Protein AF-A0A9X3S5U1-F1 (afdb_monomer)

Organism: NCBI:txid1404360

Foldseek 3Di:
DDDDDDDDDDDDDDDDDDDDDDDDPPPDDPPPPPPPPPDFDDPVLLVVLQVQVVVLVFFLQLQLLLCLLLVHQSPSHCHSVQQRSLQVSQVVQVHHGGSHPDQVSQFSSLQSVVVVVNNLSNLRNLCSSVVNDQQPLALEEEEDAPDPDQKDWDAFPQQRTDIYGYPVQSNGSVSSNCRSVVRVPDDGDGDDADFFADQDDLVLLAVQQVVQCVQAPGLLLVSLLCSLLSHDSPSGSHSSQLSSLLVVCVVVVHHRRSHCDPVNLLVSLVSCLVSVVVSSSLNNLCRRLVQDQVQESHEEEAQPPPDQKDWDASAQLHRTYIYGHDQDDRSLLSSLSSSLSSQLSVVSNVVDDPLLSLLVSLLCSLVCPSGDPDDPVSNLVSLVSNLVSLVVDDLVSVLVCVVSLVSSLVSCCVPCDPPNPPVVSNVSSVVDDRRDDDD

Secondary structure (DSSP, 8-state):
---------------------PPP---PPP-------PPPPPHHHHHHHHHHHHHHT--HHHHHHHHHHHTS---SS--HHHHHHHHHHHHHTTPPS-S---HHHHHHHHHHHHHTT-HHHHHHHHHHHTT----TTEEEEEE-TT--SSEEEEE-TTS-EEEEE-GGGGGSHHHHHHHHHHHHTSPP-PPPPPPPP--S-HHHHHHHHHHHHTT---HHHHHHHHHHHT----SS--HHHHHHHHHHHHHTTS-------HHHHHHHHHHHHHHT-HHHHHHHHHHHTT---TTEEEEEE-GGGSSSEEEEESSTTS-EEEEE----S-HHHHHHHHHHHHHHHHHHHTT--HHHHHHHHHHHHHH-TTS----HHHHHHHHHHHHHHHHHS-HHHHHHTHHHHHHHHHHHHHHHTTTSS-HHHHHHHHH-PPP----

Nearest PDB structures (foldseek):
  5osi-assembly3_H  TM=2.894E-01  e=4.080E+00  Homo sapiens

pLDDT: mean 89.59, std 15.58, range [30.7, 98.56]

Solvent-accessible surface area (backbone atoms only — not comparable to full-atom values): 24617 Å² total; per-residue (Å²): 141,82,79,83,86,89,78,88,83,90,80,92,75,84,87,73,90,76,77,86,77,80,76,83,83,73,80,74,72,80,76,74,82,75,79,78,70,70,79,76,71,52,74,68,49,30,53,51,15,47,54,47,52,59,72,57,64,57,51,48,56,39,42,11,44,51,25,52,76,45,72,44,81,38,73,36,66,82,47,61,67,49,20,44,36,40,16,49,46,31,43,77,69,78,39,77,76,49,37,60,92,40,72,75,50,44,22,50,47,30,39,56,36,45,76,72,65,44,44,51,53,44,52,50,31,41,31,47,71,67,71,53,84,67,51,85,55,31,74,42,74,40,68,32,91,83,44,86,48,45,47,50,71,48,62,52,97,63,21,35,27,40,34,35,36,11,66,74,16,47,71,24,42,68,48,36,43,52,38,53,50,57,54,68,72,49,81,64,59,63,78,90,48,66,82,66,57,83,72,54,54,75,68,50,15,40,54,18,10,59,56,42,46,76,46,52,78,45,41,51,25,37,29,43,53,20,48,75,61,47,32,67,77,72,38,56,57,37,42,56,43,10,14,32,43,13,46,54,30,45,77,70,76,43,83,58,61,19,57,79,45,70,75,59,42,45,51,53,45,46,51,27,62,75,72,64,42,57,63,51,42,51,42,36,52,33,35,62,62,61,51,70,66,56,48,58,74,47,71,44,69,38,68,82,65,84,44,68,63,46,83,47,53,94,47,82,29,38,44,20,39,38,35,33,13,64,84,73,80,54,54,36,52,45,50,33,53,50,54,22,54,42,43,37,45,38,33,34,50,72,63,52,52,74,43,56,29,50,22,53,17,29,39,53,47,67,65,28,80,89,46,66,79,56,56,69,70,58,48,53,52,40,52,52,52,21,51,56,24,50,71,68,38,54,67,69,54,39,51,75,43,40,66,62,49,52,52,47,49,51,46,51,50,70,73,45,55,98,80,66,85,52,63,67,62,52,52,55,62,66,68,62,69,87,70,75,87,79,130

Radius of gyration: 30.01 Å; Cα contacts (8 Å, |Δi|>4): 671; chains: 1; bounding box: 107×80×69 Å

Structure (mmCIF, N/CA/C/O backbone):
data_AF-A0A9X3S5U1-F1
#
_entry.id   AF-A0A9X3S5U1-F1
#
loop_
_atom_site.group_PDB
_atom_site.id
_atom_site.type_symbol
_atom_site.label_atom_id
_atom_site.label_alt_id
_atom_site.label_comp_id
_atom_site.label_asym_id
_atom_site.label_entity_id
_atom_site.label_seq_id
_atom_site.pdbx_PDB_ins_code
_atom_site.Cartn_x
_atom_site.Cartn_y
_atom_site.Cartn_z
_atom_site.occupancy
_atom_site.B_iso_or_equiv
_atom_site.auth_seq_id
_atom_site.auth_comp_id
_atom_site.auth_asym_id
_atom_site.auth_atom_id
_atom_site.pdbx_PDB_model_num
ATOM 1 N N . MET A 1 1 ? 67.371 -45.192 13.098 1.00 33.53 1 MET A N 1
ATOM 2 C CA . MET A 1 1 ? 66.702 -46.267 12.344 1.00 33.53 1 MET A CA 1
ATOM 3 C C . MET A 1 1 ? 65.361 -45.713 11.919 1.00 33.53 1 MET A C 1
ATOM 5 O O . MET A 1 1 ? 64.507 -45.577 12.777 1.00 33.53 1 MET A O 1
ATOM 9 N N . TRP A 1 2 ? 65.084 -45.300 10.696 1.00 31.30 2 TRP A N 1
ATOM 10 C CA . TRP A 1 2 ? 65.763 -45.209 9.394 1.00 31.30 2 TRP A CA 1
ATOM 11 C C . TRP A 1 2 ? 64.588 -44.782 8.476 1.00 31.30 2 TRP A C 1
ATOM 13 O O . TRP A 1 2 ? 63.482 -45.277 8.661 1.00 31.30 2 TRP A O 1
ATOM 23 N N . ASP A 1 3 ? 64.681 -43.894 7.503 1.00 32.62 3 ASP A N 1
ATOM 24 C CA . ASP A 1 3 ? 65.784 -43.058 7.086 1.00 32.62 3 ASP A CA 1
ATOM 25 C C . ASP A 1 3 ? 65.218 -41.925 6.224 1.00 32.62 3 ASP A C 1
ATOM 27 O O . ASP A 1 3 ? 64.280 -42.102 5.443 1.00 32.62 3 ASP A O 1
ATOM 31 N N . ARG A 1 4 ? 65.810 -40.747 6.412 1.00 38.50 4 ARG A N 1
ATOM 32 C CA . ARG A 1 4 ? 65.844 -39.666 5.430 1.00 38.50 4 ARG A CA 1
ATOM 33 C C . ARG A 1 4 ? 66.847 -40.058 4.330 1.00 38.50 4 ARG A C 1
ATOM 35 O O . ARG A 1 4 ? 67.591 -41.011 4.480 1.00 38.50 4 ARG A O 1
ATOM 42 N N . GLU A 1 5 ? 66.923 -39.222 3.297 1.00 33.12 5 GLU A N 1
ATOM 43 C CA . GLU A 1 5 ? 68.033 -39.125 2.332 1.00 33.12 5 GLU A CA 1
ATOM 44 C C . GLU A 1 5 ? 68.073 -40.116 1.162 1.00 33.12 5 GLU A C 1
ATOM 46 O O . GLU A 1 5 ? 68.619 -41.208 1.228 1.00 33.12 5 GLU A O 1
ATOM 51 N N . ALA A 1 6 ? 67.701 -39.596 -0.009 1.00 30.70 6 ALA A N 1
ATOM 52 C CA . ALA A 1 6 ? 68.482 -39.834 -1.218 1.00 30.70 6 ALA A CA 1
ATOM 53 C C . ALA A 1 6 ? 68.501 -38.561 -2.073 1.00 30.70 6 ALA A C 1
ATOM 55 O O . ALA A 1 6 ? 67.717 -38.375 -3.001 1.00 30.70 6 ALA A O 1
ATOM 56 N N . ALA A 1 7 ? 69.418 -37.660 -1.725 1.00 33.97 7 ALA A N 1
ATOM 57 C CA . ALA A 1 7 ? 69.864 -36.590 -2.599 1.00 33.97 7 ALA A CA 1
ATOM 58 C C . ALA A 1 7 ? 71.120 -37.031 -3.374 1.00 33.97 7 ALA A C 1
ATOM 60 O O . ALA A 1 7 ? 71.997 -37.692 -2.823 1.00 33.97 7 ALA A O 1
ATOM 61 N N . ARG A 1 8 ? 71.244 -36.495 -4.599 1.00 35.81 8 ARG A N 1
ATOM 62 C CA . ARG A 1 8 ? 72.461 -36.304 -5.420 1.00 35.81 8 ARG A CA 1
ATOM 63 C C . ARG A 1 8 ? 72.934 -37.469 -6.302 1.00 35.81 8 ARG A C 1
ATOM 65 O O . ARG A 1 8 ? 73.574 -38.404 -5.835 1.00 35.81 8 ARG A O 1
ATOM 72 N N . ARG A 1 9 ? 72.906 -37.226 -7.620 1.00 33.84 9 ARG A N 1
ATOM 73 C CA . ARG A 1 9 ? 74.075 -36.807 -8.444 1.00 33.84 9 ARG A CA 1
ATOM 74 C C . ARG A 1 9 ? 73.619 -36.614 -9.903 1.00 33.84 9 ARG A C 1
ATOM 76 O O . ARG A 1 9 ? 73.090 -37.535 -10.497 1.00 33.84 9 ARG A O 1
ATOM 83 N N . ARG A 1 10 ? 73.670 -35.380 -10.418 1.00 36.25 10 ARG A N 1
ATOM 84 C CA . ARG A 1 10 ? 74.702 -34.809 -11.325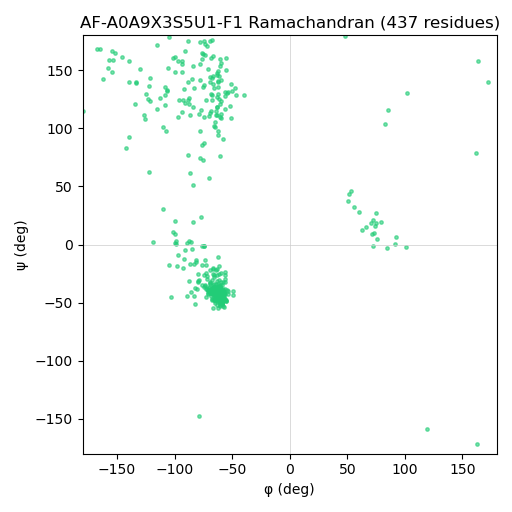 1.00 36.25 10 ARG A CA 1
ATOM 85 C C . ARG A 1 10 ? 74.226 -34.766 -12.782 1.00 36.25 10 ARG A C 1
ATOM 87 O O . ARG A 1 10 ? 73.811 -35.780 -13.319 1.00 36.25 10 ARG A O 1
ATOM 94 N N . GLY A 1 11 ? 74.386 -33.607 -13.419 1.00 32.44 11 GLY A N 1
ATOM 95 C CA . GLY A 1 11 ? 74.272 -33.471 -14.869 1.00 32.44 11 GLY A CA 1
ATOM 96 C C . GLY A 1 11 ? 74.055 -32.032 -15.318 1.00 32.44 11 GLY A C 1
ATOM 97 O O . GLY A 1 11 ? 72.932 -31.648 -15.614 1.00 32.44 11 GLY A O 1
ATOM 98 N N . GLU A 1 12 ? 75.130 -31.249 -15.345 1.00 46.44 12 GLU A N 1
ATOM 99 C CA . GLU A 1 12 ? 75.209 -29.922 -15.963 1.00 46.44 12 GLU A CA 1
ATOM 100 C C . GLU A 1 12 ? 74.589 -29.906 -17.372 1.00 46.44 12 GLU A C 1
ATOM 102 O O . GLU A 1 12 ? 74.981 -30.690 -18.239 1.00 46.44 12 GLU A O 1
ATOM 107 N N . ARG A 1 13 ? 73.685 -28.957 -17.643 1.00 39.31 13 ARG A N 1
ATOM 108 C CA . ARG A 1 13 ? 73.420 -28.486 -19.008 1.00 39.31 13 ARG A CA 1
ATOM 109 C C . ARG A 1 13 ? 73.350 -26.964 -19.037 1.00 39.31 13 ARG A C 1
ATOM 111 O O . ARG A 1 13 ? 72.552 -26.341 -18.347 1.00 39.31 13 ARG A O 1
ATOM 118 N N . ARG A 1 14 ? 74.253 -26.416 -19.850 1.00 41.38 14 ARG A N 1
ATOM 119 C CA . ARG A 1 14 ? 74.381 -25.025 -20.290 1.00 41.38 14 ARG A CA 1
ATOM 120 C C . ARG A 1 14 ? 73.019 -24.391 -20.591 1.00 41.38 14 ARG A C 1
ATOM 122 O O . ARG A 1 14 ? 72.277 -24.917 -21.416 1.00 41.38 14 ARG A O 1
ATOM 129 N N . GLN A 1 15 ? 72.759 -23.223 -20.007 1.00 35.53 15 GLN A N 1
ATOM 130 C CA . GLN A 1 15 ? 71.800 -22.268 -20.557 1.00 35.53 15 GLN A CA 1
ATOM 131 C C . GLN A 1 15 ? 72.400 -21.680 -21.839 1.00 35.53 15 GLN A C 1
ATOM 133 O O . GLN A 1 15 ? 73.387 -20.948 -21.794 1.00 35.53 15 GLN A O 1
ATOM 138 N N . VAL A 1 16 ? 71.822 -22.041 -22.982 1.00 40.94 16 VAL A N 1
ATOM 139 C CA . VAL A 1 16 ? 71.941 -21.268 -24.218 1.00 40.94 16 VAL A CA 1
ATOM 140 C C . VAL A 1 16 ? 70.739 -20.333 -24.231 1.00 40.94 16 VAL A C 1
ATOM 142 O O . VAL A 1 16 ? 69.607 -20.783 -24.074 1.00 40.94 16 VAL A O 1
ATOM 145 N N . ALA A 1 17 ? 70.997 -19.034 -24.347 1.00 46.09 17 ALA A N 1
ATOM 146 C CA . ALA A 1 17 ? 69.965 -18.024 -24.505 1.00 46.09 17 ALA A CA 1
ATOM 147 C C . ALA A 1 17 ? 69.251 -18.235 -25.850 1.00 46.09 17 ALA A C 1
ATOM 149 O O . ALA A 1 17 ? 69.807 -17.927 -26.903 1.00 46.09 17 ALA A O 1
ATOM 150 N N . GLU A 1 18 ? 68.032 -18.770 -25.815 1.00 39.78 18 GLU A N 1
ATOM 151 C CA . GLU A 1 18 ? 67.108 -18.721 -26.947 1.00 39.78 18 GLU A CA 1
ATOM 152 C C . GLU A 1 18 ? 66.320 -17.413 -26.875 1.00 39.78 18 GLU A C 1
ATOM 154 O O . GLU A 1 18 ? 65.519 -17.176 -25.972 1.00 39.78 18 GLU A O 1
ATOM 159 N N . THR A 1 19 ? 66.590 -16.530 -27.832 1.00 49.06 19 THR A N 1
ATOM 160 C CA . THR A 1 19 ? 65.788 -15.340 -28.106 1.00 49.06 19 THR A CA 1
ATOM 161 C C . THR A 1 19 ? 64.375 -15.780 -28.521 1.00 49.06 19 THR A C 1
ATOM 163 O O . THR A 1 19 ? 64.264 -16.615 -29.425 1.00 49.06 19 THR A O 1
ATOM 166 N N . PRO A 1 20 ? 63.290 -15.248 -27.926 1.00 44.03 20 PRO A N 1
ATOM 167 C CA . PRO A 1 20 ? 61.935 -15.588 -28.348 1.00 44.03 20 PRO A CA 1
ATOM 168 C C . PRO A 1 20 ? 61.713 -15.122 -29.791 1.00 44.03 20 PRO A C 1
ATOM 170 O O . PRO A 1 20 ? 61.795 -13.930 -30.083 1.00 44.03 20 PRO A O 1
ATOM 173 N N . ARG A 1 21 ? 61.442 -16.055 -30.709 1.00 50.12 21 ARG A N 1
ATOM 174 C CA . ARG A 1 21 ? 60.885 -15.721 -32.025 1.00 50.12 21 ARG A CA 1
ATOM 175 C C . ARG A 1 21 ? 59.399 -15.435 -31.845 1.00 50.12 21 ARG A C 1
ATOM 177 O O . ARG A 1 21 ? 58.646 -16.332 -31.472 1.00 50.12 21 ARG A O 1
ATOM 184 N N . GLU A 1 22 ? 58.998 -14.195 -32.107 1.00 44.69 22 GLU A N 1
ATOM 185 C CA . GLU A 1 22 ? 57.591 -13.813 -32.211 1.00 44.69 22 GLU A CA 1
ATOM 186 C C . GLU A 1 22 ? 56.887 -14.678 -33.273 1.00 44.69 22 GLU A C 1
ATOM 188 O O . GLU A 1 22 ? 57.411 -14.836 -34.383 1.00 44.69 22 GLU A O 1
ATOM 193 N N . PRO A 1 23 ? 55.716 -15.264 -32.967 1.00 47.69 23 PRO A N 1
ATOM 194 C CA . PRO A 1 23 ? 54.911 -15.929 -33.977 1.00 47.69 23 PRO A CA 1
ATOM 195 C C . PRO A 1 23 ? 54.383 -14.893 -34.984 1.00 47.69 23 PRO A C 1
ATOM 197 O O . PRO A 1 23 ? 54.056 -13.769 -34.596 1.00 47.69 23 PRO A O 1
ATOM 200 N N . PRO A 1 24 ? 54.261 -15.252 -36.274 1.00 44.00 24 PRO A N 1
ATOM 201 C CA . PRO A 1 24 ? 53.709 -14.354 -37.276 1.00 44.00 24 PRO A CA 1
ATOM 202 C C . PRO A 1 24 ? 52.278 -13.965 -36.894 1.00 44.00 24 PRO A C 1
ATOM 204 O O . PRO A 1 24 ? 51.405 -14.818 -36.721 1.00 44.00 24 PRO A O 1
ATOM 207 N N . VAL A 1 25 ? 52.050 -12.657 -36.776 1.00 45.03 25 VAL A N 1
ATOM 208 C CA . VAL A 1 25 ? 50.727 -12.048 -36.648 1.00 45.03 25 VAL A CA 1
ATOM 209 C C . VAL A 1 25 ? 49.950 -12.364 -37.925 1.00 45.03 25 VAL A C 1
ATOM 211 O O . VAL A 1 25 ? 50.066 -11.678 -38.939 1.00 45.03 25 VAL A O 1
ATOM 214 N N . LEU A 1 26 ? 49.166 -13.442 -37.892 1.00 41.66 26 LEU A N 1
ATOM 215 C CA . LEU A 1 26 ? 48.108 -13.671 -38.865 1.00 41.66 26 LEU A CA 1
ATOM 216 C C . LEU A 1 26 ? 47.094 -12.541 -38.691 1.00 41.66 26 LEU A C 1
ATOM 218 O O . LEU A 1 26 ? 46.421 -12.453 -37.661 1.00 41.66 26 LEU A O 1
ATOM 222 N N . ALA A 1 27 ? 47.020 -11.663 -39.690 1.00 44.84 27 ALA A N 1
ATOM 223 C CA . ALA A 1 27 ? 45.995 -10.640 -39.791 1.00 44.84 27 ALA A CA 1
ATOM 224 C C . ALA A 1 27 ? 44.622 -11.305 -39.627 1.00 44.84 27 ALA A C 1
ATOM 226 O O . ALA A 1 27 ? 44.177 -12.069 -40.487 1.00 44.84 27 ALA A O 1
ATOM 227 N N . ARG A 1 28 ? 43.967 -11.053 -38.488 1.00 41.69 28 ARG A N 1
ATOM 228 C CA . ARG A 1 28 ? 42.576 -11.448 -38.278 1.00 41.69 28 ARG A CA 1
ATOM 229 C C . ARG A 1 28 ? 41.756 -10.738 -39.348 1.00 41.69 28 ARG A C 1
ATOM 231 O O . ARG A 1 28 ? 41.778 -9.510 -39.417 1.00 41.69 28 ARG A O 1
ATOM 238 N N . GLN A 1 29 ? 41.059 -11.507 -40.183 1.00 40.03 29 GLN A N 1
ATOM 239 C CA . GLN A 1 29 ? 39.980 -10.956 -40.994 1.00 40.03 29 GLN A CA 1
ATOM 240 C C . GLN A 1 29 ? 39.041 -10.170 -40.065 1.00 40.03 29 GLN A C 1
ATOM 242 O O . GLN A 1 29 ? 38.778 -10.644 -38.953 1.00 40.03 29 GLN A O 1
ATOM 247 N N . PRO A 1 30 ? 38.555 -8.985 -40.471 1.00 40.03 30 PRO A N 1
ATOM 248 C CA . PRO A 1 30 ? 37.532 -8.291 -39.712 1.00 40.03 30 PRO A CA 1
ATOM 249 C C . PRO A 1 30 ? 36.345 -9.242 -39.572 1.00 40.03 30 PRO A C 1
ATOM 251 O O . PRO A 1 30 ? 35.756 -9.670 -40.565 1.00 40.03 30 PRO A O 1
ATOM 254 N N . VAL A 1 31 ? 36.039 -9.624 -38.333 1.00 40.28 31 VAL A N 1
ATOM 255 C CA . VAL A 1 31 ? 34.773 -10.272 -38.009 1.00 40.28 31 VAL A CA 1
ATOM 256 C C . VAL A 1 31 ? 33.719 -9.261 -38.424 1.00 40.28 31 VAL A C 1
ATOM 258 O O . VAL A 1 31 ? 33.637 -8.190 -37.829 1.00 40.28 31 VAL A O 1
ATOM 261 N N . ALA A 1 32 ? 32.992 -9.553 -39.500 1.00 41.19 32 ALA A N 1
ATOM 262 C CA . ALA A 1 32 ? 31.839 -8.762 -39.876 1.00 41.19 32 ALA A CA 1
ATOM 263 C C . ALA A 1 32 ? 30.950 -8.653 -38.633 1.00 41.19 32 ALA A C 1
ATOM 265 O O . ALA A 1 32 ? 30.529 -9.677 -38.089 1.00 41.19 32 ALA A O 1
ATOM 266 N N . GLU A 1 33 ? 30.711 -7.429 -38.162 1.00 42.72 33 GLU A N 1
ATOM 267 C CA . GLU A 1 33 ? 29.615 -7.136 -37.248 1.00 42.72 33 GLU A CA 1
ATOM 268 C C . GLU A 1 33 ? 28.338 -7.581 -37.959 1.00 42.72 33 GLU A C 1
ATOM 270 O O . GLU A 1 33 ? 27.745 -6.851 -38.750 1.00 42.72 33 GLU A O 1
ATOM 275 N N . ALA A 1 34 ? 27.948 -8.835 -37.739 1.00 44.00 34 ALA A N 1
ATOM 276 C CA . ALA A 1 34 ? 26.620 -9.297 -38.053 1.00 44.00 34 ALA A CA 1
ATOM 277 C C . ALA A 1 34 ? 25.695 -8.469 -37.166 1.00 44.00 34 ALA A C 1
ATOM 279 O O . ALA A 1 34 ? 25.520 -8.748 -35.978 1.00 44.00 34 ALA A O 1
ATOM 280 N N . THR A 1 35 ? 25.142 -7.412 -37.747 1.00 47.72 35 THR A N 1
ATOM 281 C CA . THR A 1 35 ? 23.987 -6.685 -37.249 1.00 47.72 35 THR A CA 1
ATOM 282 C C . THR A 1 35 ? 22.817 -7.667 -37.202 1.00 47.72 35 THR A C 1
ATOM 284 O O . THR A 1 35 ? 21.931 -7.665 -38.049 1.00 47.72 35 THR A O 1
ATOM 287 N N . ASN A 1 36 ? 22.818 -8.549 -36.198 1.00 50.41 36 ASN A N 1
ATOM 288 C CA . ASN A 1 36 ? 21.715 -9.437 -35.837 1.00 50.41 36 ASN A CA 1
ATOM 289 C C . ASN A 1 36 ? 20.579 -8.593 -35.235 1.00 50.41 36 ASN A C 1
ATOM 291 O O . ASN A 1 36 ? 20.153 -8.786 -34.095 1.00 50.41 36 ASN A O 1
ATOM 295 N N . ALA A 1 37 ? 20.092 -7.614 -35.997 1.00 65.81 37 ALA A N 1
ATOM 296 C CA . ALA A 1 37 ? 18.843 -6.947 -35.713 1.00 65.81 37 ALA A CA 1
ATOM 297 C C . ALA A 1 37 ? 17.751 -8.005 -35.887 1.00 65.81 37 ALA A C 1
ATOM 299 O O . ALA A 1 37 ? 17.402 -8.384 -37.004 1.00 65.81 37 ALA A O 1
ATOM 300 N N . SER A 1 38 ? 17.256 -8.535 -34.767 1.00 71.75 38 SER A N 1
ATOM 301 C CA . SER A 1 38 ? 16.093 -9.421 -34.780 1.00 71.75 38 SER A CA 1
ATOM 302 C C . SER A 1 38 ? 14.974 -8.746 -35.584 1.00 71.75 38 SER A C 1
ATOM 304 O O . SER A 1 38 ? 14.725 -7.557 -35.352 1.00 71.75 38 SER A O 1
ATOM 306 N N . PRO A 1 39 ? 14.312 -9.452 -36.522 1.00 82.44 39 PRO A N 1
ATOM 307 C CA . PRO A 1 39 ? 13.263 -8.857 -37.340 1.00 82.44 39 PRO A CA 1
ATOM 308 C C . PRO A 1 39 ? 12.205 -8.202 -36.451 1.00 82.44 39 PRO A C 1
ATOM 310 O O . PRO A 1 39 ? 11.735 -8.826 -35.494 1.00 82.44 39 PRO A O 1
ATOM 313 N N . GLN A 1 40 ? 11.832 -6.960 -36.761 1.00 92.69 40 GLN A N 1
ATOM 314 C CA . GLN A 1 40 ? 10.764 -6.260 -36.044 1.00 92.69 40 GLN A CA 1
ATOM 315 C C . GLN A 1 40 ? 9.435 -7.027 -36.178 1.00 92.69 40 GLN A C 1
ATOM 317 O O . GLN A 1 40 ? 9.225 -7.791 -37.129 1.00 92.69 40 GLN A O 1
ATOM 322 N N . LEU A 1 41 ? 8.538 -6.870 -35.204 1.00 94.44 41 LEU A N 1
ATOM 323 C CA . LEU A 1 41 ? 7.143 -7.273 -35.382 1.00 94.44 41 LEU A CA 1
ATOM 324 C C . LEU A 1 41 ? 6.508 -6.432 -36.492 1.00 94.44 41 LEU A C 1
ATOM 326 O O . LEU A 1 41 ? 6.845 -5.263 -36.663 1.00 94.44 41 LEU A O 1
ATOM 330 N N . ARG A 1 42 ? 5.600 -7.041 -37.252 1.00 96.12 42 ARG A N 1
ATOM 331 C CA . ARG A 1 42 ? 4.715 -6.326 -38.178 1.00 96.12 42 ARG A CA 1
ATOM 332 C C . ARG A 1 42 ? 3.580 -5.679 -37.387 1.00 96.12 42 ARG A C 1
ATOM 334 O O . ARG A 1 42 ? 3.176 -6.227 -36.365 1.00 96.12 42 ARG A O 1
ATOM 341 N N . ASP A 1 43 ? 2.982 -4.614 -37.910 1.00 95.75 43 ASP A N 1
ATOM 342 C CA . ASP A 1 43 ? 1.894 -3.871 -37.252 1.00 95.75 43 ASP A CA 1
ATOM 343 C C . ASP A 1 43 ? 0.755 -4.761 -36.737 1.00 95.75 43 ASP A C 1
ATOM 345 O O . ASP A 1 43 ? 0.219 -4.547 -35.651 1.00 95.75 43 ASP A O 1
ATOM 349 N N . TRP A 1 44 ? 0.374 -5.786 -37.502 1.00 96.06 44 TRP A N 1
ATOM 350 C CA . TRP A 1 44 ? -0.688 -6.700 -37.085 1.00 96.06 44 TRP A CA 1
ATOM 351 C C . TRP A 1 44 ? -0.259 -7.626 -35.936 1.00 96.06 44 TRP A C 1
ATOM 353 O O . TRP A 1 44 ? -1.098 -7.991 -35.118 1.00 96.06 44 TRP A O 1
ATOM 363 N N . GLU A 1 45 ? 1.028 -7.978 -35.838 1.00 96.75 45 GLU A N 1
ATOM 364 C CA . GLU A 1 45 ? 1.587 -8.786 -34.741 1.00 96.75 45 GLU A CA 1
ATOM 365 C C . GLU A 1 45 ? 1.686 -7.961 -33.453 1.00 96.75 45 GLU A C 1
ATOM 367 O O . GLU A 1 45 ? 1.465 -8.488 -32.362 1.00 96.75 45 GLU A O 1
ATOM 372 N N . GLU A 1 46 ? 1.977 -6.661 -33.569 1.00 96.44 46 GLU A N 1
ATOM 373 C CA . GLU A 1 46 ? 1.890 -5.721 -32.448 1.00 96.44 46 GLU A CA 1
ATOM 374 C C . GLU A 1 46 ? 0.446 -5.611 -31.954 1.00 96.44 46 GLU A C 1
ATOM 376 O O . GLU A 1 46 ? 0.180 -5.828 -30.778 1.00 96.44 46 GLU A O 1
ATOM 381 N N . GLN A 1 47 ? -0.515 -5.353 -32.848 1.00 96.69 47 GLN A N 1
ATOM 382 C CA . GLN A 1 47 ? -1.929 -5.269 -32.464 1.00 96.69 47 GLN A CA 1
ATOM 383 C C . GLN A 1 47 ? -2.432 -6.562 -31.812 1.00 96.69 47 GLN A C 1
ATOM 385 O O . GLN A 1 47 ? -3.214 -6.515 -30.865 1.00 96.69 47 GLN A O 1
ATOM 390 N N . GLU A 1 48 ? -1.989 -7.718 -32.304 1.00 96.62 48 GLU A N 1
ATOM 391 C CA . GLU A 1 48 ? -2.324 -9.006 -31.705 1.00 96.62 48 GLU A CA 1
ATOM 392 C C . GLU A 1 48 ? -1.700 -9.176 -30.310 1.00 96.62 48 GLU A C 1
ATOM 394 O O . GLU A 1 48 ? -2.340 -9.742 -29.426 1.00 96.62 48 GLU A O 1
ATOM 399 N N . SER A 1 49 ? -0.483 -8.667 -30.087 1.00 96.38 49 SER A N 1
ATOM 400 C CA . SER A 1 49 ? 0.151 -8.616 -28.763 1.00 96.38 49 SER A CA 1
ATOM 401 C C . SER A 1 49 ? -0.651 -7.762 -27.785 1.00 96.38 49 SER A C 1
ATOM 403 O O . SER A 1 49 ? -0.948 -8.236 -26.690 1.00 96.38 49 SER A O 1
ATOM 405 N N . LEU A 1 50 ? -1.064 -6.561 -28.200 1.00 97.12 50 LEU A N 1
ATOM 406 C CA . LEU A 1 50 ? -1.858 -5.649 -27.373 1.00 97.12 50 LEU A CA 1
ATOM 407 C C . LEU A 1 50 ? -3.170 -6.310 -26.936 1.00 97.12 50 LEU A C 1
ATOM 409 O O . LEU A 1 50 ? -3.423 -6.426 -25.741 1.00 97.12 50 LEU A O 1
ATOM 413 N N . ARG A 1 51 ? -3.946 -6.844 -27.891 1.00 97.38 51 ARG A N 1
ATOM 414 C CA . ARG A 1 51 ? -5.204 -7.554 -27.585 1.00 97.38 51 ARG A CA 1
ATOM 415 C C . ARG A 1 51 ? -4.985 -8.778 -26.702 1.00 97.38 51 ARG A C 1
ATOM 417 O O . ARG A 1 51 ? -5.839 -9.111 -25.891 1.00 97.38 51 ARG A O 1
ATOM 424 N N . TYR A 1 52 ? -3.871 -9.486 -26.889 1.00 96.81 52 TYR A N 1
ATOM 425 C CA . TYR A 1 52 ? -3.559 -10.660 -26.084 1.00 96.81 52 TYR A CA 1
ATOM 426 C C . TYR A 1 52 ? -3.274 -10.280 -24.628 1.00 96.81 52 TYR A C 1
ATOM 428 O O . TYR A 1 52 ? -3.830 -10.911 -23.739 1.00 96.81 52 TYR A O 1
ATOM 436 N N . VAL A 1 53 ? -2.441 -9.262 -24.382 1.00 95.19 53 VAL A N 1
ATOM 437 C CA . VAL A 1 53 ? -2.129 -8.801 -23.017 1.00 95.19 53 VAL A CA 1
ATOM 438 C C . VAL A 1 53 ? -3.363 -8.199 -22.345 1.00 95.19 53 VAL A C 1
ATOM 440 O O . VAL A 1 53 ? -3.638 -8.528 -21.198 1.00 95.19 53 VAL A O 1
ATOM 443 N N . GLU A 1 54 ? -4.165 -7.421 -23.073 1.00 93.75 54 GLU A N 1
ATOM 444 C CA . GLU A 1 54 ? -5.467 -6.938 -22.592 1.00 93.75 54 GLU A CA 1
ATOM 445 C C . GLU A 1 54 ? -6.401 -8.103 -22.213 1.00 93.75 54 GLU A C 1
ATOM 447 O O . GLU A 1 54 ? -7.045 -8.083 -21.166 1.00 93.75 54 GLU A O 1
ATOM 452 N N . GLY A 1 55 ? -6.421 -9.168 -23.021 1.00 96.00 55 GLY A N 1
ATOM 453 C CA . GLY A 1 55 ? -7.194 -10.379 -22.750 1.00 96.00 55 GLY A CA 1
ATOM 454 C C . GLY A 1 55 ? -6.722 -11.184 -21.534 1.00 96.00 55 GLY A C 1
ATOM 455 O O . GLY A 1 55 ? -7.521 -11.944 -20.991 1.00 96.00 55 GLY A O 1
ATOM 456 N N . LEU A 1 56 ? -5.467 -11.017 -21.095 1.00 94.50 56 LEU A N 1
ATOM 457 C CA . LEU A 1 56 ? -4.964 -11.605 -19.847 1.00 94.50 56 LEU A CA 1
ATOM 458 C C . LEU A 1 56 ? -5.453 -10.858 -18.603 1.00 94.50 56 LEU A C 1
ATOM 460 O O . LEU A 1 56 ? -5.390 -11.432 -17.526 1.00 94.50 56 LEU A O 1
ATOM 464 N N . ARG A 1 57 ? -5.933 -9.613 -18.751 1.00 94.38 57 ARG A N 1
ATOM 465 C CA . ARG A 1 57 ? -6.397 -8.755 -17.647 1.00 94.38 57 ARG A CA 1
ATOM 466 C C . ARG A 1 57 ? -5.362 -8.533 -16.539 1.00 94.38 57 ARG A C 1
ATOM 468 O O . ARG A 1 57 ? -5.747 -8.354 -15.392 1.00 94.38 57 ARG A O 1
ATOM 475 N N . LEU A 1 58 ? -4.080 -8.504 -16.902 1.00 96.00 58 LEU A N 1
ATOM 476 C CA . LEU A 1 58 ? -3.018 -8.173 -15.954 1.00 96.00 58 LEU A CA 1
ATOM 477 C C . LEU A 1 58 ? -3.223 -6.767 -15.383 1.00 96.00 58 LEU A C 1
ATOM 479 O O . LEU A 1 58 ? -3.572 -5.842 -16.126 1.00 96.00 58 LEU A O 1
ATOM 483 N N . ASP A 1 59 ? -2.944 -6.605 -14.096 1.00 95.31 59 ASP A N 1
ATOM 484 C CA . ASP A 1 59 ? -2.950 -5.305 -13.442 1.00 95.31 59 ASP A CA 1
ATOM 485 C C . ASP A 1 59 ? -1.735 -4.441 -13.837 1.00 95.31 59 ASP A C 1
ATOM 487 O O . ASP A 1 59 ? -0.802 -4.865 -14.538 1.00 95.31 59 ASP A O 1
ATOM 491 N N . ASP A 1 60 ? -1.747 -3.174 -13.410 1.00 94.38 60 ASP A N 1
ATOM 492 C CA . ASP A 1 60 ? -0.693 -2.231 -13.777 1.00 94.38 60 ASP A CA 1
ATOM 493 C C . ASP A 1 60 ? 0.676 -2.620 -13.190 1.00 94.38 60 ASP A C 1
ATOM 495 O O . ASP A 1 60 ? 1.706 -2.315 -13.802 1.00 94.38 60 ASP A O 1
ATOM 499 N N . LEU A 1 61 ? 0.720 -3.313 -12.047 1.00 93.81 61 LEU A N 1
ATOM 500 C CA . LEU A 1 61 ? 1.951 -3.762 -11.393 1.00 93.81 61 LEU A CA 1
ATOM 501 C C . LEU A 1 61 ? 2.588 -4.926 -12.157 1.00 93.81 61 LEU A C 1
ATOM 503 O O . LEU A 1 61 ? 3.787 -4.882 -12.443 1.00 93.81 61 LEU A O 1
ATOM 507 N N . SER A 1 62 ? 1.795 -5.911 -12.569 1.00 96.00 62 SER A N 1
ATOM 508 C CA . SER A 1 62 ? 2.215 -7.027 -13.415 1.00 96.00 62 SER A CA 1
ATOM 509 C C . SER A 1 62 ? 2.734 -6.548 -14.763 1.00 96.00 62 SER A C 1
ATOM 511 O O . SER A 1 62 ? 3.804 -6.975 -15.206 1.00 96.00 62 SER A O 1
ATOM 513 N N . VAL A 1 63 ? 2.040 -5.599 -15.402 1.00 96.44 63 VAL A N 1
ATOM 514 C CA . VAL A 1 63 ? 2.518 -4.999 -16.657 1.00 96.44 63 VAL A CA 1
ATOM 515 C C . VAL A 1 63 ? 3.859 -4.291 -16.442 1.00 96.44 63 VAL A C 1
ATOM 517 O O . VAL A 1 63 ? 4.792 -4.505 -17.221 1.00 96.44 63 VAL A O 1
ATOM 520 N N . ARG A 1 64 ? 4.011 -3.513 -15.360 1.00 94.75 64 ARG A N 1
ATOM 521 C CA . ARG A 1 64 ? 5.290 -2.862 -15.020 1.00 94.75 64 ARG A CA 1
ATOM 522 C C . ARG A 1 64 ? 6.400 -3.877 -14.778 1.00 94.75 64 ARG A C 1
ATOM 524 O O . ARG A 1 64 ? 7.509 -3.660 -15.258 1.00 94.75 64 ARG A O 1
ATOM 531 N N . ALA A 1 65 ? 6.122 -4.977 -14.079 1.00 93.69 65 ALA A N 1
ATOM 532 C CA . ALA A 1 65 ? 7.099 -6.038 -13.846 1.00 93.69 65 ALA A CA 1
ATOM 533 C C . ALA A 1 65 ? 7.629 -6.614 -15.172 1.00 93.69 65 ALA A C 1
ATOM 535 O O . ALA A 1 65 ? 8.838 -6.797 -15.336 1.00 93.69 65 ALA A O 1
ATOM 536 N N . VAL A 1 66 ? 6.752 -6.817 -16.164 1.00 96.19 66 VAL A N 1
ATOM 537 C CA . VAL A 1 66 ? 7.168 -7.255 -17.507 1.00 96.19 66 VAL A CA 1
ATOM 538 C C . VAL A 1 66 ? 7.965 -6.166 -18.235 1.00 96.19 66 VAL A C 1
ATOM 540 O O . VAL A 1 66 ? 9.003 -6.480 -18.814 1.00 96.19 66 VAL A O 1
ATOM 543 N N . GLN A 1 67 ? 7.531 -4.902 -18.190 1.00 95.62 67 GLN A N 1
ATOM 544 C CA . GLN A 1 67 ? 8.229 -3.770 -18.825 1.00 95.62 67 GLN A CA 1
ATOM 545 C C . GLN A 1 67 ? 9.665 -3.611 -18.303 1.00 95.62 67 GLN A C 1
ATOM 547 O O . GLN A 1 67 ? 10.606 -3.452 -19.083 1.00 95.62 67 GLN A O 1
ATOM 552 N N . VAL A 1 68 ? 9.860 -3.763 -16.991 1.00 92.62 68 VAL A N 1
ATOM 553 C CA . VAL A 1 68 ? 11.190 -3.784 -16.360 1.00 92.62 68 VAL A CA 1
ATOM 554 C C . VAL A 1 68 ? 12.044 -4.906 -16.928 1.00 92.62 68 VAL A C 1
ATOM 556 O O . VAL A 1 68 ? 13.183 -4.672 -17.331 1.00 92.62 68 VAL A O 1
ATOM 559 N N . ALA A 1 69 ? 11.483 -6.112 -17.016 1.00 93.56 69 ALA A N 1
ATOM 560 C CA . ALA A 1 69 ? 12.201 -7.280 -17.503 1.00 93.56 69 ALA A CA 1
ATOM 561 C C . ALA A 1 69 ? 12.682 -7.136 -18.956 1.00 93.56 69 ALA A C 1
ATOM 563 O O . ALA A 1 69 ? 13.716 -7.701 -19.324 1.00 93.56 69 ALA A O 1
ATOM 564 N N . ILE A 1 70 ? 11.946 -6.381 -19.777 1.00 95.31 70 ILE A N 1
ATOM 565 C CA . ILE A 1 70 ? 12.264 -6.149 -21.193 1.00 95.31 70 ILE A CA 1
ATOM 566 C C . ILE A 1 70 ? 12.954 -4.809 -21.464 1.00 95.31 70 ILE A C 1
ATOM 568 O O . ILE A 1 70 ? 13.281 -4.520 -22.616 1.00 95.31 70 ILE A O 1
ATOM 572 N N . GLY A 1 71 ? 13.211 -4.016 -20.421 1.00 93.44 71 GLY A N 1
ATOM 573 C CA . GLY A 1 71 ? 13.945 -2.757 -20.508 1.00 93.44 71 GLY A CA 1
ATOM 574 C C . GLY A 1 71 ? 13.158 -1.599 -21.125 1.00 93.44 71 GLY A C 1
ATOM 575 O O . GLY A 1 71 ? 13.770 -0.704 -21.710 1.00 93.44 71 GLY A O 1
ATOM 576 N N . THR A 1 72 ? 11.827 -1.599 -21.020 1.00 95.12 72 THR A N 1
ATOM 577 C CA . THR A 1 72 ? 10.983 -0.459 -21.409 1.00 95.12 72 THR A CA 1
ATOM 578 C C . THR A 1 72 ? 10.564 0.369 -20.191 1.00 95.12 72 THR A C 1
ATOM 580 O O . THR A 1 72 ? 10.680 -0.089 -19.050 1.00 95.12 72 THR A O 1
ATOM 583 N N . PRO A 1 73 ? 10.129 1.633 -20.379 1.00 92.75 73 PRO A N 1
ATOM 584 C CA . PRO A 1 73 ? 9.624 2.433 -19.271 1.00 92.75 73 PRO A CA 1
ATOM 585 C C . PRO A 1 73 ? 8.456 1.721 -18.564 1.00 92.75 73 PRO A C 1
ATOM 587 O O . PRO A 1 73 ? 7.489 1.371 -19.234 1.00 92.75 73 PRO A O 1
ATOM 590 N N . PRO A 1 74 ? 8.493 1.547 -17.229 1.00 92.75 74 PRO A N 1
ATOM 591 C CA . PRO A 1 74 ? 7.411 0.900 -16.498 1.00 92.75 74 PRO A CA 1
ATOM 592 C C . PRO A 1 74 ? 6.226 1.866 -16.392 1.00 92.75 74 PRO A C 1
ATOM 594 O O . PRO A 1 74 ? 6.128 2.656 -15.453 1.00 92.75 74 PRO A O 1
ATOM 597 N N . THR A 1 75 ? 5.347 1.876 -17.387 1.00 92.19 75 THR A N 1
ATOM 598 C CA . THR A 1 75 ? 4.143 2.719 -17.431 1.00 92.19 75 THR A CA 1
ATOM 599 C C . THR A 1 75 ? 2.920 2.006 -16.862 1.00 92.19 75 THR A C 1
ATOM 601 O O . THR A 1 75 ? 1.979 2.683 -16.455 1.00 92.19 75 THR A O 1
ATOM 604 N N . GLY A 1 76 ? 2.928 0.672 -16.796 1.00 92.94 76 GLY A N 1
ATOM 605 C CA . GLY A 1 76 ? 1.748 -0.136 -16.465 1.00 92.94 76 GLY A CA 1
ATOM 606 C C . GLY A 1 76 ? 0.745 -0.258 -17.609 1.00 92.94 76 GLY A C 1
ATOM 607 O O . GLY A 1 76 ? -0.306 -0.856 -17.431 1.00 92.94 76 GLY A O 1
ATOM 608 N N . TRP A 1 77 ? 1.076 0.273 -18.788 1.00 95.31 77 TRP A N 1
ATOM 609 C CA . TRP A 1 77 ? 0.259 0.192 -19.995 1.00 95.31 77 TRP A CA 1
ATOM 610 C C . TRP A 1 77 ? 1.061 -0.487 -21.093 1.00 95.31 77 TRP A C 1
ATOM 612 O O . TRP A 1 77 ? 2.134 -0.001 -21.436 1.00 95.31 77 TRP A O 1
ATOM 622 N N . TRP A 1 78 ? 0.535 -1.572 -21.658 1.00 96.75 78 TRP A N 1
ATOM 623 C CA . TRP A 1 78 ? 1.226 -2.316 -22.709 1.00 96.75 78 TRP A CA 1
ATOM 624 C C . TRP A 1 78 ? 1.098 -1.618 -24.069 1.00 96.75 78 TRP A C 1
ATOM 626 O O . TRP A 1 78 ? 0.005 -1.551 -24.638 1.00 96.75 78 TRP A O 1
ATOM 636 N N . THR A 1 79 ? 2.205 -1.105 -24.607 1.00 97.31 79 THR A N 1
ATOM 637 C CA . THR A 1 79 ? 2.224 -0.381 -25.890 1.00 97.31 79 THR A CA 1
ATOM 638 C C . THR A 1 79 ? 2.819 -1.206 -27.039 1.00 97.31 79 THR A C 1
ATOM 640 O O . THR A 1 79 ? 3.256 -2.349 -26.878 1.00 97.31 79 THR A O 1
ATOM 643 N N . LYS A 1 80 ? 2.844 -0.633 -28.252 1.00 96.81 80 LYS A N 1
ATOM 644 C CA . LYS A 1 80 ? 3.509 -1.253 -29.413 1.00 96.81 80 LYS A CA 1
ATOM 645 C C . LYS A 1 80 ? 5.018 -1.373 -29.204 1.00 96.81 80 LYS A C 1
ATOM 647 O O . LYS A 1 80 ? 5.622 -2.374 -29.587 1.00 96.81 80 LYS A O 1
ATOM 652 N N . GLU A 1 81 ? 5.616 -0.373 -28.565 1.00 96.88 81 GLU A N 1
ATOM 653 C CA . GLU A 1 81 ? 7.027 -0.362 -28.194 1.00 96.88 81 GLU A CA 1
ATOM 654 C C . GLU A 1 81 ? 7.344 -1.512 -27.229 1.00 96.88 81 GLU A C 1
ATOM 656 O O . GLU A 1 81 ? 8.341 -2.210 -27.432 1.00 96.88 81 GLU A O 1
ATOM 661 N N . ASP A 1 82 ? 6.463 -1.776 -26.256 1.00 97.75 82 ASP A N 1
ATOM 662 C CA . ASP A 1 82 ? 6.577 -2.934 -25.363 1.00 97.75 82 ASP A CA 1
ATOM 663 C C . ASP A 1 82 ? 6.469 -4.251 -26.131 1.00 97.75 82 ASP A C 1
ATOM 665 O O . ASP A 1 82 ? 7.304 -5.133 -25.950 1.00 97.75 82 ASP A O 1
ATOM 669 N N . ALA A 1 83 ? 5.515 -4.382 -27.058 1.00 97.81 83 ALA A N 1
ATOM 670 C CA . ALA A 1 83 ? 5.387 -5.581 -27.891 1.00 97.81 83 ALA A CA 1
ATOM 671 C C . ALA A 1 83 ? 6.668 -5.866 -28.705 1.00 97.81 83 ALA A C 1
ATOM 673 O O . ALA A 1 83 ? 7.127 -7.013 -28.784 1.00 97.81 83 ALA A O 1
ATOM 674 N N . GLN A 1 84 ? 7.280 -4.825 -29.280 1.00 97.25 84 GLN A N 1
ATOM 675 C CA . GLN A 1 84 ? 8.548 -4.923 -30.009 1.00 97.25 84 GLN A CA 1
ATOM 676 C C . GLN A 1 84 ? 9.713 -5.302 -29.088 1.00 97.25 84 GLN A C 1
ATOM 678 O O . GLN A 1 84 ? 10.494 -6.203 -29.417 1.00 97.25 84 GLN A O 1
ATOM 683 N N . ALA A 1 85 ? 9.837 -4.639 -27.937 1.00 97.25 85 ALA A N 1
ATOM 684 C CA . ALA A 1 85 ? 10.867 -4.937 -26.947 1.00 97.25 85 ALA A CA 1
ATOM 685 C C . ALA A 1 85 ? 10.724 -6.366 -26.409 1.00 97.25 85 ALA A C 1
ATOM 687 O O . ALA A 1 85 ? 11.703 -7.109 -26.360 1.00 97.25 85 ALA A O 1
ATOM 688 N N . PHE A 1 86 ? 9.496 -6.797 -26.130 1.00 97.62 86 PHE A N 1
ATOM 689 C CA . PHE A 1 86 ? 9.181 -8.139 -25.664 1.00 97.62 86 PHE A CA 1
ATOM 690 C C . PHE A 1 86 ? 9.535 -9.206 -26.700 1.00 97.62 86 PHE A C 1
ATOM 692 O O . PHE A 1 86 ? 10.118 -10.235 -26.362 1.00 97.62 86 PHE A O 1
ATOM 699 N N . SER A 1 87 ? 9.273 -8.949 -27.983 1.00 97.56 87 SER A N 1
ATOM 700 C CA . SER A 1 87 ? 9.691 -9.845 -29.065 1.00 97.56 87 SER A CA 1
ATOM 701 C C . SER A 1 87 ? 11.213 -9.979 -29.166 1.00 97.56 87 SER A C 1
ATOM 703 O O . SER A 1 87 ? 11.723 -11.096 -29.295 1.00 97.56 87 SER A O 1
ATOM 705 N N . LYS A 1 88 ? 11.958 -8.871 -29.049 1.00 96.75 88 LYS A N 1
ATOM 706 C CA . LYS A 1 88 ? 13.433 -8.898 -29.011 1.00 96.75 88 LYS A CA 1
ATOM 707 C C . LYS A 1 88 ? 13.942 -9.658 -27.787 1.00 96.75 88 LYS A C 1
ATOM 709 O O . LYS A 1 88 ? 14.811 -10.517 -27.923 1.00 96.75 88 LYS A O 1
ATOM 714 N N . TRP A 1 89 ? 13.362 -9.388 -26.619 1.00 96.94 89 TRP A N 1
ATOM 715 C CA . TRP A 1 89 ? 13.681 -10.075 -25.371 1.00 96.94 89 TRP A CA 1
ATOM 716 C C . TRP A 1 89 ? 13.432 -11.586 -25.480 1.00 96.94 89 TRP A C 1
ATOM 718 O O . TRP A 1 89 ? 14.279 -12.379 -25.071 1.00 96.94 89 TRP A O 1
ATOM 728 N N . ARG A 1 90 ? 12.328 -12.011 -26.108 1.00 96.94 90 ARG A N 1
ATOM 729 C CA . ARG A 1 90 ? 12.031 -13.431 -26.357 1.00 96.94 90 ARG A CA 1
ATOM 730 C C . ARG A 1 90 ? 13.110 -14.100 -27.201 1.00 96.94 90 ARG A C 1
ATOM 732 O O . ARG A 1 90 ? 13.603 -15.153 -26.808 1.00 96.94 90 ARG A O 1
ATOM 739 N N . VAL A 1 91 ? 13.500 -13.487 -28.320 1.00 96.56 91 VAL A N 1
ATOM 740 C CA . VAL A 1 91 ? 14.560 -14.027 -29.189 1.00 96.56 91 VAL A CA 1
ATOM 741 C C . VAL A 1 91 ? 15.891 -14.114 -28.439 1.00 96.56 91 VAL A C 1
ATOM 743 O O . VAL A 1 91 ? 16.556 -15.146 -28.503 1.00 96.56 91 VAL A O 1
ATOM 746 N N . ALA A 1 92 ? 16.242 -13.084 -27.662 1.00 95.12 92 ALA A N 1
ATOM 747 C CA . ALA A 1 92 ? 17.446 -13.078 -26.829 1.00 95.12 92 ALA A CA 1
ATOM 748 C C . ALA A 1 92 ? 17.453 -14.194 -25.764 1.00 95.12 92 ALA A C 1
ATOM 750 O O . ALA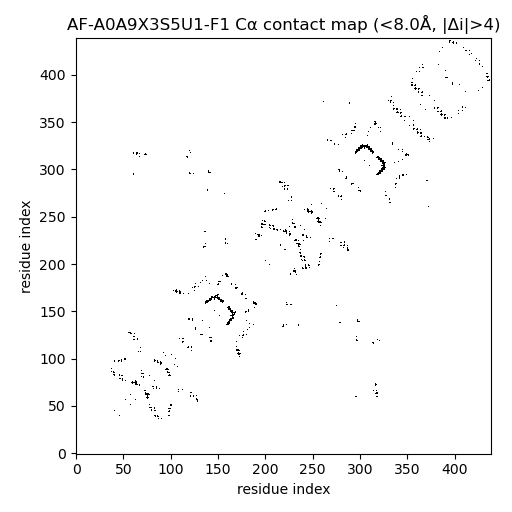 A 1 92 ? 18.518 -14.659 -25.370 1.00 95.12 92 ALA A O 1
ATOM 751 N N . ASN A 1 93 ? 16.275 -14.664 -25.345 1.00 95.00 93 ASN A N 1
ATOM 752 C CA . ASN A 1 93 ? 16.096 -15.754 -24.385 1.00 95.00 93 ASN A CA 1
ATOM 753 C C . ASN A 1 93 ? 15.776 -17.109 -25.045 1.00 95.00 93 ASN A C 1
ATOM 755 O O . ASN A 1 93 ? 15.252 -18.014 -24.393 1.00 95.00 93 ASN A O 1
ATOM 759 N N . GLY A 1 94 ? 16.086 -17.265 -26.338 1.00 95.44 94 GLY A N 1
ATOM 760 C CA . GLY A 1 94 ? 15.953 -18.535 -27.060 1.00 95.44 94 GLY A CA 1
ATOM 761 C C . GLY A 1 94 ? 14.514 -18.931 -27.402 1.00 95.44 94 GLY A C 1
ATOM 762 O O . GLY A 1 94 ? 14.255 -20.088 -27.729 1.00 95.44 94 GLY A O 1
ATOM 763 N N . LEU A 1 95 ? 13.566 -17.995 -27.327 1.00 96.31 95 LEU A N 1
ATOM 764 C CA . LEU A 1 95 ? 12.169 -18.208 -27.694 1.00 96.31 95 LEU A CA 1
ATOM 765 C C . LEU A 1 95 ? 11.896 -17.717 -29.118 1.00 96.31 95 LEU A C 1
ATOM 767 O O . LEU A 1 95 ? 12.565 -16.831 -29.648 1.00 96.31 95 LEU A O 1
ATOM 771 N N . THR A 1 96 ? 10.842 -18.248 -29.735 1.00 95.56 96 THR A N 1
ATOM 772 C CA . THR A 1 96 ? 10.373 -17.751 -31.032 1.00 95.56 96 THR A CA 1
ATOM 773 C C . THR A 1 96 ? 9.917 -16.291 -30.927 1.00 95.56 96 THR A C 1
ATOM 775 O O . THR A 1 96 ? 9.235 -15.915 -29.961 1.00 95.56 96 THR A O 1
ATOM 778 N N . ARG A 1 97 ? 10.257 -15.502 -31.958 1.00 95.31 97 ARG A N 1
ATOM 779 C CA . ARG A 1 97 ? 9.794 -14.122 -32.184 1.00 95.31 97 ARG A CA 1
ATOM 780 C C . ARG A 1 97 ? 8.274 -14.018 -32.010 1.00 95.31 97 ARG A C 1
ATOM 782 O O . ARG A 1 97 ? 7.538 -14.842 -32.552 1.00 95.31 97 ARG A O 1
ATOM 789 N N . GLY A 1 98 ? 7.809 -13.000 -31.291 1.00 94.44 98 GLY A N 1
ATOM 790 C CA . GLY A 1 98 ? 6.384 -12.744 -31.062 1.00 94.44 98 GLY A CA 1
ATOM 791 C C . GLY A 1 98 ? 6.151 -11.775 -29.904 1.00 94.44 98 GLY A C 1
ATOM 792 O O . GLY A 1 98 ? 7.010 -11.633 -29.050 1.00 94.44 98 GLY A O 1
ATOM 793 N N . GLY A 1 99 ? 4.996 -11.113 -29.851 1.00 92.88 99 GLY A N 1
ATOM 794 C CA . GLY A 1 99 ? 4.685 -10.146 -28.785 1.00 92.88 99 GLY A CA 1
ATOM 795 C C . GLY A 1 99 ? 3.821 -10.691 -27.639 1.00 92.88 99 GLY A C 1
ATOM 796 O O . GLY A 1 99 ? 3.434 -9.935 -26.759 1.00 92.88 99 GLY A O 1
ATOM 797 N N . LYS A 1 100 ? 3.456 -11.979 -27.640 1.00 96.44 100 LYS A N 1
ATOM 798 C CA . LYS A 1 100 ? 2.496 -12.544 -26.670 1.00 96.44 100 LYS A CA 1
ATOM 799 C C . LYS A 1 100 ? 3.179 -13.107 -25.427 1.00 96.44 100 LYS A C 1
ATOM 801 O O . LYS A 1 100 ? 4.104 -13.914 -25.561 1.00 96.44 100 LYS A O 1
ATOM 806 N N . LEU A 1 101 ? 2.666 -12.796 -24.237 1.00 96.44 101 LEU A N 1
ATOM 807 C CA . LEU A 1 101 ? 3.083 -13.404 -22.966 1.00 96.44 101 LEU A CA 1
ATOM 808 C C . LEU A 1 101 ? 2.524 -14.837 -22.821 1.00 96.44 101 LEU A C 1
ATOM 810 O O . LEU A 1 101 ? 1.564 -15.123 -22.108 1.00 96.44 101 LEU A O 1
ATOM 814 N N . THR A 1 102 ? 3.091 -15.761 -23.590 1.00 96.56 102 THR A N 1
ATOM 815 C CA . THR A 1 102 ? 2.774 -17.198 -23.536 1.00 96.56 102 THR A CA 1
ATOM 816 C C . THR A 1 102 ? 3.413 -17.857 -22.312 1.00 96.56 102 THR A C 1
ATOM 818 O O . THR A 1 102 ? 4.458 -17.384 -21.872 1.00 96.56 102 THR A O 1
ATOM 821 N N . GLY A 1 103 ? 2.924 -19.022 -21.871 1.00 95.62 103 GLY A N 1
ATOM 822 C CA . GLY A 1 103 ? 3.520 -19.771 -20.750 1.00 95.62 103 GLY A CA 1
ATOM 823 C C . GLY A 1 103 ? 5.041 -19.980 -20.853 1.00 95.62 103 GLY A C 1
ATOM 824 O O . GLY A 1 103 ? 5.760 -19.696 -19.905 1.00 95.62 103 GLY A O 1
ATOM 825 N N . GLY A 1 104 ? 5.571 -20.337 -22.031 1.00 97.06 104 GLY A N 1
ATOM 826 C CA . GLY A 1 104 ? 7.027 -20.473 -22.218 1.00 97.06 104 GLY A CA 1
ATOM 827 C C . GLY A 1 104 ? 7.819 -19.160 -22.087 1.00 97.06 104 GLY A C 1
ATOM 828 O O . GLY A 1 104 ? 8.988 -19.179 -21.710 1.00 97.06 104 GLY A O 1
ATOM 829 N N . ALA A 1 105 ? 7.184 -18.016 -22.361 1.00 97.62 105 ALA A N 1
ATOM 830 C CA . ALA A 1 105 ? 7.785 -16.701 -22.140 1.00 97.62 105 ALA A CA 1
ATOM 831 C C . ALA A 1 105 ? 7.698 -16.277 -20.676 1.00 97.62 105 ALA A C 1
ATOM 833 O O . ALA A 1 105 ? 8.677 -15.757 -20.154 1.00 97.62 105 ALA A O 1
ATOM 834 N N . LEU A 1 106 ? 6.586 -16.575 -20.001 1.00 98.25 106 LEU A N 1
ATOM 835 C CA . LEU A 1 106 ? 6.464 -16.376 -18.561 1.00 98.25 106 LEU A CA 1
ATOM 836 C C . LEU A 1 106 ? 7.481 -17.235 -17.789 1.00 98.25 106 LEU A C 1
ATOM 838 O O . LEU A 1 106 ? 8.148 -16.740 -16.890 1.00 98.25 106 LEU A O 1
ATOM 842 N N . ASP A 1 107 ? 7.705 -18.485 -18.203 1.00 98.31 107 ASP A N 1
ATOM 843 C CA . ASP A 1 107 ? 8.748 -19.347 -17.635 1.00 98.31 107 ASP A CA 1
ATOM 844 C C . ASP A 1 107 ? 10.154 -18.750 -17.792 1.00 98.31 107 ASP A C 1
ATOM 846 O O . ASP A 1 107 ? 10.984 -18.860 -16.887 1.00 98.31 107 ASP A O 1
ATOM 850 N N . ALA A 1 108 ? 10.444 -18.136 -18.944 1.00 97.56 108 ALA A N 1
ATOM 851 C CA . ALA A 1 108 ? 11.710 -17.446 -19.172 1.00 97.56 108 ALA A CA 1
ATOM 852 C C . ALA A 1 108 ? 11.820 -16.150 -18.349 1.00 97.56 108 ALA A C 1
ATOM 854 O O . ALA A 1 108 ? 12.897 -15.872 -17.817 1.00 97.56 108 ALA A O 1
ATOM 855 N N . LEU A 1 109 ? 10.725 -15.397 -18.181 1.00 97.25 109 LEU A N 1
ATOM 856 C CA . LEU A 1 109 ? 10.684 -14.214 -17.316 1.00 97.25 109 LEU A CA 1
ATOM 857 C C . LEU A 1 109 ? 10.996 -14.608 -15.876 1.00 97.25 109 LEU A C 1
ATOM 859 O O . LEU A 1 109 ? 11.913 -14.047 -15.291 1.00 97.25 109 LEU A O 1
ATOM 863 N N . VAL A 1 110 ? 10.322 -15.634 -15.348 1.00 98.06 110 VAL A N 1
ATOM 864 C CA . VAL A 1 110 ? 10.544 -16.121 -13.980 1.00 98.06 110 VAL A CA 1
ATOM 865 C C . VAL A 1 110 ? 12.013 -16.469 -13.748 1.00 98.06 110 VAL A C 1
ATOM 867 O O . VAL A 1 110 ? 12.608 -15.990 -12.790 1.00 98.06 110 VAL A O 1
ATOM 870 N N . ARG A 1 111 ? 12.651 -17.223 -14.652 1.00 96.44 111 ARG A N 1
ATOM 871 C CA . ARG A 1 111 ? 14.074 -17.575 -14.488 1.00 96.44 111 ARG A CA 1
ATOM 872 C C . ARG A 1 111 ? 15.005 -16.365 -14.551 1.00 96.44 111 ARG A C 1
ATOM 874 O O . ARG A 1 111 ? 15.912 -16.246 -13.732 1.00 96.44 111 ARG A O 1
ATOM 881 N N . THR A 1 112 ? 14.818 -15.501 -15.547 1.00 95.69 112 THR A N 1
ATOM 882 C CA . THR A 1 112 ? 15.721 -14.360 -15.784 1.00 95.69 112 THR A CA 1
ATOM 883 C C . THR A 1 112 ? 15.580 -13.285 -14.713 1.00 95.69 112 THR A C 1
ATOM 885 O O . THR A 1 112 ? 16.585 -12.747 -14.258 1.00 95.69 112 THR A O 1
ATOM 888 N N . GLN A 1 113 ? 14.355 -13.005 -14.269 1.00 95.19 113 GLN A N 1
ATOM 889 C CA . GLN A 1 113 ? 14.077 -11.982 -13.265 1.00 95.19 113 GLN A CA 1
ATOM 890 C C . GLN A 1 113 ? 14.360 -12.468 -11.840 1.00 95.19 113 GLN A C 1
ATOM 892 O O . GLN A 1 113 ? 14.844 -11.681 -11.031 1.00 95.19 113 GLN A O 1
ATOM 897 N N . ALA A 1 114 ? 14.192 -13.763 -11.542 1.00 95.62 114 ALA A N 1
ATOM 898 C CA . ALA A 1 114 ? 14.644 -14.324 -10.268 1.00 95.62 114 ALA A CA 1
ATOM 899 C C . ALA A 1 114 ? 16.170 -14.208 -10.131 1.00 95.62 114 ALA A C 1
ATOM 901 O O . ALA A 1 114 ? 16.673 -13.783 -9.094 1.00 95.62 114 ALA A O 1
ATOM 902 N N . ALA A 1 115 ? 16.918 -14.472 -11.210 1.00 94.00 115 ALA A N 1
ATOM 903 C CA . ALA A 1 115 ? 18.366 -14.256 -11.233 1.00 94.00 115 ALA A CA 1
ATOM 904 C C . ALA A 1 115 ? 18.763 -12.776 -11.050 1.00 94.00 115 ALA A C 1
ATOM 906 O O . ALA A 1 115 ? 19.854 -12.499 -10.555 1.00 94.00 115 ALA A O 1
ATOM 907 N N . ALA A 1 116 ? 17.882 -11.837 -11.412 1.00 92.12 116 ALA A N 1
ATOM 908 C CA . ALA A 1 116 ? 18.053 -10.403 -11.177 1.00 92.12 116 ALA A CA 1
ATOM 909 C C . ALA A 1 116 ? 17.590 -9.943 -9.777 1.00 92.12 116 ALA A C 1
ATOM 911 O O . ALA A 1 116 ? 17.775 -8.780 -9.433 1.00 92.12 116 ALA A O 1
ATOM 912 N N . GLY A 1 117 ? 17.016 -10.838 -8.963 1.00 92.56 117 GLY A N 1
ATOM 913 C CA . GLY A 1 117 ? 16.548 -10.539 -7.608 1.00 92.56 117 GLY A CA 1
ATOM 914 C C . GLY A 1 117 ? 15.084 -10.097 -7.495 1.00 92.56 117 GLY A C 1
ATOM 915 O O . GLY A 1 117 ? 14.625 -9.898 -6.372 1.00 92.56 117 GLY A O 1
ATOM 916 N N . ASN A 1 118 ? 14.336 -10.026 -8.599 1.00 93.19 118 ASN A N 1
ATOM 917 C CA . ASN A 1 118 ? 12.962 -9.500 -8.666 1.00 93.19 118 ASN A CA 1
ATOM 918 C C . ASN A 1 118 ? 11.908 -10.563 -8.292 1.00 93.19 118 ASN A C 1
ATOM 920 O O . ASN A 1 118 ? 11.011 -10.886 -9.071 1.00 93.19 118 ASN A O 1
ATOM 924 N N . HIS A 1 119 ? 12.081 -11.218 -7.144 1.00 95.19 119 HIS A N 1
ATOM 925 C CA . HIS A 1 119 ? 11.262 -12.371 -6.761 1.00 95.19 119 HIS A CA 1
ATOM 926 C C . HIS A 1 119 ? 9.826 -11.984 -6.376 1.00 95.19 119 HIS A C 1
ATOM 928 O O . HIS A 1 119 ? 8.903 -12.708 -6.739 1.00 95.19 119 HIS A O 1
ATOM 934 N N . ASP A 1 120 ? 9.624 -10.859 -5.683 1.00 94.12 120 ASP A N 1
ATOM 935 C CA . ASP A 1 120 ? 8.284 -10.429 -5.253 1.00 94.12 120 ASP A CA 1
ATOM 936 C C . ASP A 1 120 ? 7.449 -9.960 -6.458 1.00 94.12 120 ASP A C 1
ATOM 938 O O . ASP A 1 120 ? 6.283 -10.326 -6.590 1.00 94.12 120 ASP A O 1
ATOM 942 N N . GLU A 1 121 ? 8.070 -9.257 -7.413 1.00 94.50 121 GLU A N 1
ATOM 943 C CA . GLU A 1 121 ? 7.455 -8.889 -8.693 1.00 94.50 121 GLU A CA 1
ATOM 944 C C . GLU A 1 121 ? 6.980 -10.131 -9.464 1.00 94.50 121 GLU A C 1
ATOM 946 O O . GLU A 1 121 ? 5.922 -10.123 -10.091 1.00 94.50 121 GLU A O 1
ATOM 951 N N . LEU A 1 122 ? 7.764 -11.214 -9.425 1.00 96.31 122 LEU A N 1
ATOM 952 C CA . LEU A 1 122 ? 7.419 -12.475 -10.077 1.00 96.31 122 LEU A CA 1
ATOM 953 C C . LEU A 1 122 ? 6.309 -13.242 -9.358 1.00 96.31 122 LEU A C 1
ATOM 955 O O . LEU A 1 122 ? 5.515 -13.894 -10.034 1.00 96.31 122 LEU A O 1
ATOM 959 N N . ILE A 1 123 ? 6.256 -13.193 -8.023 1.00 96.81 123 ILE A N 1
ATOM 960 C CA . ILE A 1 123 ? 5.146 -13.760 -7.241 1.00 96.81 123 ILE A CA 1
ATOM 961 C C . ILE A 1 123 ? 3.843 -13.088 -7.666 1.00 96.81 123 ILE A C 1
ATOM 963 O O . ILE A 1 123 ? 2.902 -13.791 -8.036 1.00 96.81 123 ILE A O 1
ATOM 967 N N . HIS A 1 124 ? 3.831 -11.752 -7.692 1.00 95.75 124 HIS A N 1
ATOM 968 C CA . HIS A 1 124 ? 2.674 -10.958 -8.107 1.00 95.75 124 HIS A CA 1
ATOM 969 C C . HIS A 1 124 ? 2.270 -11.249 -9.553 1.00 95.75 124 HIS A C 1
ATOM 971 O O . HIS A 1 124 ? 1.147 -11.673 -9.804 1.00 95.75 124 HIS A O 1
ATOM 977 N N . LEU A 1 125 ? 3.217 -11.154 -10.496 1.00 96.88 125 LEU A N 1
ATOM 978 C CA . LEU A 1 125 ? 2.961 -11.414 -11.915 1.00 96.88 125 LEU A CA 1
ATOM 979 C C . LEU A 1 125 ? 2.405 -12.822 -12.164 1.00 96.88 125 LEU A C 1
ATOM 981 O O . LEU A 1 125 ? 1.537 -13.004 -13.014 1.00 96.88 125 LEU A O 1
ATOM 985 N N . VAL A 1 126 ? 2.927 -13.841 -11.476 1.00 98.12 126 VAL A N 1
ATOM 986 C CA . VAL A 1 126 ? 2.438 -15.216 -11.636 1.00 98.12 126 VAL A CA 1
ATOM 987 C C . VAL A 1 126 ? 1.069 -15.397 -10.987 1.00 98.12 126 VAL A C 1
ATOM 989 O O . VAL A 1 126 ? 0.244 -16.099 -11.565 1.00 98.12 126 VAL A O 1
ATOM 992 N N . ALA A 1 127 ? 0.808 -14.788 -9.830 1.00 97.44 127 ALA A N 1
ATOM 993 C CA . ALA A 1 127 ? -0.516 -14.825 -9.220 1.00 97.44 127 ALA A CA 1
ATOM 994 C C . ALA A 1 127 ? -1.568 -14.197 -10.143 1.00 97.44 127 ALA A C 1
ATOM 996 O O . ALA A 1 127 ? -2.550 -14.859 -10.465 1.00 97.44 127 ALA A O 1
ATOM 997 N N . ASP A 1 128 ? -1.294 -12.999 -10.655 1.00 97.19 128 ASP A N 1
ATOM 998 C CA . ASP A 1 128 ? -2.173 -12.258 -11.562 1.00 97.19 128 ASP A CA 1
ATOM 999 C C . ASP A 1 128 ? -2.382 -12.996 -12.899 1.00 97.19 128 ASP A C 1
ATOM 1001 O O . ASP A 1 128 ? -3.506 -13.274 -13.308 1.00 97.19 128 ASP A O 1
ATOM 1005 N N . TYR A 1 129 ? -1.304 -13.480 -13.533 1.00 97.69 129 TYR A N 1
ATOM 1006 C CA . TYR A 1 129 ? -1.399 -14.246 -14.786 1.00 97.69 129 TYR A CA 1
ATOM 1007 C C . TYR A 1 129 ? -2.267 -15.509 -14.679 1.00 97.69 129 TYR A C 1
ATOM 1009 O O . TYR A 1 129 ? -2.866 -15.940 -15.668 1.00 97.69 129 TYR A O 1
ATOM 1017 N N . PHE A 1 130 ? -2.281 -16.152 -13.509 1.00 97.44 130 PHE A N 1
ATOM 1018 C CA . PHE A 1 130 ? -3.072 -17.355 -13.256 1.00 97.44 130 PHE A CA 1
ATOM 1019 C C . PHE A 1 130 ? -4.380 -17.082 -12.502 1.00 97.44 130 PHE A C 1
ATOM 1021 O O . PHE A 1 130 ? -5.034 -18.059 -12.126 1.00 97.44 130 PHE A O 1
ATOM 1028 N N . ASP A 1 131 ? -4.758 -15.813 -12.314 1.00 96.38 131 ASP A N 1
ATOM 1029 C CA . ASP A 1 131 ? -5.983 -15.394 -11.622 1.00 96.38 131 ASP A CA 1
ATOM 1030 C C . ASP A 1 131 ? -6.096 -16.021 -10.216 1.00 96.38 131 ASP A C 1
ATOM 1032 O O . ASP A 1 131 ? -7.098 -16.633 -9.839 1.00 96.38 131 ASP A O 1
ATOM 1036 N N . LEU A 1 132 ? -4.993 -15.973 -9.457 1.00 95.88 132 LEU A N 1
ATOM 1037 C CA . LEU A 1 132 ? -4.963 -16.404 -8.062 1.00 95.88 132 LEU A CA 1
ATOM 1038 C C . LEU A 1 132 ? -5.436 -15.273 -7.153 1.00 95.88 132 LEU A C 1
ATOM 1040 O O . LEU A 1 132 ? -4.767 -14.250 -7.032 1.00 95.88 132 LEU A O 1
ATOM 1044 N N . ASP A 1 133 ? -6.527 -15.515 -6.430 1.00 91.94 133 ASP A N 1
ATOM 1045 C CA . ASP A 1 133 ? -6.962 -14.624 -5.361 1.00 91.94 133 ASP A CA 1
ATOM 1046 C C . ASP A 1 133 ? -6.059 -14.781 -4.126 1.00 91.94 133 ASP A C 1
ATOM 1048 O O . ASP A 1 133 ? -6.051 -15.820 -3.457 1.00 91.94 133 ASP A O 1
ATOM 1052 N N . LEU A 1 134 ? -5.258 -13.749 -3.852 1.00 90.75 134 LEU A N 1
ATOM 1053 C CA . LEU A 1 134 ? -4.313 -13.715 -2.736 1.00 90.75 134 LEU A CA 1
ATOM 1054 C C . LEU A 1 134 ? -4.909 -13.118 -1.457 1.00 90.75 134 LEU A C 1
ATOM 1056 O O . LEU A 1 134 ? -4.210 -13.089 -0.449 1.00 90.75 134 LEU A O 1
ATOM 1060 N N . GLN A 1 135 ? -6.141 -12.602 -1.469 1.00 86.19 135 GLN A N 1
ATOM 1061 C CA . GLN A 1 135 ? -6.678 -11.849 -0.330 1.00 86.19 135 GLN A CA 1
ATOM 1062 C C . GLN A 1 135 ? -7.273 -12.726 0.788 1.00 86.19 135 GLN A C 1
ATOM 1064 O O . GLN A 1 135 ? -6.978 -12.460 1.959 1.00 86.19 135 GLN A O 1
ATOM 1069 N N . PRO A 1 136 ? -8.075 -13.775 0.505 1.00 84.69 136 PRO A N 1
ATOM 1070 C CA . PRO A 1 136 ? -8.793 -14.505 1.543 1.00 84.69 136 PRO A CA 1
ATOM 1071 C C . PRO A 1 136 ? -7.858 -15.153 2.569 1.00 84.69 136 PRO A C 1
ATOM 1073 O O . PRO A 1 136 ? -7.156 -16.125 2.289 1.00 84.69 136 PRO A O 1
ATOM 1076 N N . GLY A 1 137 ? -7.867 -14.610 3.790 1.00 83.56 137 GLY A N 1
ATOM 1077 C CA . GLY A 1 137 ? -7.132 -15.160 4.931 1.00 83.56 137 GLY A CA 1
ATOM 1078 C C . GLY A 1 137 ? -5.604 -15.110 4.806 1.00 83.56 137 GLY A C 1
ATOM 1079 O O . GLY A 1 137 ? -4.926 -15.783 5.586 1.00 83.56 137 GLY A O 1
ATOM 1080 N N . THR A 1 138 ? -5.067 -14.332 3.862 1.00 90.62 138 THR A N 1
ATOM 1081 C CA . THR A 1 138 ? -3.629 -14.195 3.596 1.00 90.62 138 THR A CA 1
ATOM 1082 C C . THR A 1 138 ? -3.218 -12.736 3.706 1.00 90.62 138 THR A C 1
ATOM 1084 O O . THR A 1 138 ? -3.768 -11.875 3.034 1.00 90.62 138 THR A O 1
ATOM 1087 N N . LEU A 1 139 ? -2.229 -12.449 4.546 1.00 90.50 139 LEU A N 1
ATOM 1088 C CA . LEU A 1 139 ? -1.728 -11.101 4.791 1.00 90.50 139 LEU A CA 1
ATOM 1089 C C . LEU A 1 139 ? -0.655 -10.682 3.779 1.00 90.50 139 LEU A C 1
ATOM 1091 O O . LEU A 1 139 ? -0.667 -9.546 3.305 1.00 90.50 139 LEU A O 1
ATOM 1095 N N . SER A 1 140 ? 0.247 -11.605 3.437 1.00 92.38 140 SER A N 1
ATOM 1096 C CA . SER A 1 140 ? 1.378 -11.376 2.529 1.00 92.38 140 SER A CA 1
ATOM 1097 C C . SER A 1 140 ? 1.811 -12.685 1.856 1.00 92.38 140 SER A C 1
ATOM 1099 O O . SER A 1 140 ? 1.716 -13.767 2.450 1.00 92.38 140 SER A O 1
ATOM 1101 N N . VAL A 1 141 ? 2.302 -12.574 0.616 1.00 94.94 141 VAL A N 1
ATOM 1102 C CA . VAL A 1 141 ? 2.983 -13.642 -0.130 1.00 94.94 141 VAL A CA 1
ATOM 1103 C C . VAL A 1 141 ? 4.326 -13.101 -0.604 1.00 94.94 141 VAL A C 1
ATOM 1105 O O . VAL A 1 141 ? 4.370 -12.232 -1.470 1.00 94.94 141 VAL A O 1
ATOM 1108 N N . ARG A 1 142 ? 5.427 -13.616 -0.054 1.00 94.38 142 ARG A N 1
ATOM 1109 C CA . ARG A 1 142 ? 6.753 -13.004 -0.234 1.00 94.38 142 ARG A CA 1
ATOM 1110 C C . ARG A 1 142 ? 7.873 -14.001 -0.439 1.00 94.38 142 ARG A C 1
ATOM 1112 O O . ARG A 1 142 ? 7.791 -15.160 -0.028 1.00 94.38 142 ARG A O 1
ATOM 1119 N N . PHE A 1 143 ? 8.955 -13.535 -1.047 1.00 95.94 143 PHE A N 1
ATOM 1120 C CA . PHE A 1 143 ? 10.163 -14.330 -1.198 1.00 95.94 143 PHE A CA 1
ATOM 1121 C C . PHE A 1 143 ? 10.964 -14.436 0.107 1.00 95.94 143 PHE A C 1
ATOM 1123 O O . PHE A 1 143 ? 11.231 -13.435 0.773 1.00 95.94 143 PHE A O 1
ATOM 1130 N N . ASP A 1 144 ? 11.429 -15.645 0.421 1.00 95.44 144 ASP A N 1
ATOM 1131 C CA . ASP A 1 144 ? 12.389 -15.910 1.492 1.00 95.44 144 ASP A CA 1
ATOM 1132 C C . ASP A 1 144 ? 13.588 -16.689 0.937 1.00 95.44 144 ASP A C 1
ATOM 1134 O O . ASP A 1 144 ? 13.505 -17.878 0.625 1.00 95.44 144 ASP A O 1
ATOM 1138 N N . ALA A 1 145 ? 14.733 -16.011 0.837 1.00 96.00 145 ALA A N 1
ATOM 1139 C CA . ALA A 1 145 ? 15.971 -16.593 0.324 1.00 96.00 145 ALA A CA 1
ATOM 1140 C C . ALA A 1 145 ? 16.555 -17.697 1.222 1.00 96.00 145 ALA A C 1
ATOM 1142 O O . ALA A 1 145 ? 17.374 -18.493 0.760 1.00 96.00 145 ALA A O 1
ATOM 1143 N N . THR A 1 146 ? 16.171 -17.731 2.500 1.00 96.38 146 THR A N 1
ATOM 1144 C CA . THR A 1 146 ? 16.660 -18.698 3.490 1.00 96.38 146 THR A CA 1
ATOM 1145 C C . THR A 1 146 ? 15.780 -19.941 3.581 1.00 96.38 146 THR A C 1
ATOM 1147 O O . THR A 1 146 ? 16.201 -20.958 4.142 1.00 96.38 146 THR A O 1
ATOM 1150 N N . LEU A 1 147 ? 14.583 -19.897 2.988 1.00 97.06 147 LEU A N 1
ATOM 1151 C CA . LEU A 1 147 ? 13.650 -21.010 2.998 1.00 97.06 147 LEU A CA 1
ATOM 1152 C C . LEU A 1 147 ? 14.180 -22.165 2.140 1.00 97.06 147 LEU A C 1
ATOM 1154 O O . LEU A 1 147 ? 14.278 -22.083 0.916 1.00 97.06 147 LEU A O 1
ATOM 1158 N N . THR A 1 148 ? 14.499 -23.278 2.798 1.00 96.38 148 THR A N 1
ATOM 1159 C CA . THR A 1 148 ? 14.973 -24.502 2.132 1.00 96.38 148 THR A CA 1
ATOM 1160 C C . THR A 1 148 ? 13.848 -25.260 1.425 1.00 96.38 148 THR A C 1
ATOM 1162 O O . THR A 1 148 ? 14.095 -25.980 0.455 1.00 96.38 148 THR A O 1
ATOM 1165 N N . ALA A 1 149 ? 12.608 -25.101 1.896 1.00 97.38 149 ALA A N 1
ATOM 1166 C CA . ALA A 1 149 ? 11.411 -25.639 1.263 1.00 97.38 149 ALA A CA 1
ATOM 1167 C C . ALA A 1 149 ? 11.008 -24.829 0.015 1.00 97.38 149 ALA A C 1
ATOM 1169 O O . ALA A 1 149 ? 11.435 -23.697 -0.188 1.00 97.38 149 ALA A O 1
ATOM 1170 N N . VAL A 1 150 ? 10.144 -25.405 -0.830 1.00 97.50 150 VAL A N 1
ATOM 1171 C CA . VAL A 1 150 ? 9.593 -24.703 -2.009 1.00 97.50 150 VAL A CA 1
ATOM 1172 C C . VAL A 1 150 ? 8.702 -23.530 -1.587 1.00 97.50 150 VAL A C 1
ATOM 1174 O O . VAL A 1 150 ? 8.738 -22.467 -2.198 1.00 97.50 150 VAL A O 1
ATOM 1177 N N . SER A 1 151 ? 7.910 -23.736 -0.541 1.00 98.31 151 SER A N 1
ATOM 1178 C CA . SER A 1 151 ? 7.022 -22.748 0.060 1.00 98.31 151 SER A CA 1
ATOM 1179 C C . SER A 1 151 ? 6.733 -23.139 1.505 1.00 98.31 151 SER A C 1
ATOM 1181 O O . SER A 1 151 ? 6.856 -24.318 1.862 1.00 98.31 151 SER A O 1
ATOM 1183 N N . GLY A 1 152 ? 6.329 -22.164 2.309 1.00 97.19 152 GLY A N 1
ATOM 1184 C CA . GLY A 1 152 ? 5.866 -22.352 3.673 1.00 97.19 152 GLY A CA 1
ATOM 1185 C C . GLY A 1 152 ? 4.771 -21.351 4.023 1.00 97.19 152 GLY A C 1
ATOM 1186 O O . GLY A 1 152 ? 4.613 -20.324 3.362 1.00 97.19 152 GLY A O 1
ATOM 1187 N N . THR A 1 153 ? 4.030 -21.673 5.074 1.00 95.88 153 THR A N 1
ATOM 1188 C CA . THR A 1 153 ? 3.026 -20.798 5.667 1.00 95.88 153 THR A CA 1
ATOM 1189 C C . THR A 1 153 ? 3.357 -20.647 7.138 1.00 95.88 153 THR A C 1
ATOM 1191 O O . THR A 1 153 ? 3.570 -21.634 7.846 1.00 95.88 153 THR A O 1
ATOM 1194 N N . SER A 1 154 ? 3.406 -19.406 7.596 1.00 93.69 154 SER A N 1
ATOM 1195 C CA . SER A 1 154 ? 3.293 -19.066 9.009 1.00 93.69 154 SER A CA 1
ATOM 1196 C C . SER A 1 154 ? 2.021 -18.255 9.227 1.00 93.69 154 SER A C 1
ATOM 1198 O O . SER A 1 154 ? 1.365 -17.849 8.270 1.00 93.69 154 SER A O 1
ATOM 1200 N N . PHE A 1 155 ? 1.675 -18.012 10.483 1.00 90.94 155 PHE A N 1
ATOM 1201 C CA . PHE A 1 155 ? 0.524 -17.199 10.853 1.00 90.94 155 PHE A CA 1
ATOM 1202 C C . PHE A 1 155 ? 1.002 -16.025 11.698 1.00 90.94 155 PHE A C 1
ATOM 1204 O O . PHE A 1 155 ? 1.941 -16.189 12.485 1.00 90.94 155 PHE A O 1
ATOM 1211 N N . ASP A 1 156 ? 0.386 -14.862 11.514 1.00 88.31 156 ASP A N 1
ATOM 1212 C CA . ASP A 1 156 ? 0.471 -13.794 12.510 1.00 88.31 156 ASP A CA 1
ATOM 1213 C C . ASP A 1 156 ? -0.315 -14.194 13.778 1.00 88.31 156 ASP A C 1
ATOM 1215 O O . ASP A 1 156 ? -0.951 -15.257 13.826 1.00 88.31 156 ASP A O 1
ATOM 1219 N N . GLY A 1 157 ? -0.275 -13.385 14.840 1.00 85.94 157 GLY A N 1
ATOM 1220 C CA . GLY A 1 157 ? -1.012 -13.719 16.063 1.00 85.94 157 GLY A CA 1
ATOM 1221 C C . GLY A 1 157 ? -2.526 -13.516 15.945 1.00 85.94 157 GLY A C 1
ATOM 1222 O O . GLY A 1 157 ? -3.256 -13.836 16.885 1.00 85.94 157 GLY A O 1
ATOM 1223 N N . LEU A 1 158 ? -3.016 -13.042 14.794 1.00 87.75 158 LEU A N 1
ATOM 1224 C CA . LEU A 1 158 ? -4.438 -12.931 14.460 1.00 87.75 158 LEU A CA 1
ATOM 1225 C C . LEU A 1 158 ? -4.946 -14.112 13.618 1.00 87.75 158 LEU A C 1
ATOM 1227 O O . LEU A 1 158 ? -6.157 -14.253 13.439 1.00 87.75 158 LEU A O 1
ATOM 1231 N N . GLY A 1 159 ? -4.053 -14.983 13.138 1.00 87.94 159 GLY A N 1
ATOM 1232 C CA . GLY A 1 159 ? -4.404 -16.154 12.338 1.00 87.94 159 GLY A CA 1
ATOM 1233 C C . GLY A 1 159 ? -4.395 -15.943 10.823 1.00 87.94 159 GLY A C 1
ATOM 1234 O O . GLY A 1 159 ? -4.786 -16.851 10.081 1.00 87.94 159 GLY A O 1
ATOM 1235 N N . LEU A 1 160 ? -3.955 -14.775 10.347 1.00 89.88 160 LEU A N 1
ATOM 1236 C CA . LEU A 1 160 ? -3.764 -14.499 8.926 1.00 89.88 160 LEU A CA 1
ATOM 1237 C C . LEU A 1 160 ? -2.462 -15.130 8.432 1.00 89.88 160 LEU A C 1
ATOM 1239 O O . LEU A 1 160 ? -1.439 -15.134 9.121 1.00 89.88 160 LEU A O 1
ATOM 1243 N N . LYS A 1 161 ? -2.488 -15.671 7.211 1.00 92.94 161 LYS A N 1
ATOM 1244 C CA . LYS A 1 161 ? -1.323 -16.350 6.641 1.00 92.94 161 LYS A CA 1
ATOM 1245 C C . LYS A 1 161 ? -0.254 -15.365 6.200 1.00 92.94 161 LYS A C 1
ATOM 1247 O O . LYS A 1 161 ? -0.520 -14.402 5.485 1.00 92.94 161 LYS A O 1
ATOM 1252 N N . LEU A 1 162 ? 0.979 -15.713 6.515 1.00 93.62 162 LEU A N 1
ATOM 1253 C CA . LEU A 1 162 ? 2.188 -15.161 5.933 1.00 93.62 162 LEU A CA 1
ATOM 1254 C C . LEU A 1 162 ? 2.806 -16.266 5.078 1.00 93.62 162 LEU A C 1
ATOM 1256 O O . LEU A 1 162 ? 3.411 -17.206 5.600 1.00 93.62 162 LEU A O 1
ATOM 1260 N N . ILE A 1 163 ? 2.610 -16.182 3.765 1.00 96.12 163 ILE A N 1
ATOM 1261 C CA . ILE A 1 163 ? 3.104 -17.186 2.824 1.00 96.12 163 ILE A CA 1
ATOM 1262 C C . ILE A 1 163 ? 4.517 -16.796 2.399 1.00 96.12 163 ILE A C 1
ATOM 1264 O O . ILE A 1 163 ? 4.750 -15.709 1.870 1.00 96.12 163 ILE A O 1
ATOM 1268 N N . THR A 1 164 ? 5.467 -17.703 2.596 1.00 97.38 164 THR A N 1
ATOM 1269 C CA . THR A 1 164 ? 6.841 -17.548 2.121 1.00 97.38 164 THR A CA 1
ATOM 1270 C C . THR A 1 164 ? 7.116 -18.496 0.964 1.00 97.38 164 THR A C 1
ATOM 1272 O O . THR A 1 164 ? 6.754 -19.675 0.977 1.00 97.38 164 THR A O 1
ATOM 1275 N N . ILE A 1 165 ? 7.765 -17.976 -0.072 1.00 98.19 165 ILE A N 1
ATOM 1276 C CA . ILE A 1 165 ? 8.146 -18.720 -1.269 1.00 98.19 165 ILE A CA 1
ATOM 1277 C C . ILE A 1 165 ? 9.669 -18.819 -1.315 1.00 98.19 165 ILE A C 1
ATOM 1279 O O . ILE A 1 165 ? 10.367 -17.807 -1.260 1.00 98.19 165 ILE A O 1
ATOM 1283 N N . GLY A 1 166 ? 10.187 -20.041 -1.431 1.00 98.12 166 GLY A N 1
ATOM 1284 C CA . GLY A 1 166 ? 11.622 -20.308 -1.449 1.00 98.12 166 GLY A CA 1
ATOM 1285 C C . GLY A 1 166 ? 12.211 -20.306 -2.866 1.00 98.12 166 GLY A C 1
ATOM 1286 O O . GLY A 1 166 ? 11.475 -20.421 -3.854 1.00 98.12 166 GLY A O 1
ATOM 1287 N N . PRO A 1 167 ? 13.551 -20.263 -3.010 1.00 98.06 167 PRO A N 1
ATOM 1288 C CA . PRO A 1 167 ? 14.219 -20.186 -4.314 1.00 98.06 167 PRO A CA 1
ATOM 1289 C C . PRO A 1 167 ? 13.837 -21.318 -5.281 1.00 98.06 167 PRO A C 1
ATOM 1291 O O . PRO A 1 167 ? 13.747 -21.114 -6.491 1.00 98.06 167 PRO A O 1
ATOM 1294 N N . ALA A 1 168 ? 13.554 -22.516 -4.758 1.00 97.50 168 ALA A N 1
ATOM 1295 C CA . ALA A 1 168 ? 13.193 -23.685 -5.561 1.00 97.50 168 ALA A CA 1
ATOM 1296 C C . ALA A 1 168 ? 11.880 -23.519 -6.360 1.00 97.50 168 ALA A C 1
ATOM 1298 O O . ALA A 1 168 ? 11.685 -24.217 -7.362 1.00 97.50 168 ALA A O 1
ATOM 1299 N N . ALA A 1 169 ? 10.993 -22.601 -5.958 1.00 98.12 169 ALA A N 1
ATOM 1300 C CA . ALA A 1 169 ? 9.753 -22.309 -6.676 1.00 98.12 169 ALA A CA 1
ATOM 1301 C C . ALA A 1 169 ? 9.991 -21.548 -7.996 1.00 98.12 169 ALA A C 1
ATOM 1303 O O . ALA A 1 169 ? 9.244 -21.729 -8.955 1.00 98.12 169 ALA A O 1
ATOM 1304 N N . PHE A 1 170 ? 11.078 -20.775 -8.100 1.00 98.31 170 PHE A N 1
ATOM 1305 C CA . PHE A 1 170 ? 11.365 -19.865 -9.222 1.00 98.31 170 PHE A CA 1
ATOM 1306 C C . PHE A 1 170 ? 12.027 -20.541 -10.433 1.00 98.31 170 PHE A C 1
ATOM 1308 O O . PHE A 1 170 ? 12.620 -19.897 -11.298 1.00 98.31 170 PHE A O 1
ATOM 1315 N N . ARG A 1 171 ? 11.916 -21.867 -10.547 1.00 97.00 171 ARG A N 1
ATOM 1316 C CA . ARG A 1 171 ? 12.428 -22.611 -11.710 1.00 97.00 171 ARG A CA 1
ATOM 1317 C C . ARG A 1 171 ? 11.636 -22.328 -12.993 1.00 97.00 171 ARG A C 1
ATOM 1319 O O . ARG A 1 171 ? 12.190 -22.395 -14.092 1.00 97.00 171 ARG A O 1
ATOM 1326 N N . ASN A 1 172 ? 10.334 -22.081 -12.858 1.00 97.88 172 ASN A N 1
ATOM 1327 C CA . ASN A 1 172 ? 9.403 -21.726 -13.928 1.00 97.88 172 ASN A CA 1
ATOM 1328 C C . ASN A 1 172 ? 8.076 -21.227 -13.328 1.00 97.88 172 ASN A C 1
ATOM 1330 O O . ASN A 1 172 ? 7.829 -21.401 -12.134 1.00 97.88 172 ASN A O 1
ATOM 1334 N N . ALA A 1 173 ? 7.214 -20.632 -14.152 1.00 98.25 173 ALA A N 1
ATOM 1335 C CA . ALA A 1 173 ? 5.979 -20.005 -13.693 1.00 98.25 173 ALA A CA 1
ATOM 1336 C C . ALA A 1 173 ? 4.996 -21.021 -13.114 1.00 98.25 173 ALA A C 1
ATOM 1338 O O . ALA A 1 173 ? 4.341 -20.760 -12.110 1.00 98.25 173 ALA A O 1
ATOM 1339 N N . ARG A 1 174 ? 4.937 -22.222 -13.702 1.00 97.94 174 ARG A N 1
ATOM 1340 C CA . ARG A 1 174 ? 4.061 -23.285 -13.203 1.00 97.94 174 ARG A CA 1
ATOM 1341 C C . ARG A 1 174 ? 4.453 -23.754 -11.801 1.00 97.94 174 ARG A C 1
ATOM 1343 O O . ARG A 1 174 ? 3.570 -24.036 -10.999 1.00 97.94 174 ARG A O 1
ATOM 1350 N N . ALA A 1 175 ? 5.746 -23.872 -11.510 1.00 98.19 175 ALA A N 1
ATOM 1351 C CA . ALA A 1 175 ? 6.232 -24.265 -10.192 1.00 98.19 175 ALA A CA 1
ATOM 1352 C C . ALA A 1 175 ? 5.936 -23.186 -9.146 1.00 98.19 175 ALA A C 1
ATOM 1354 O O . ALA A 1 175 ? 5.467 -23.529 -8.064 1.00 98.19 175 ALA A O 1
ATOM 1355 N N . LEU A 1 176 ? 6.130 -21.913 -9.501 1.00 98.50 176 LEU A N 1
ATOM 1356 C CA . LEU A 1 176 ? 5.783 -20.780 -8.647 1.00 98.50 176 LEU A CA 1
ATOM 1357 C C . LEU A 1 176 ? 4.275 -20.739 -8.353 1.00 98.50 176 LEU A C 1
ATOM 1359 O O . LEU A 1 176 ? 3.881 -20.705 -7.193 1.00 98.50 176 LEU A O 1
ATOM 1363 N N . PHE A 1 177 ? 3.433 -20.887 -9.378 1.00 98.38 177 PHE A N 1
ATOM 1364 C CA . PHE A 1 177 ? 1.980 -21.006 -9.224 1.00 98.38 177 PHE A CA 1
ATOM 1365 C C . PHE A 1 177 ? 1.578 -22.147 -8.276 1.00 98.38 177 PHE A C 1
ATOM 1367 O O . PHE A 1 177 ? 0.775 -21.947 -7.369 1.00 98.38 177 PHE A O 1
ATOM 1374 N N . VAL A 1 178 ? 2.136 -23.350 -8.468 1.00 98.44 178 VAL A N 1
ATOM 1375 C CA . VAL A 1 178 ? 1.826 -24.511 -7.614 1.00 98.44 178 VAL A CA 1
ATOM 1376 C C . VAL A 1 178 ? 2.261 -24.258 -6.169 1.00 98.44 178 VAL A C 1
ATOM 1378 O O . VAL A 1 178 ? 1.544 -24.653 -5.254 1.00 98.44 178 VAL A O 1
ATOM 1381 N N . ALA A 1 179 ? 3.403 -23.600 -5.962 1.00 98.31 179 ALA A N 1
ATOM 1382 C CA . ALA A 1 179 ? 3.904 -23.251 -4.639 1.00 98.31 179 ALA A CA 1
ATOM 1383 C C . ALA A 1 179 ? 2.959 -22.281 -3.910 1.00 98.31 179 ALA A C 1
ATOM 1385 O O . ALA A 1 179 ? 2.568 -22.563 -2.780 1.00 98.31 179 ALA A O 1
ATOM 1386 N N . ILE A 1 180 ? 2.536 -21.201 -4.578 1.00 98.00 180 ILE A N 1
ATOM 1387 C CA . ILE A 1 180 ? 1.600 -20.210 -4.022 1.00 98.00 180 ILE A CA 1
ATOM 1388 C C . ILE A 1 180 ? 0.254 -20.873 -3.719 1.00 98.00 180 ILE A C 1
ATOM 1390 O O . ILE A 1 180 ? -0.202 -20.864 -2.577 1.00 98.00 180 ILE A O 1
ATOM 1394 N N . ARG A 1 181 ? -0.347 -21.534 -4.716 1.00 97.94 181 ARG A N 1
ATOM 1395 C CA . ARG A 1 181 ? -1.660 -22.174 -4.572 1.00 97.94 181 ARG A CA 1
ATOM 1396 C C . ARG A 1 181 ? -1.691 -23.202 -3.446 1.00 97.94 181 ARG A C 1
ATOM 1398 O O . ARG A 1 181 ? -2.643 -23.221 -2.680 1.00 97.94 181 ARG A O 1
ATOM 1405 N N . LYS A 1 182 ? -0.637 -24.015 -3.308 1.00 97.31 182 LYS A N 1
ATOM 1406 C CA . LYS A 1 182 ? -0.538 -24.994 -2.220 1.00 97.31 182 LYS A CA 1
ATOM 1407 C C . LYS A 1 182 ? -0.735 -24.333 -0.853 1.00 97.31 182 LYS A C 1
ATOM 1409 O O . LYS A 1 182 ? -1.380 -24.924 -0.005 1.00 97.31 182 LYS A O 1
ATOM 1414 N N . GLN A 1 183 ? -0.140 -23.161 -0.629 1.00 96.94 183 GLN A N 1
ATOM 1415 C CA . GLN A 1 183 ? -0.228 -22.448 0.649 1.00 96.94 183 GLN A CA 1
ATOM 1416 C C . GLN A 1 183 ? -1.558 -21.687 0.803 1.00 96.94 183 GLN A C 1
ATOM 1418 O O . GLN A 1 183 ? -2.115 -21.614 1.899 1.00 96.94 183 GLN A O 1
ATOM 1423 N N . LEU A 1 184 ? -2.133 -21.192 -0.297 1.00 95.19 184 LEU A N 1
ATOM 1424 C CA . LEU A 1 184 ? -3.492 -20.637 -0.287 1.00 95.19 184 LEU A CA 1
ATOM 1425 C C . LEU A 1 184 ? -4.542 -21.690 0.103 1.00 95.19 184 LEU A C 1
ATOM 1427 O O . LEU A 1 184 ? -5.448 -21.373 0.868 1.00 95.19 184 LEU A O 1
ATOM 1431 N N . ASP A 1 185 ? -4.373 -22.938 -0.337 1.00 94.19 185 ASP A N 1
ATOM 1432 C CA . ASP A 1 185 ? -5.282 -24.050 -0.025 1.00 94.19 185 ASP A CA 1
ATOM 1433 C C . ASP A 1 185 ? -5.162 -24.556 1.435 1.00 94.19 185 ASP A C 1
ATOM 1435 O O . ASP A 1 185 ? -6.020 -25.310 1.899 1.00 94.19 185 ASP A O 1
ATOM 1439 N N . GLU A 1 186 ? -4.120 -24.169 2.185 1.00 91.38 186 GLU A N 1
ATOM 1440 C CA . GLU A 1 186 ? -4.016 -24.500 3.616 1.00 91.38 186 GLU A CA 1
ATOM 1441 C C . GLU A 1 186 ? -5.102 -23.747 4.411 1.00 91.38 186 GLU A C 1
ATOM 1443 O O . GLU A 1 186 ? -5.434 -22.616 4.077 1.00 91.38 186 GLU A O 1
ATOM 1448 N N . PRO A 1 187 ? -5.723 -24.313 5.453 1.00 86.69 187 PRO A N 1
ATOM 1449 C CA . PRO A 1 187 ? -6.725 -23.577 6.223 1.00 86.69 187 PRO A CA 1
ATOM 1450 C C . PRO A 1 187 ? -6.077 -22.449 7.040 1.00 86.69 187 PRO A C 1
ATOM 1452 O O . PRO A 1 187 ? -5.021 -22.645 7.640 1.00 86.69 187 PRO A O 1
ATOM 1455 N N . SER A 1 188 ? -6.725 -21.281 7.104 1.00 83.81 188 SER A N 1
ATOM 1456 C CA . SER A 1 188 ? -6.363 -20.252 8.088 1.00 83.81 188 SER A CA 1
ATOM 1457 C C . SER A 1 188 ? -6.732 -20.712 9.498 1.00 83.81 188 SER A C 1
ATOM 1459 O O . SER A 1 188 ? -7.748 -21.387 9.691 1.00 83.81 188 SER A O 1
ATOM 1461 N N . PHE A 1 189 ? -5.912 -20.360 10.488 1.00 82.06 189 PHE A N 1
ATOM 1462 C CA . PHE A 1 189 ? -6.162 -20.706 11.884 1.00 82.06 189 PHE A CA 1
ATOM 1463 C C . PHE A 1 189 ? -6.580 -19.467 12.657 1.00 82.06 189 PHE A C 1
ATOM 1465 O O . PHE A 1 189 ? -5.740 -18.699 13.107 1.00 82.06 189 PHE A O 1
ATOM 1472 N N . PHE A 1 190 ? -7.879 -19.294 12.841 1.00 81.69 190 PHE A N 1
ATOM 1473 C CA . PHE A 1 190 ? -8.402 -18.215 13.663 1.00 81.69 190 PHE A CA 1
ATOM 1474 C C . PHE A 1 190 ? -8.775 -18.724 15.056 1.00 81.69 190 PHE A C 1
ATOM 1476 O O . PHE A 1 190 ? -9.194 -19.873 15.224 1.00 81.69 190 PHE A O 1
ATOM 1483 N N . GLY A 1 191 ? -8.643 -17.858 16.062 1.00 75.19 191 GLY A N 1
ATOM 1484 C CA . GLY A 1 191 ? -9.072 -18.162 17.426 1.00 75.19 191 GLY A CA 1
ATOM 1485 C C . GLY A 1 191 ? -10.572 -18.468 17.516 1.00 75.19 191 GLY A C 1
ATOM 1486 O O . GLY A 1 191 ? -11.369 -18.036 16.684 1.00 75.19 191 GLY A O 1
ATOM 1487 N N . ALA A 1 192 ? -10.971 -19.216 18.548 1.00 77.44 192 ALA A N 1
ATOM 1488 C CA . ALA A 1 192 ? -12.385 -19.457 18.818 1.00 77.44 192 ALA A CA 1
ATOM 1489 C C . ALA A 1 192 ? -13.096 -18.135 19.156 1.00 77.44 192 ALA A C 1
ATOM 1491 O O . ALA A 1 192 ? -12.672 -17.420 20.063 1.00 77.44 192 ALA A O 1
ATOM 1492 N N . SER A 1 193 ? -14.190 -17.835 18.455 1.00 86.12 193 SER A N 1
ATOM 1493 C CA . SER A 1 193 ? -15.042 -16.679 18.741 1.00 86.12 193 SER A CA 1
ATOM 1494 C C . SER A 1 193 ? -16.127 -17.036 19.760 1.00 86.12 193 SER A C 1
ATOM 1496 O O . SER A 1 193 ? -16.724 -18.114 19.692 1.00 86.12 193 SER A O 1
ATOM 1498 N N . GLY A 1 194 ? -16.409 -16.120 20.689 1.00 84.56 194 GLY A N 1
ATOM 1499 C CA . GLY A 1 194 ? -17.574 -16.220 21.573 1.00 84.56 194 GLY A CA 1
ATOM 1500 C C . GLY A 1 194 ? -18.893 -15.957 20.829 1.00 84.56 194 GLY A C 1
ATOM 1501 O O . GLY A 1 194 ? -18.868 -15.535 19.671 1.00 84.56 194 GLY A O 1
ATOM 1502 N N . PRO A 1 195 ? -20.057 -16.195 21.464 1.00 92.38 195 PRO A N 1
ATOM 1503 C CA . PRO A 1 195 ? -21.334 -15.758 20.904 1.00 92.38 195 PRO A CA 1
ATOM 1504 C C . PRO A 1 195 ? -21.362 -14.223 20.770 1.00 92.38 195 PRO A C 1
ATOM 1506 O O . PRO A 1 195 ? -20.797 -13.541 21.632 1.00 92.38 195 PRO A O 1
ATOM 1509 N N . PRO A 1 196 ? -22.017 -13.672 19.730 1.00 92.75 196 PRO A N 1
ATOM 1510 C CA . PRO A 1 196 ? -22.104 -12.232 19.551 1.00 92.75 196 PRO A CA 1
ATOM 1511 C C . PRO A 1 196 ? -22.856 -11.586 20.726 1.00 92.75 196 PRO A C 1
ATOM 1513 O O . PRO A 1 196 ? -23.905 -12.099 21.143 1.00 92.75 196 PRO A O 1
ATOM 1516 N N . PRO A 1 197 ? -22.352 -10.462 21.266 1.00 96.12 197 PRO A N 1
ATOM 1517 C CA . PRO A 1 197 ? -23.098 -9.636 22.205 1.00 96.12 197 PRO A CA 1
ATOM 1518 C C . PRO A 1 197 ? -24.453 -9.205 21.626 1.00 96.12 197 PRO A C 1
ATOM 1520 O O . PRO A 1 197 ? -24.665 -9.228 20.419 1.00 96.12 197 PRO A O 1
ATOM 1523 N N . GLN A 1 198 ? -25.375 -8.798 22.494 1.00 97.44 198 GLN A N 1
ATOM 1524 C CA . GLN A 1 198 ? -26.701 -8.302 22.104 1.00 97.44 198 GLN A CA 1
ATOM 1525 C C . GLN A 1 198 ? -26.872 -6.881 22.653 1.00 97.44 198 GLN A C 1
ATOM 1527 O O . GLN A 1 198 ? -27.664 -6.643 23.563 1.00 97.44 198 GLN A O 1
ATOM 1532 N N . ILE A 1 199 ? -26.015 -5.970 22.185 1.00 98.31 199 ILE A N 1
ATOM 1533 C CA . ILE A 1 199 ? -25.977 -4.565 22.619 1.00 98.31 199 ILE A CA 1
ATOM 1534 C C . ILE A 1 199 ? -26.912 -3.713 21.764 1.00 98.31 199 ILE A C 1
ATOM 1536 O O . ILE A 1 199 ? -27.647 -2.885 22.297 1.00 98.31 199 ILE A O 1
ATOM 1540 N N . LEU A 1 200 ? -26.873 -3.931 20.451 1.00 98.38 200 LEU A N 1
ATOM 1541 C CA . LEU A 1 200 ? -27.734 -3.292 19.463 1.00 98.38 200 LEU A CA 1
ATOM 1542 C C . LEU A 1 200 ? -28.962 -4.159 19.187 1.00 98.38 200 LEU A C 1
ATOM 1544 O O . LEU A 1 200 ? -28.920 -5.380 19.361 1.00 98.38 200 LEU A O 1
ATOM 1548 N N . THR A 1 201 ? -30.029 -3.551 18.679 1.00 98.50 201 THR A N 1
ATOM 1549 C CA . THR A 1 201 ? -31.090 -4.307 18.000 1.00 98.50 201 THR A CA 1
ATOM 1550 C C . THR A 1 201 ? -30.588 -4.882 16.669 1.00 98.50 201 THR A C 1
ATOM 1552 O O . THR A 1 201 ? -29.621 -4.383 16.095 1.00 98.50 201 THR A O 1
ATOM 1555 N N . ASP A 1 202 ? -31.266 -5.901 16.131 1.00 98.12 202 ASP A N 1
ATOM 1556 C CA . ASP A 1 202 ? -30.898 -6.510 14.840 1.00 98.12 202 ASP A CA 1
ATOM 1557 C C . ASP A 1 202 ? -30.851 -5.489 13.690 1.00 98.12 202 ASP A C 1
ATOM 1559 O O . ASP A 1 202 ? -29.981 -5.561 12.823 1.00 98.12 202 ASP A O 1
ATOM 1563 N N . ALA A 1 203 ? -31.781 -4.526 13.689 1.00 98.31 203 ALA A N 1
ATOM 1564 C CA . ALA A 1 203 ? -31.837 -3.474 12.679 1.00 98.31 203 ALA A CA 1
ATOM 1565 C C . ALA A 1 203 ? -30.641 -2.518 12.798 1.00 98.31 203 ALA A C 1
ATOM 1567 O O . ALA A 1 203 ? -29.967 -2.266 11.807 1.00 98.31 203 ALA A O 1
ATOM 1568 N N . GLU A 1 204 ? -30.322 -2.058 14.011 1.00 98.56 204 GLU A N 1
ATOM 1569 C CA . GLU A 1 204 ? -29.164 -1.186 14.257 1.00 98.56 204 GLU A CA 1
ATOM 1570 C C . GLU A 1 204 ? -27.840 -1.889 13.936 1.00 98.56 204 GLU A C 1
ATOM 1572 O O . GLU A 1 204 ? -26.962 -1.291 13.321 1.00 98.56 204 GLU A O 1
ATOM 1577 N N . ALA A 1 205 ? -27.695 -3.166 14.306 1.00 98.50 205 ALA A N 1
ATOM 1578 C CA . ALA A 1 205 ? -26.506 -3.951 13.985 1.00 98.50 205 ALA A CA 1
ATOM 1579 C C . ALA A 1 205 ? -26.331 -4.117 12.471 1.00 98.50 205 ALA A C 1
ATOM 1581 O O . ALA A 1 205 ? -25.214 -4.015 11.963 1.00 98.50 205 ALA A O 1
ATOM 1582 N N . LYS A 1 206 ? -27.433 -4.338 11.743 1.00 98.31 206 LYS A N 1
ATOM 1583 C CA . LYS A 1 206 ? -27.416 -4.402 10.283 1.00 98.31 206 LYS A CA 1
ATOM 1584 C C . LYS A 1 206 ? -27.049 -3.054 9.655 1.00 98.31 206 LYS A C 1
ATOM 1586 O O . LYS A 1 206 ? -26.186 -3.026 8.785 1.00 98.31 206 LYS A O 1
ATOM 1591 N N . ASP A 1 207 ? -27.664 -1.963 10.099 1.00 98.31 207 ASP A N 1
ATOM 1592 C CA . ASP A 1 207 ? -27.384 -0.625 9.570 1.00 98.31 207 ASP A CA 1
ATOM 1593 C C . ASP A 1 207 ? -25.924 -0.219 9.836 1.00 98.31 207 ASP A C 1
ATOM 1595 O O . ASP A 1 207 ? -25.255 0.337 8.963 1.00 98.31 207 ASP A O 1
ATOM 1599 N N . ALA A 1 208 ? -25.393 -0.557 11.016 1.00 98.06 208 ALA A N 1
ATOM 1600 C CA . ALA A 1 208 ? -23.993 -0.331 11.358 1.00 98.06 208 ALA A CA 1
ATOM 1601 C C . ALA A 1 208 ? -23.036 -1.180 10.506 1.00 98.06 208 ALA A C 1
ATOM 1603 O O . ALA A 1 208 ? -22.009 -0.677 10.047 1.00 98.06 208 ALA A O 1
ATOM 1604 N N . ALA A 1 209 ? -23.373 -2.449 10.263 1.00 97.94 209 ALA A N 1
ATOM 1605 C CA . ALA A 1 209 ? -22.619 -3.329 9.375 1.00 97.94 209 ALA A CA 1
ATOM 1606 C C . ALA A 1 209 ? -22.558 -2.776 7.941 1.00 97.94 209 ALA A C 1
ATOM 1608 O O . ALA A 1 209 ? -21.470 -2.622 7.381 1.00 97.94 209 ALA A O 1
ATOM 1609 N N . ASP A 1 210 ? -23.710 -2.385 7.387 1.00 97.38 210 ASP A N 1
ATOM 1610 C CA . ASP A 1 210 ? -23.813 -1.807 6.045 1.00 97.38 210 ASP A CA 1
ATOM 1611 C C . ASP A 1 210 ? -22.997 -0.496 5.954 1.00 97.38 210 ASP A C 1
ATOM 1613 O O . ASP A 1 210 ? -22.237 -0.307 5.001 1.00 97.38 210 ASP A O 1
ATOM 1617 N N . ALA A 1 211 ? -23.053 0.372 6.973 1.00 96.88 211 ALA A N 1
ATOM 1618 C CA . ALA A 1 211 ? -22.256 1.601 7.025 1.00 96.88 211 ALA A CA 1
ATOM 1619 C C . ALA A 1 211 ? -20.739 1.334 7.080 1.00 96.88 211 ALA A C 1
ATOM 1621 O O . ALA A 1 211 ? -19.980 1.939 6.321 1.00 96.88 211 ALA A O 1
ATOM 1622 N N . ASN A 1 212 ? -20.291 0.405 7.930 1.00 97.25 212 ASN A N 1
ATOM 1623 C CA . ASN A 1 212 ? -18.875 0.043 8.045 1.00 97.25 212 ASN A CA 1
ATOM 1624 C C . ASN A 1 212 ? -18.335 -0.622 6.768 1.00 97.25 212 ASN A C 1
ATOM 1626 O O . ASN A 1 212 ? -17.178 -0.406 6.411 1.00 97.25 212 ASN A O 1
ATOM 1630 N N . SER A 1 213 ? -19.159 -1.400 6.058 1.00 94.12 213 SER A N 1
ATOM 1631 C CA . SER A 1 213 ? -18.772 -2.031 4.787 1.00 94.12 213 SER A CA 1
ATOM 1632 C C . SER A 1 213 ? -18.468 -1.019 3.673 1.00 94.12 213 SER A C 1
ATOM 1634 O O . SER A 1 213 ? -17.738 -1.328 2.735 1.00 94.12 213 SER A O 1
ATOM 1636 N N . GLY A 1 214 ? -18.983 0.211 3.789 1.00 91.56 214 GLY A N 1
ATOM 1637 C CA . GLY A 1 214 ? -18.619 1.317 2.904 1.00 91.56 214 GLY A CA 1
ATOM 1638 C C . GLY A 1 214 ? -17.213 1.872 3.153 1.00 91.56 214 GLY A C 1
ATOM 1639 O O . GLY A 1 214 ? -16.685 2.563 2.284 1.00 91.56 214 GLY A O 1
ATOM 1640 N N . VAL A 1 215 ? -16.621 1.575 4.315 1.00 92.31 215 VAL A N 1
ATOM 1641 C CA . VAL A 1 215 ? -15.293 2.046 4.738 1.00 92.31 215 VAL A CA 1
ATOM 1642 C C . VAL A 1 215 ? -14.239 0.950 4.589 1.00 92.31 215 VAL A C 1
ATOM 1644 O O . VAL A 1 215 ? -13.171 1.222 4.060 1.00 92.31 215 VAL A O 1
ATOM 1647 N N . PHE A 1 216 ? -14.539 -0.278 5.021 1.00 93.50 216 PHE A N 1
ATOM 1648 C CA . PHE A 1 216 ? -13.609 -1.407 4.940 1.00 93.50 216 PHE A CA 1
ATOM 1649 C C . PHE A 1 216 ? -13.887 -2.259 3.708 1.00 93.50 216 PHE A C 1
ATOM 1651 O O . PHE A 1 216 ? -14.890 -2.975 3.655 1.00 93.50 216 PHE A O 1
ATOM 1658 N N . GLN A 1 217 ? -12.984 -2.198 2.734 1.00 91.69 217 GLN A N 1
ATOM 1659 C CA . GLN A 1 217 ? -13.074 -2.963 1.491 1.00 91.69 217 GLN A CA 1
ATOM 1660 C C . GLN A 1 217 ? -12.100 -4.145 1.466 1.00 91.69 217 GLN A C 1
ATOM 1662 O O . GLN A 1 217 ? -12.298 -5.083 0.691 1.00 91.69 217 GLN A O 1
ATOM 1667 N N . ASP A 1 218 ? -11.080 -4.142 2.327 1.00 92.75 218 ASP A N 1
ATOM 1668 C CA . ASP A 1 218 ? -10.103 -5.219 2.427 1.00 92.75 218 ASP A CA 1
ATOM 1669 C C . ASP A 1 218 ? -10.506 -6.239 3.504 1.00 92.75 218 ASP A C 1
ATOM 1671 O O . ASP A 1 218 ? -10.470 -5.982 4.712 1.00 92.75 218 ASP A O 1
ATOM 1675 N N . SER A 1 219 ? -10.819 -7.465 3.074 1.00 93.06 219 SER A N 1
ATOM 1676 C CA . SER A 1 219 ? -11.158 -8.570 3.984 1.00 93.06 219 SER A CA 1
ATOM 1677 C C . SER A 1 219 ? -10.068 -8.876 5.026 1.00 93.06 219 SER A C 1
ATOM 1679 O O . SER A 1 219 ? -10.371 -9.369 6.116 1.00 93.06 219 SER A O 1
ATOM 1681 N N . ARG A 1 220 ? -8.797 -8.565 4.737 1.00 92.50 220 ARG A N 1
ATOM 1682 C CA . ARG A 1 220 ? -7.664 -8.743 5.662 1.00 92.50 220 ARG A CA 1
ATOM 1683 C C . ARG A 1 220 ? -7.734 -7.736 6.807 1.00 92.50 220 ARG A C 1
ATOM 1685 O O . ARG A 1 220 ? -7.547 -8.117 7.963 1.00 92.50 220 ARG A O 1
ATOM 1692 N N . SER A 1 221 ? -8.070 -6.486 6.500 1.00 94.50 221 SER A N 1
ATOM 1693 C CA . SER A 1 221 ? -8.318 -5.433 7.490 1.00 94.50 221 SER A CA 1
ATOM 1694 C C . SER A 1 221 ? -9.494 -5.795 8.386 1.00 94.50 221 SER A C 1
ATOM 1696 O O . SER A 1 221 ? -9.401 -5.702 9.611 1.00 94.50 221 SER A O 1
ATOM 1698 N N . VAL A 1 222 ? -10.573 -6.309 7.793 1.00 95.12 222 VAL A N 1
ATOM 1699 C CA . VAL A 1 222 ? -11.742 -6.771 8.545 1.00 95.12 222 VAL A CA 1
ATOM 1700 C C . VAL A 1 222 ? -11.403 -7.932 9.478 1.00 95.12 222 VAL A C 1
ATOM 1702 O O . VAL A 1 222 ? -11.779 -7.895 10.649 1.00 95.12 222 VAL A O 1
ATOM 1705 N N . HIS A 1 223 ? -10.652 -8.936 9.017 1.00 93.69 223 HIS A N 1
ATOM 1706 C CA . HIS A 1 223 ? -10.194 -10.018 9.892 1.00 93.69 223 HIS A CA 1
ATOM 1707 C C . HIS A 1 223 ? -9.377 -9.498 11.074 1.00 93.69 223 HIS A C 1
ATOM 1709 O O . HIS A 1 223 ? -9.550 -9.974 12.195 1.00 93.69 223 HIS A O 1
ATOM 1715 N N . ALA A 1 224 ? -8.515 -8.506 10.848 1.00 92.44 224 ALA A N 1
ATOM 1716 C CA . ALA A 1 224 ? -7.722 -7.917 11.913 1.00 92.44 224 ALA A CA 1
ATOM 1717 C C . ALA A 1 224 ? -8.600 -7.177 12.943 1.00 92.44 224 ALA A C 1
ATOM 1719 O O . ALA A 1 224 ? -8.417 -7.358 14.151 1.00 92.44 224 ALA A O 1
ATOM 1720 N N . VAL A 1 225 ? -9.624 -6.438 12.492 1.00 94.88 225 VAL A N 1
ATOM 1721 C CA . VAL A 1 225 ? -10.658 -5.853 13.369 1.00 94.88 225 VAL A CA 1
ATOM 1722 C C . VAL A 1 225 ? -11.379 -6.945 14.165 1.00 94.88 225 VAL A C 1
ATOM 1724 O O . VAL A 1 225 ? -11.479 -6.859 15.391 1.00 94.88 225 VAL A O 1
ATOM 1727 N N . GLN A 1 226 ? -11.848 -7.999 13.495 1.00 94.56 226 GLN A N 1
ATOM 1728 C CA . GLN A 1 226 ? -12.572 -9.106 14.122 1.00 94.56 226 GLN A CA 1
ATOM 1729 C C . GLN A 1 226 ? -11.719 -9.810 15.183 1.00 94.56 226 GLN A C 1
ATOM 1731 O O . GLN A 1 226 ? -12.191 -10.044 16.295 1.00 94.56 226 GLN A O 1
ATOM 1736 N N . ALA A 1 227 ? -10.444 -10.068 14.892 1.00 91.88 227 ALA A N 1
ATOM 1737 C CA . ALA A 1 227 ? -9.515 -10.706 15.817 1.00 91.88 227 ALA A CA 1
ATOM 1738 C C . ALA A 1 227 ? -9.189 -9.830 17.042 1.00 91.88 227 ALA A C 1
ATOM 1740 O O . ALA A 1 227 ? -9.039 -10.340 18.158 1.00 91.88 227 ALA A O 1
ATOM 1741 N N . VAL A 1 228 ? -9.114 -8.505 16.878 1.00 92.81 228 VAL A N 1
ATOM 1742 C CA . VAL A 1 228 ? -8.962 -7.570 18.005 1.00 92.81 228 VAL A CA 1
ATOM 1743 C C . VAL A 1 228 ? -10.193 -7.588 18.908 1.00 92.81 228 VAL A C 1
ATOM 1745 O O . VAL A 1 228 ? -10.050 -7.611 20.133 1.00 92.81 228 VAL A O 1
ATOM 1748 N N . LEU A 1 229 ? -11.385 -7.616 18.312 1.00 93.50 229 LEU A N 1
ATOM 1749 C CA . LEU A 1 229 ? -12.661 -7.584 19.025 1.00 93.50 229 LEU A CA 1
ATOM 1750 C C . LEU A 1 229 ? -13.104 -8.949 19.579 1.00 93.50 229 LEU A C 1
ATOM 1752 O O . LEU A 1 229 ? -14.019 -9.001 20.399 1.00 93.50 229 LEU A O 1
ATOM 1756 N N . GLY A 1 230 ? -12.474 -10.045 19.147 1.00 91.81 230 GLY A N 1
ATOM 1757 C CA . GLY A 1 230 ? -12.899 -1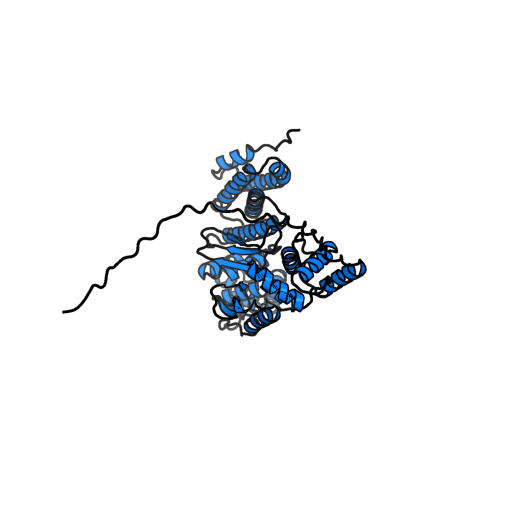1.412 19.470 1.00 91.81 230 GLY A CA 1
ATOM 1758 C C . GLY A 1 230 ? -14.142 -11.875 18.698 1.00 91.81 230 GLY A C 1
ATOM 1759 O O . GLY A 1 230 ? -14.805 -12.827 19.118 1.00 91.81 230 GLY A O 1
ATOM 1760 N N . ALA A 1 231 ? -14.459 -11.200 17.591 1.00 93.88 231 ALA A N 1
ATOM 1761 C CA . ALA A 1 231 ? -15.541 -11.561 16.688 1.00 93.88 231 ALA A CA 1
ATOM 1762 C C . ALA A 1 231 ? -15.161 -12.760 15.807 1.00 93.88 231 ALA A C 1
ATOM 1764 O O . ALA A 1 231 ? -13.993 -13.139 15.684 1.00 93.88 231 ALA A O 1
ATOM 1765 N N . LYS A 1 232 ? -16.166 -13.369 15.174 1.00 92.75 232 LYS A N 1
ATOM 1766 C CA . LYS A 1 232 ? -15.942 -14.446 14.210 1.00 92.75 232 LYS A CA 1
ATOM 1767 C C . LYS A 1 232 ? -15.200 -13.893 12.977 1.00 92.75 232 LYS A C 1
ATOM 1769 O O . LYS A 1 232 ? -15.611 -12.860 12.464 1.00 92.75 232 LYS A O 1
ATOM 1774 N N . PRO A 1 233 ? -14.161 -14.577 12.472 1.00 91.81 233 PRO A N 1
ATOM 1775 C CA . PRO A 1 233 ? -13.353 -14.143 11.329 1.00 91.81 233 PRO A CA 1
ATOM 1776 C C . PRO A 1 233 ? -14.087 -14.407 10.002 1.00 91.81 233 PRO A C 1
ATOM 1778 O O . PRO A 1 233 ? -13.811 -15.382 9.303 1.00 91.81 233 PRO A O 1
ATOM 1781 N N . THR A 1 234 ? -15.101 -13.608 9.686 1.00 92.25 234 THR A N 1
ATOM 1782 C CA . THR A 1 234 ? -15.856 -13.747 8.430 1.00 92.25 234 THR A CA 1
ATOM 1783 C C . THR A 1 234 ? -15.223 -12.978 7.274 1.00 92.25 234 THR A C 1
ATOM 1785 O O . THR A 1 234 ? -15.558 -13.244 6.120 1.00 92.25 234 THR A O 1
ATOM 1788 N N . GLY A 1 2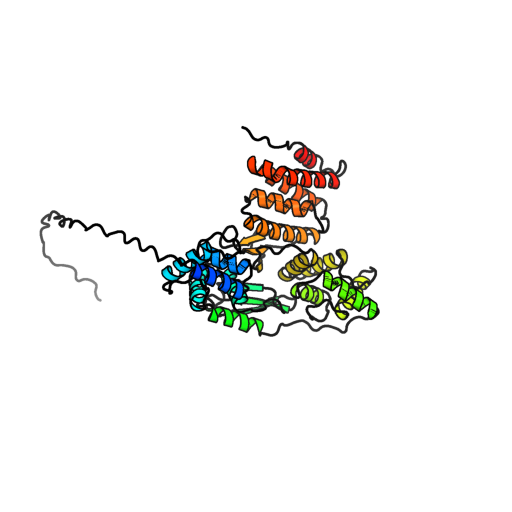35 ? -14.324 -12.032 7.569 1.00 92.12 235 GLY A N 1
ATOM 1789 C CA . GLY A 1 235 ? -13.705 -11.159 6.569 1.00 92.12 235 GLY A CA 1
ATOM 1790 C C . GLY A 1 235 ? -14.663 -10.095 6.034 1.00 92.12 235 GLY A C 1
ATOM 1791 O O . GLY A 1 235 ? -14.345 -9.420 5.060 1.00 92.12 235 GLY A O 1
ATOM 1792 N N . GLN A 1 236 ? -15.835 -9.949 6.661 1.00 95.06 236 GLN A N 1
ATOM 1793 C CA . GLN A 1 236 ? -16.857 -8.952 6.352 1.00 95.06 236 GLN A CA 1
ATOM 1794 C C . GLN A 1 236 ? -17.335 -8.295 7.648 1.00 95.06 236 GLN A C 1
ATOM 1796 O O . GLN A 1 236 ? -17.499 -8.976 8.658 1.00 95.06 236 GLN A O 1
ATOM 1801 N N . ILE A 1 237 ? -17.559 -6.977 7.638 1.00 95.56 237 ILE A N 1
ATOM 1802 C CA . ILE A 1 237 ? -18.187 -6.312 8.784 1.00 95.56 237 ILE A CA 1
ATOM 1803 C C . ILE A 1 237 ? -19.681 -6.636 8.735 1.00 95.56 237 ILE A C 1
ATOM 1805 O O . ILE A 1 237 ? -20.468 -5.912 8.139 1.00 95.56 237 ILE A O 1
ATOM 1809 N N . ASP A 1 238 ? -20.045 -7.778 9.307 1.00 97.00 238 ASP A N 1
ATOM 1810 C CA . ASP A 1 238 ? -21.419 -8.257 9.432 1.00 97.00 238 ASP A CA 1
ATOM 1811 C C . ASP A 1 238 ? -22.094 -7.746 10.720 1.00 97.00 238 ASP A C 1
ATOM 1813 O O . ASP A 1 238 ? -21.481 -7.075 11.556 1.00 97.00 238 ASP A O 1
ATOM 1817 N N . ALA A 1 239 ? -23.386 -8.053 10.881 1.00 97.69 239 ALA A N 1
ATOM 1818 C CA . ALA A 1 239 ? -24.160 -7.640 12.052 1.00 97.69 239 ALA A CA 1
ATOM 1819 C C . ALA A 1 239 ? -23.561 -8.173 13.369 1.00 97.69 239 ALA A C 1
ATOM 1821 O O . ALA A 1 239 ? -23.561 -7.463 14.374 1.00 97.69 239 ALA A O 1
ATOM 1822 N N . ASP A 1 240 ? -22.989 -9.381 13.362 1.00 97.44 240 ASP A N 1
ATOM 1823 C CA . ASP A 1 240 ? -22.296 -9.938 14.528 1.00 97.44 240 ASP A CA 1
ATOM 1824 C C . ASP A 1 240 ? -21.062 -9.095 14.871 1.00 97.44 240 ASP A C 1
ATOM 1826 O O . ASP A 1 240 ? -20.859 -8.713 16.024 1.00 97.44 240 ASP A O 1
ATOM 1830 N N . THR A 1 241 ? -20.255 -8.734 13.873 1.00 97.19 241 THR A N 1
ATOM 1831 C CA . THR A 1 241 ? -19.089 -7.861 14.055 1.00 97.19 241 THR A CA 1
ATOM 1832 C C . THR A 1 241 ? -19.502 -6.487 14.588 1.00 97.19 241 THR A C 1
ATOM 1834 O O . THR A 1 241 ? -18.866 -5.979 15.515 1.00 97.19 241 THR A O 1
ATOM 1837 N N . ALA A 1 242 ? -20.607 -5.916 14.094 1.00 98.06 242 ALA A N 1
ATOM 1838 C CA . ALA A 1 242 ? -21.166 -4.666 14.612 1.00 98.06 242 ALA A CA 1
ATOM 1839 C C . ALA A 1 242 ? -21.563 -4.765 16.099 1.00 98.06 242 ALA A C 1
ATOM 1841 O O . ALA A 1 242 ? -21.305 -3.832 16.863 1.00 98.06 242 ALA A O 1
ATOM 1842 N N . GLN A 1 243 ? -22.093 -5.907 16.555 1.00 98.44 243 GLN A N 1
ATOM 1843 C CA . GLN A 1 243 ? -22.371 -6.144 17.979 1.00 98.44 243 GLN A CA 1
ATOM 1844 C C . GLN A 1 243 ? -21.098 -6.150 18.835 1.00 98.44 243 GLN A C 1
ATOM 1846 O O . GLN A 1 243 ? -21.084 -5.600 19.938 1.00 98.44 243 GLN A O 1
ATOM 1851 N N . PHE A 1 244 ? -20.007 -6.740 18.339 1.00 97.75 244 PHE A N 1
ATOM 1852 C CA . PHE A 1 244 ? -18.718 -6.710 19.036 1.00 97.75 244 PHE A CA 1
ATOM 1853 C C . PHE A 1 244 ? -18.113 -5.298 19.082 1.00 97.75 244 PHE A C 1
ATOM 1855 O O . PHE A 1 244 ? -17.553 -4.909 20.113 1.00 97.75 244 PHE A O 1
ATOM 1862 N N . ILE A 1 245 ? -18.266 -4.505 18.015 1.00 97.62 245 ILE A N 1
ATOM 1863 C CA . ILE A 1 245 ? -17.880 -3.084 18.013 1.00 97.62 245 ILE A CA 1
ATOM 1864 C C . ILE A 1 245 ? -18.686 -2.326 19.077 1.00 97.62 245 ILE A C 1
ATOM 1866 O O . ILE A 1 245 ? -18.100 -1.650 19.925 1.00 97.62 245 ILE A O 1
ATOM 1870 N N . ALA A 1 246 ? -20.009 -2.503 19.094 1.00 98.25 246 ALA A N 1
ATOM 1871 C CA . ALA A 1 246 ? -20.907 -1.882 20.063 1.00 98.25 246 ALA A CA 1
ATOM 1872 C C . ALA A 1 246 ? -20.574 -2.275 21.512 1.00 98.25 246 ALA A C 1
ATOM 1874 O O . ALA A 1 246 ? -20.545 -1.425 22.401 1.00 98.25 246 ALA A O 1
ATOM 1875 N N . ALA A 1 247 ? -20.246 -3.544 21.763 1.00 97.75 247 ALA A N 1
ATOM 1876 C CA . ALA A 1 247 ? -19.800 -4.001 23.077 1.00 97.75 247 ALA A CA 1
ATOM 1877 C C . ALA A 1 247 ? -18.465 -3.364 23.497 1.00 97.75 247 ALA A C 1
ATOM 1879 O O . ALA A 1 247 ? -18.308 -2.964 24.652 1.00 97.75 247 ALA A O 1
ATOM 1880 N N . SER A 1 248 ? -17.517 -3.216 22.565 1.00 96.62 248 SER A N 1
ATOM 1881 C CA . SER A 1 248 ? -16.248 -2.521 22.814 1.00 96.62 248 SER A CA 1
ATOM 1882 C C . SER A 1 248 ? -16.467 -1.047 23.175 1.00 96.62 248 SER A C 1
ATOM 1884 O O . SER A 1 248 ? -15.888 -0.552 24.143 1.00 96.62 248 SER A O 1
ATOM 1886 N N . GLN A 1 249 ? -17.352 -0.367 22.443 1.00 97.25 249 GLN A N 1
ATOM 1887 C CA . GLN A 1 249 ? -17.779 1.008 22.706 1.00 97.25 249 GLN A CA 1
ATOM 1888 C C . GLN A 1 249 ? -18.431 1.146 24.090 1.00 97.25 249 GLN A C 1
ATOM 1890 O O . GLN A 1 249 ? -18.002 1.969 24.903 1.00 97.25 249 GLN A O 1
ATOM 1895 N N . GLN A 1 250 ? -19.396 0.279 24.410 1.00 97.19 250 GLN A N 1
ATOM 1896 C CA . GLN A 1 250 ? -20.061 0.272 25.713 1.00 97.19 250 GLN A CA 1
ATOM 1897 C C . GLN A 1 250 ? -19.066 0.043 26.860 1.00 97.19 250 GLN A C 1
ATOM 1899 O O . GLN A 1 250 ? -19.108 0.758 27.862 1.00 97.19 250 GLN A O 1
ATOM 1904 N N . GLY A 1 251 ? -18.134 -0.903 26.706 1.00 95.81 251 GLY A N 1
ATOM 1905 C CA . GLY A 1 251 ? -17.089 -1.185 27.697 1.00 95.81 251 GLY A CA 1
ATOM 1906 C C . GLY A 1 251 ? -16.147 -0.003 27.961 1.00 95.81 251 GLY A C 1
ATOM 1907 O O . GLY A 1 251 ? -15.493 0.044 29.000 1.00 95.81 251 GLY A O 1
ATOM 1908 N N . ARG A 1 252 ? -16.105 0.973 27.048 1.00 93.62 252 ARG A N 1
ATOM 1909 C CA . ARG A 1 252 ? -15.331 2.219 27.165 1.00 93.62 252 ARG A CA 1
ATOM 1910 C C . ARG A 1 252 ? -16.167 3.410 27.628 1.00 93.62 252 ARG A C 1
ATOM 1912 O O . ARG A 1 252 ? -15.630 4.506 27.754 1.00 93.62 252 ARG A O 1
ATOM 1919 N N . GLY A 1 253 ? -17.458 3.210 27.885 1.00 95.06 253 GLY A N 1
ATOM 1920 C CA . GLY A 1 253 ? -18.367 4.272 28.304 1.00 95.06 253 GLY A CA 1
ATOM 1921 C C . GLY A 1 253 ? -18.735 5.254 27.190 1.00 95.06 253 GLY A C 1
ATOM 1922 O O . GLY A 1 253 ? -19.154 6.368 27.496 1.00 95.06 253 GLY A O 1
ATOM 1923 N N . VAL A 1 254 ? -18.586 4.866 25.919 1.00 95.31 254 VAL A N 1
ATOM 1924 C CA . VAL A 1 254 ? -19.099 5.637 24.775 1.00 95.31 254 VAL A CA 1
ATOM 1925 C C . VAL A 1 254 ? -20.398 5.017 24.256 1.00 95.31 254 VAL A C 1
ATOM 1927 O O . VAL A 1 254 ? -20.715 3.864 24.559 1.00 95.31 254 VAL A O 1
ATOM 1930 N N . MET A 1 255 ? -21.187 5.797 23.511 1.00 96.62 255 MET A N 1
ATOM 1931 C CA . MET A 1 255 ? -22.463 5.326 22.967 1.00 96.62 255 MET A CA 1
ATOM 1932 C C . MET A 1 255 ? -22.223 4.134 22.019 1.00 96.62 255 MET A C 1
ATOM 1934 O O . MET A 1 255 ? -21.432 4.274 21.087 1.00 96.62 255 MET A O 1
ATOM 1938 N N . PRO A 1 256 ? -22.874 2.976 22.238 1.00 97.62 256 PRO A N 1
ATOM 1939 C CA . PRO A 1 256 ? -22.679 1.800 21.403 1.00 97.62 256 PRO A CA 1
ATOM 1940 C C . PRO A 1 256 ? -23.452 1.966 20.094 1.00 97.62 256 PRO A C 1
ATOM 1942 O O . PRO A 1 256 ? -24.655 1.746 20.052 1.00 97.62 256 PRO A O 1
ATOM 1945 N N . THR A 1 257 ? -22.774 2.389 19.034 1.00 98.12 257 THR A N 1
ATOM 1946 C CA . THR A 1 257 ? -23.357 2.552 17.694 1.00 98.12 257 THR A CA 1
ATOM 1947 C C . THR A 1 257 ? -23.076 1.356 16.791 1.00 98.12 257 THR A C 1
ATOM 1949 O O . THR A 1 257 ? -23.728 1.205 15.766 1.00 98.12 257 THR A O 1
ATOM 1952 N N . GLY A 1 258 ? -22.081 0.528 17.131 1.00 97.62 258 GLY A N 1
ATOM 1953 C CA . GLY A 1 258 ? -21.569 -0.528 16.250 1.00 97.62 258 GLY A CA 1
ATOM 1954 C C . GLY A 1 258 ? -20.744 -0.007 15.072 1.00 97.62 258 GLY A C 1
ATOM 1955 O O . GLY A 1 258 ? -20.234 -0.804 14.287 1.00 97.62 258 GLY A O 1
ATOM 1956 N N . LEU A 1 259 ? -20.586 1.312 14.946 1.00 97.94 259 LEU A N 1
ATOM 1957 C CA . LEU A 1 259 ? -19.771 1.939 13.912 1.00 97.94 259 LEU A CA 1
ATOM 1958 C C . LEU A 1 259 ? -18.306 1.948 14.333 1.00 97.94 259 LEU A C 1
ATOM 1960 O O . LEU A 1 259 ? -17.976 2.311 15.463 1.00 97.94 259 LEU A O 1
ATOM 1964 N N . LEU A 1 260 ? -17.421 1.575 13.418 1.00 95.38 260 LEU A N 1
ATOM 1965 C CA . LEU A 1 260 ? -15.985 1.693 13.611 1.00 95.38 260 LEU A CA 1
ATOM 1966 C C . LEU A 1 260 ? -15.550 3.082 13.137 1.00 95.38 260 LEU A C 1
ATOM 1968 O O . LEU A 1 260 ? -15.052 3.230 12.033 1.00 95.38 260 LEU A O 1
ATOM 1972 N N . ASP A 1 261 ? -15.804 4.106 13.948 1.00 94.44 261 ASP A N 1
ATOM 1973 C CA . ASP A 1 261 ? -15.344 5.474 13.692 1.00 94.44 261 ASP A CA 1
ATOM 1974 C C . ASP A 1 261 ? -13.854 5.661 14.035 1.00 94.44 261 ASP A C 1
ATOM 1976 O O . ASP A 1 261 ? -13.200 4.757 14.560 1.00 94.44 261 ASP A O 1
ATOM 1980 N N . GLU A 1 262 ? -13.294 6.838 13.733 1.00 94.94 262 GLU A N 1
ATOM 1981 C CA . GLU A 1 262 ? -11.873 7.121 13.974 1.00 94.94 262 GLU A CA 1
ATOM 1982 C C . GLU A 1 262 ? -11.459 6.893 15.447 1.00 94.94 262 GLU A C 1
ATOM 1984 O O . GLU A 1 262 ? -10.496 6.157 15.671 1.00 94.94 262 GLU A O 1
ATOM 1989 N N . PRO A 1 263 ? -12.168 7.400 16.480 1.00 94.19 263 PRO A N 1
ATOM 1990 C CA . PRO A 1 263 ? -11.814 7.106 17.870 1.00 94.19 263 PRO A CA 1
ATOM 1991 C C . PRO A 1 263 ? -11.780 5.608 18.194 1.00 94.19 263 PRO A C 1
ATOM 1993 O O . PRO A 1 263 ? -10.869 5.143 18.890 1.00 94.19 263 PRO A O 1
ATOM 1996 N N . GLN A 1 264 ? -12.753 4.837 17.701 1.00 94.56 264 GLN A N 1
ATOM 1997 C CA . GLN A 1 264 ? -12.789 3.396 17.920 1.00 94.56 264 GLN A CA 1
ATOM 1998 C C . GLN A 1 264 ? -11.670 2.678 17.148 1.00 94.56 264 GLN A C 1
ATOM 2000 O O . GLN A 1 264 ? -11.061 1.751 17.693 1.00 94.56 264 GLN A O 1
ATOM 2005 N N . LEU A 1 265 ? -11.340 3.133 15.937 1.00 95.38 265 LEU A N 1
ATOM 2006 C CA . LEU A 1 265 ? -10.221 2.632 15.142 1.00 95.38 265 LEU A CA 1
ATOM 2007 C C . LEU A 1 265 ? -8.877 2.867 15.827 1.00 95.38 265 LEU A C 1
ATOM 2009 O O . LEU A 1 265 ? -8.081 1.937 15.922 1.00 95.38 265 LEU A O 1
ATOM 2013 N N . LEU A 1 266 ? -8.621 4.070 16.353 1.00 95.31 266 LEU A N 1
ATOM 2014 C CA . LEU A 1 266 ? -7.362 4.383 17.044 1.00 95.31 266 LEU A CA 1
ATOM 2015 C C . LEU A 1 266 ? -7.095 3.420 18.200 1.00 95.31 266 LEU A C 1
ATOM 2017 O O . LEU A 1 266 ? -5.949 3.102 18.507 1.00 95.31 266 LEU A O 1
ATOM 2021 N N . LYS A 1 267 ? -8.157 2.900 18.812 1.00 94.50 267 LYS A N 1
ATOM 2022 C CA . LYS A 1 267 ? -8.057 1.882 19.851 1.00 94.50 267 LYS A CA 1
ATOM 2023 C C . LYS A 1 267 ? -7.823 0.470 19.326 1.00 94.50 267 LYS A C 1
ATOM 2025 O O . LYS A 1 267 ? -7.204 -0.324 20.029 1.00 94.50 267 LYS A O 1
ATOM 2030 N N . VAL A 1 268 ? -8.310 0.143 18.131 1.00 95.06 268 VAL A N 1
ATOM 2031 C CA . VAL A 1 268 ? -7.915 -1.089 17.429 1.00 95.06 268 VAL A CA 1
ATOM 2032 C C . VAL A 1 268 ? -6.427 -1.018 17.075 1.00 95.06 268 VAL A C 1
ATOM 2034 O O . VAL A 1 268 ? -5.692 -1.959 17.361 1.00 95.06 268 VAL A O 1
ATOM 2037 N N . VAL A 1 269 ? -5.962 0.124 16.561 1.00 96.00 269 VAL A N 1
ATOM 2038 C CA . VAL A 1 269 ? -4.544 0.389 16.265 1.00 96.00 269 VAL A CA 1
ATOM 2039 C C . VAL A 1 269 ? -3.680 0.271 17.525 1.00 96.00 269 VAL A C 1
ATOM 2041 O O . VAL A 1 269 ? -2.677 -0.436 17.510 1.00 96.00 269 VAL A O 1
ATOM 2044 N N . GLU A 1 270 ? -4.083 0.897 18.635 1.00 95.38 270 GLU A N 1
ATOM 2045 C CA . GLU A 1 270 ? -3.384 0.805 19.929 1.00 95.38 270 GLU A CA 1
ATOM 2046 C C . GLU A 1 270 ? -3.242 -0.652 20.405 1.00 95.38 270 GLU A C 1
ATOM 2048 O O . GLU A 1 270 ? -2.176 -1.069 20.861 1.00 95.38 270 GLU A O 1
ATOM 2053 N N . GLU A 1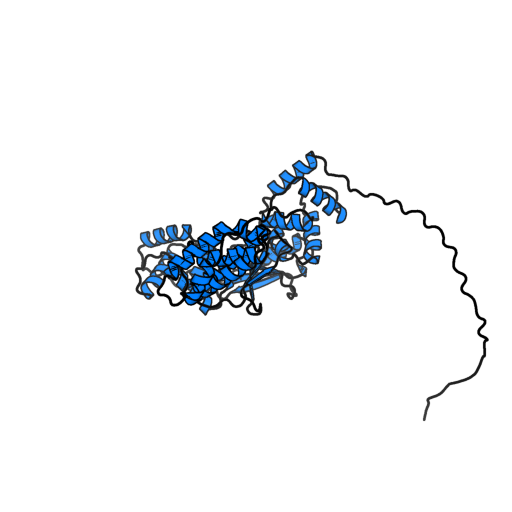 271 ? -4.297 -1.452 20.255 1.00 94.62 271 GLU A N 1
ATOM 2054 C CA . GLU A 1 271 ? -4.283 -2.861 20.641 1.00 94.62 271 GLU A CA 1
ATOM 2055 C C . GLU A 1 271 ? -3.374 -3.711 19.739 1.00 94.62 271 GLU A C 1
ATOM 2057 O O . GLU A 1 271 ? -2.654 -4.575 20.243 1.00 94.62 271 GLU A O 1
ATOM 2062 N N . LEU A 1 272 ? -3.348 -3.454 18.428 1.00 94.56 272 LEU A N 1
ATOM 2063 C CA . LEU A 1 272 ? -2.440 -4.135 17.496 1.00 94.56 272 LEU A CA 1
ATOM 2064 C C . LEU A 1 272 ? -0.976 -3.782 17.764 1.00 94.56 272 LEU A C 1
ATOM 2066 O O . LEU A 1 272 ? -0.136 -4.682 17.796 1.00 94.56 272 LEU A O 1
ATOM 2070 N N . LEU A 1 273 ? -0.677 -2.508 18.052 1.00 94.00 273 LEU A N 1
ATOM 2071 C CA . LEU A 1 273 ? 0.654 -2.079 18.497 1.00 94.00 273 LEU A CA 1
ATOM 2072 C C . LEU A 1 273 ? 1.079 -2.832 19.759 1.00 94.00 273 LEU A C 1
ATOM 2074 O O . LEU A 1 273 ? 2.193 -3.346 19.833 1.00 94.00 273 LEU A O 1
ATOM 2078 N N . ARG A 1 274 ? 0.176 -2.949 20.740 1.00 93.38 274 ARG A N 1
ATOM 2079 C CA . ARG A 1 274 ? 0.440 -3.651 22.002 1.00 93.38 274 ARG A CA 1
ATOM 2080 C C . ARG A 1 274 ? 0.694 -5.149 21.807 1.00 93.38 274 ARG A C 1
ATOM 2082 O O . ARG A 1 274 ? 1.472 -5.727 22.564 1.00 93.38 274 ARG A O 1
ATOM 2089 N N . ARG A 1 275 ? 0.026 -5.780 20.836 1.00 91.88 275 ARG A N 1
ATOM 2090 C CA . ARG A 1 275 ? 0.206 -7.204 20.496 1.00 91.88 275 ARG A CA 1
ATOM 2091 C C . ARG A 1 275 ? 1.403 -7.459 19.571 1.00 91.88 275 ARG A C 1
ATOM 2093 O O . ARG A 1 275 ? 1.867 -8.590 19.512 1.00 91.88 275 ARG A O 1
ATOM 2100 N N . GLY A 1 276 ? 1.925 -6.429 18.902 1.00 91.25 276 GLY A N 1
ATOM 2101 C CA . GLY A 1 276 ? 2.988 -6.566 17.903 1.00 91.25 276 GLY A CA 1
ATOM 2102 C C . GLY A 1 276 ? 2.490 -7.043 16.533 1.00 91.25 276 GLY A C 1
ATOM 2103 O O . GLY A 1 276 ? 3.289 -7.509 15.726 1.00 91.25 276 GLY A O 1
ATOM 2104 N N . GLU A 1 277 ? 1.193 -6.907 16.251 1.00 92.12 277 GLU A N 1
ATOM 2105 C CA . GLU A 1 277 ? 0.546 -7.363 15.007 1.00 92.12 277 GLU A CA 1
ATOM 2106 C C . GLU A 1 277 ? 0.640 -6.283 13.922 1.00 92.12 277 GLU A C 1
ATOM 2108 O O . GLU A 1 277 ? -0.349 -5.689 13.482 1.00 92.12 277 GLU A O 1
ATOM 2113 N N . LEU A 1 278 ? 1.876 -5.956 13.553 1.00 92.25 278 LEU A N 1
ATOM 2114 C CA . LEU A 1 278 ? 2.182 -4.743 12.802 1.00 92.25 278 LEU A CA 1
ATOM 2115 C C . LEU A 1 278 ? 1.807 -4.842 11.313 1.00 92.25 278 LEU A C 1
ATOM 2117 O O . LEU A 1 278 ? 1.347 -3.856 10.744 1.00 92.25 278 LEU A O 1
ATOM 2121 N N . ASP A 1 279 ? 1.931 -6.013 10.681 1.00 90.62 279 ASP A N 1
ATOM 2122 C CA . ASP A 1 279 ? 1.503 -6.202 9.286 1.00 90.62 279 ASP A CA 1
ATOM 2123 C C . ASP A 1 279 ? -0.028 -6.016 9.139 1.00 90.62 279 ASP A C 1
ATOM 2125 O O . ASP A 1 279 ? -0.497 -5.348 8.214 1.00 90.62 279 ASP A O 1
ATOM 2129 N N . ALA A 1 280 ? -0.810 -6.533 10.094 1.00 91.69 280 ALA A N 1
ATOM 2130 C CA . ALA A 1 280 ? -2.264 -6.370 10.141 1.00 91.69 280 ALA A CA 1
ATOM 2131 C C . ALA A 1 280 ? -2.679 -4.915 10.416 1.00 91.69 280 ALA A C 1
ATOM 2133 O O . ALA A 1 280 ? -3.624 -4.406 9.808 1.00 91.69 280 ALA A O 1
ATOM 2134 N N . LEU A 1 281 ? -1.937 -4.223 11.287 1.00 95.25 281 LEU A N 1
ATOM 2135 C CA . LEU A 1 281 ? -2.123 -2.797 11.550 1.00 95.25 281 LEU A CA 1
ATOM 2136 C C . LEU A 1 281 ? -2.010 -1.975 10.267 1.00 95.25 281 LEU A C 1
ATOM 2138 O O . LEU A 1 281 ? -2.880 -1.142 10.015 1.00 95.25 281 LEU A O 1
ATOM 2142 N N . VAL A 1 282 ? -0.977 -2.213 9.447 1.00 95.31 282 VAL A N 1
ATOM 2143 C CA . VAL A 1 282 ? -0.797 -1.455 8.199 1.00 95.31 282 VAL A CA 1
ATOM 2144 C C . VAL A 1 282 ? -2.012 -1.607 7.287 1.00 95.31 282 VAL A C 1
ATOM 2146 O O . VAL A 1 282 ? -2.488 -0.608 6.755 1.00 95.31 282 VAL A O 1
ATOM 2149 N N . ARG A 1 283 ? -2.552 -2.824 7.145 1.00 93.88 283 ARG A N 1
ATOM 2150 C CA . ARG A 1 283 ? -3.732 -3.074 6.302 1.00 93.88 283 ARG A CA 1
ATOM 2151 C C . ARG A 1 283 ? -4.960 -2.310 6.785 1.00 93.88 283 ARG A C 1
ATOM 2153 O O . ARG A 1 283 ? -5.570 -1.604 5.988 1.00 93.88 283 ARG A O 1
ATOM 2160 N N . ILE A 1 284 ? -5.254 -2.360 8.086 1.00 95.44 284 ILE A N 1
ATOM 2161 C CA . ILE A 1 284 ? -6.380 -1.615 8.668 1.00 95.44 284 ILE A CA 1
ATOM 2162 C C . ILE A 1 284 ? -6.265 -0.115 8.390 1.00 95.44 284 ILE A C 1
ATOM 2164 O O . ILE A 1 284 ? -7.251 0.512 8.010 1.00 95.44 284 ILE A O 1
ATOM 2168 N N . VAL A 1 285 ? -5.078 0.460 8.602 1.00 96.88 285 VAL A N 1
ATOM 2169 C CA . VAL A 1 285 ? -4.845 1.896 8.405 1.00 96.88 285 VAL A CA 1
ATOM 2170 C C . VAL A 1 285 ? -5.047 2.279 6.940 1.00 96.88 285 VAL A C 1
ATOM 2172 O O . VAL A 1 285 ? -5.724 3.260 6.649 1.00 96.88 285 VAL A O 1
ATOM 2175 N N . VAL A 1 286 ? -4.490 1.493 6.021 1.00 96.44 286 VAL A N 1
ATOM 2176 C CA . VAL A 1 286 ? -4.598 1.744 4.581 1.00 96.44 286 VAL A CA 1
ATOM 2177 C C . VAL A 1 286 ? -6.04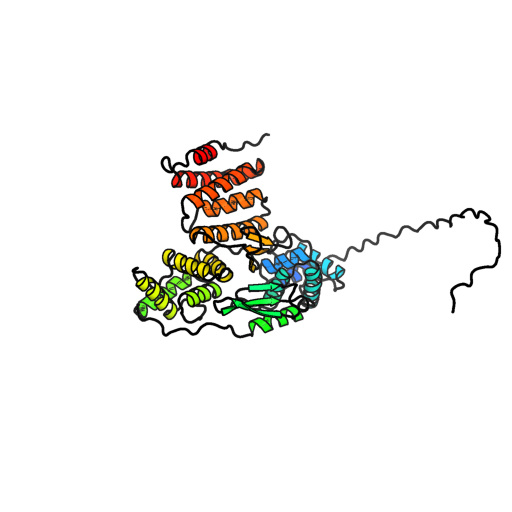5 1.679 4.105 1.00 96.44 286 VAL A C 1
ATOM 2179 O O . VAL A 1 286 ? -6.482 2.581 3.395 1.00 96.44 286 VAL A O 1
ATOM 2182 N N . ASP A 1 287 ? -6.789 0.663 4.538 1.00 95.94 287 ASP A N 1
ATOM 2183 C CA . ASP A 1 287 ? -8.185 0.461 4.152 1.00 95.94 287 ASP A CA 1
ATOM 2184 C C . ASP A 1 287 ? -9.081 1.578 4.712 1.00 95.94 287 ASP A C 1
ATOM 2186 O O . ASP A 1 287 ? -9.707 2.319 3.954 1.00 95.94 287 ASP A O 1
ATOM 2190 N N . PHE A 1 288 ? -9.041 1.806 6.032 1.00 96.88 288 PHE A N 1
ATOM 2191 C CA . PHE A 1 288 ? -9.908 2.790 6.688 1.00 96.88 288 PHE A CA 1
ATOM 2192 C C . PHE A 1 288 ? -9.700 4.218 6.176 1.00 96.88 288 PHE A C 1
ATOM 2194 O O . PHE A 1 288 ? -10.665 4.936 5.917 1.00 96.88 288 PHE A O 1
ATOM 2201 N N . PHE A 1 289 ? -8.442 4.642 6.032 1.00 96.62 289 PHE A N 1
ATOM 2202 C CA . PHE A 1 289 ? -8.117 5.989 5.559 1.00 96.62 289 PHE A CA 1
ATOM 2203 C C . PHE A 1 289 ? -8.078 6.088 4.030 1.00 96.62 289 PHE A C 1
ATOM 2205 O O . PHE A 1 289 ? -7.789 7.158 3.492 1.00 96.62 289 PHE A O 1
ATOM 2212 N N . THR A 1 290 ? -8.379 4.991 3.323 1.00 95.50 290 THR A N 1
ATOM 2213 C CA . THR A 1 290 ? -8.348 4.905 1.857 1.00 95.50 290 THR A CA 1
ATOM 2214 C C . THR A 1 290 ? -7.009 5.403 1.294 1.00 95.50 290 THR A C 1
ATOM 2216 O O . THR A 1 290 ? -6.956 6.171 0.328 1.00 95.50 290 THR A O 1
ATOM 2219 N N . ILE A 1 291 ? -5.905 5.005 1.934 1.00 95.75 291 ILE A N 1
ATOM 2220 C CA . ILE A 1 291 ? -4.557 5.389 1.508 1.00 95.75 291 ILE A CA 1
ATOM 2221 C C . ILE A 1 291 ? -4.281 4.702 0.164 1.00 95.75 291 ILE A C 1
ATOM 2223 O O . ILE A 1 291 ? -4.371 3.477 0.079 1.00 95.75 291 ILE A O 1
ATOM 2227 N N . PRO A 1 292 ? -3.931 5.440 -0.905 1.00 93.06 292 PRO A N 1
ATOM 2228 C CA . PRO A 1 292 ? -3.718 4.824 -2.208 1.00 93.06 292 PRO A CA 1
ATOM 2229 C C . PRO A 1 292 ? -2.545 3.828 -2.200 1.00 93.06 292 PRO A C 1
ATOM 2231 O O . PRO A 1 292 ? -1.390 4.222 -2.050 1.00 93.06 292 PRO A O 1
ATOM 2234 N N . GLU A 1 293 ? -2.806 2.549 -2.484 1.00 92.38 293 GLU A N 1
ATOM 2235 C CA . GLU A 1 293 ? -1.779 1.487 -2.590 1.00 92.38 293 GLU A CA 1
ATOM 2236 C C . GLU A 1 293 ? -0.981 1.522 -3.913 1.00 92.38 293 GLU A C 1
ATOM 2238 O O . GLU A 1 293 ? -0.424 0.529 -4.383 1.00 92.38 293 GLU A O 1
ATOM 2243 N N . VAL A 1 294 ? -0.921 2.686 -4.559 1.00 90.44 294 VAL A N 1
ATOM 2244 C CA . VAL A 1 294 ? -0.409 2.857 -5.920 1.00 90.44 294 VAL A CA 1
ATOM 2245 C C . VAL A 1 294 ? 1.086 2.529 -5.979 1.00 90.44 294 VAL A C 1
ATOM 2247 O O . VAL A 1 294 ? 1.943 3.366 -5.702 1.00 90.44 294 VAL A O 1
ATOM 2250 N N . GLY A 1 295 ? 1.417 1.329 -6.465 1.00 90.19 295 GLY A N 1
ATOM 2251 C CA . GLY A 1 295 ? 2.803 0.877 -6.644 1.00 90.19 295 GLY A CA 1
ATOM 2252 C C . GLY A 1 295 ? 3.330 -0.051 -5.562 1.00 90.19 295 GLY A C 1
ATOM 2253 O O . GLY A 1 295 ? 4.478 -0.477 -5.679 1.00 90.19 295 GLY A O 1
ATOM 2254 N N . VAL A 1 296 ? 2.538 -0.347 -4.533 1.00 93.94 296 VAL A N 1
ATOM 2255 C CA . VAL A 1 296 ? 2.931 -1.249 -3.450 1.00 93.94 296 VAL A CA 1
ATOM 2256 C C . VAL A 1 296 ? 2.585 -2.682 -3.852 1.00 93.94 296 VAL A C 1
ATOM 2258 O O . VAL A 1 296 ? 1.434 -2.981 -4.140 1.00 93.94 296 VAL A O 1
ATOM 2261 N N . LEU A 1 297 ? 3.589 -3.559 -3.897 1.00 92.12 297 LEU A N 1
ATOM 2262 C CA . LEU A 1 297 ? 3.410 -5.002 -4.109 1.00 92.12 297 LEU A CA 1
ATOM 2263 C C . LEU A 1 297 ? 3.041 -5.707 -2.813 1.00 92.12 297 LEU A C 1
ATOM 2265 O O . LEU A 1 297 ? 2.109 -6.500 -2.755 1.00 92.12 297 LEU A O 1
ATOM 2269 N N . ASP A 1 298 ? 3.834 -5.443 -1.781 1.00 91.62 298 ASP A N 1
ATOM 2270 C CA . ASP A 1 298 ? 3.727 -6.115 -0.502 1.00 91.62 298 ASP A CA 1
ATOM 2271 C C . ASP A 1 298 ? 4.250 -5.214 0.614 1.00 91.62 298 ASP A C 1
ATOM 2273 O O . ASP A 1 298 ? 5.032 -4.281 0.384 1.00 91.62 298 ASP A O 1
ATOM 2277 N N . VAL A 1 299 ? 3.817 -5.520 1.832 1.00 92.12 299 VAL A N 1
ATOM 2278 C CA . VAL A 1 299 ? 4.251 -4.855 3.053 1.00 92.12 299 VAL A CA 1
ATOM 2279 C C . VAL A 1 299 ? 4.848 -5.891 3.991 1.00 92.12 299 VAL A C 1
ATOM 2281 O O . VAL A 1 299 ? 4.302 -6.974 4.181 1.00 92.12 299 VAL A O 1
ATOM 2284 N N . LYS A 1 300 ? 5.978 -5.537 4.597 1.00 90.75 300 LYS A N 1
ATOM 2285 C CA . LYS A 1 300 ? 6.613 -6.312 5.657 1.00 90.75 300 LYS A CA 1
ATOM 2286 C C . LYS A 1 300 ? 6.942 -5.408 6.833 1.00 90.75 300 LYS A C 1
ATOM 2288 O O . LYS A 1 300 ? 7.314 -4.250 6.648 1.00 90.75 300 LYS A O 1
ATOM 2293 N N . VAL A 1 301 ? 6.951 -5.988 8.024 1.00 91.06 301 VAL A N 1
ATOM 2294 C CA . VAL A 1 301 ? 7.605 -5.393 9.187 1.00 91.06 301 VAL A CA 1
ATOM 2295 C C . VAL A 1 301 ? 8.905 -6.126 9.531 1.00 91.06 301 VAL A C 1
ATOM 2297 O O . VAL A 1 301 ? 8.984 -7.356 9.525 1.00 91.06 301 VAL A O 1
ATOM 2300 N N . ASP A 1 302 ? 9.962 -5.353 9.760 1.00 91.62 302 ASP A N 1
ATOM 2301 C CA . ASP A 1 302 ? 11.313 -5.818 10.061 1.00 91.62 302 ASP A CA 1
ATO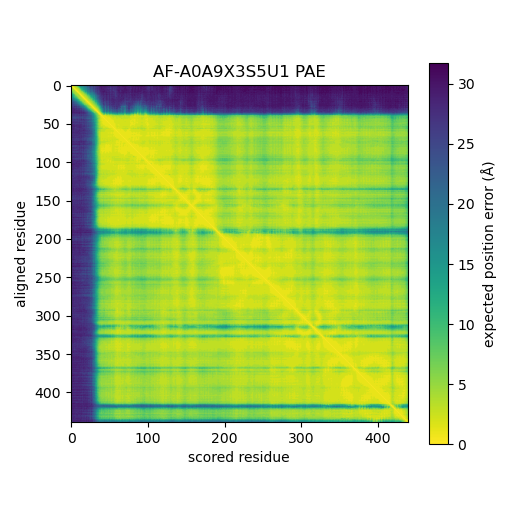M 2302 C C . ASP A 1 302 ? 11.929 -4.934 11.160 1.00 91.62 302 ASP A C 1
ATOM 2304 O O . ASP A 1 302 ? 12.507 -3.887 10.860 1.00 91.62 302 ASP A O 1
ATOM 2308 N N . PRO A 1 303 ? 11.806 -5.315 12.444 1.00 89.81 303 PRO A N 1
ATOM 2309 C CA . PRO A 1 303 ? 12.297 -4.506 13.562 1.00 89.81 303 PRO A CA 1
ATOM 2310 C C . PRO A 1 303 ? 13.795 -4.166 13.485 1.00 89.81 303 PRO A C 1
ATOM 2312 O O . PRO A 1 303 ? 14.224 -3.144 14.021 1.00 89.81 303 PRO A O 1
ATOM 2315 N N . ASP A 1 304 ? 14.586 -4.970 12.770 1.00 93.25 304 ASP A N 1
ATOM 2316 C CA . ASP A 1 304 ? 16.033 -4.797 12.634 1.00 93.25 304 ASP A CA 1
ATOM 2317 C C . ASP A 1 304 ? 16.429 -3.858 11.478 1.00 93.25 304 ASP A C 1
ATOM 2319 O O . ASP A 1 304 ? 17.614 -3.620 11.235 1.00 93.25 304 ASP A O 1
ATOM 2323 N N . LEU A 1 305 ? 15.458 -3.264 10.770 1.00 94.25 305 LEU A N 1
ATOM 2324 C CA . LEU A 1 305 ? 15.698 -2.397 9.609 1.00 94.25 305 LEU A CA 1
ATOM 2325 C C . LEU A 1 305 ? 16.566 -1.160 9.921 1.00 94.25 305 LEU A C 1
ATOM 2327 O O . LEU A 1 305 ? 17.175 -0.586 9.014 1.00 94.25 305 LEU A O 1
ATOM 2331 N N . GLY A 1 306 ? 16.598 -0.712 11.181 1.00 93.81 306 GLY A N 1
ATOM 2332 C CA . GLY A 1 306 ? 17.400 0.432 11.638 1.00 93.81 306 GLY A CA 1
ATOM 2333 C C . GLY A 1 306 ? 16.905 1.810 11.169 1.00 93.81 306 GLY A C 1
ATOM 2334 O O . GLY A 1 306 ? 17.600 2.809 11.343 1.00 93.81 306 GLY A O 1
ATOM 2335 N N . ARG A 1 307 ? 15.717 1.882 10.560 1.00 94.56 307 ARG A N 1
ATOM 2336 C CA . ARG A 1 307 ? 15.026 3.110 10.124 1.00 94.56 307 ARG A CA 1
ATOM 2337 C C . ARG A 1 307 ? 13.514 2.891 10.127 1.00 94.56 307 ARG A C 1
ATOM 2339 O O . ARG A 1 307 ? 13.080 1.747 10.142 1.00 94.56 307 ARG A O 1
ATOM 2346 N N . ALA A 1 308 ? 12.736 3.972 10.055 1.00 93.62 308 ALA A N 1
ATOM 2347 C CA . ALA A 1 308 ? 11.274 3.905 10.136 1.00 93.62 308 ALA A CA 1
ATOM 2348 C C . ALA A 1 308 ? 10.646 3.077 9.000 1.00 93.62 308 ALA A C 1
ATOM 2350 O O . ALA A 1 308 ? 9.796 2.230 9.256 1.00 93.62 308 ALA A O 1
ATOM 2351 N N . PHE A 1 309 ? 11.109 3.260 7.759 1.00 96.94 309 PHE A N 1
ATOM 2352 C CA . PHE A 1 309 ? 10.733 2.400 6.638 1.00 96.94 309 PHE A CA 1
ATOM 2353 C C . PHE A 1 309 ? 11.786 2.378 5.522 1.00 96.94 309 PHE A C 1
ATOM 2355 O O . PHE A 1 309 ? 12.715 3.193 5.460 1.00 96.94 309 PHE A O 1
ATOM 2362 N N . ALA A 1 310 ? 11.630 1.416 4.620 1.00 95.62 310 ALA A N 1
ATOM 2363 C CA . ALA A 1 310 ? 12.424 1.192 3.431 1.00 95.62 310 ALA A CA 1
ATOM 2364 C C . ALA A 1 310 ? 11.525 0.801 2.264 1.00 95.62 310 ALA A C 1
ATOM 2366 O O . ALA A 1 310 ? 10.640 -0.031 2.409 1.00 95.62 310 ALA A O 1
ATOM 2367 N N . VAL A 1 311 ? 11.835 1.324 1.084 1.00 94.00 311 VAL A N 1
ATOM 2368 C CA . VAL A 1 311 ? 11.223 0.885 -0.170 1.00 94.00 311 VAL A CA 1
ATOM 2369 C C . VAL A 1 311 ? 12.265 0.108 -0.967 1.00 94.00 311 VAL A C 1
ATOM 2371 O O . VAL A 1 311 ? 13.320 0.664 -1.307 1.00 94.00 311 VAL A O 1
ATOM 2374 N N . ARG A 1 312 ? 11.969 -1.161 -1.267 1.00 91.12 312 ARG A N 1
ATOM 2375 C CA . ARG A 1 312 ? 12.749 -2.014 -2.171 1.00 91.12 312 ARG A CA 1
ATOM 2376 C C . ARG A 1 312 ? 11.988 -2.189 -3.479 1.00 91.12 312 ARG A C 1
ATOM 2378 O O . ARG A 1 312 ? 10.807 -2.498 -3.462 1.00 91.12 312 ARG A O 1
ATOM 2385 N N . SER A 1 313 ? 12.670 -2.000 -4.600 1.00 86.69 313 SER A N 1
ATOM 2386 C CA . SER A 1 313 ? 12.069 -2.086 -5.931 1.00 86.69 313 SER A CA 1
ATOM 2387 C C . SER A 1 313 ? 13.157 -2.360 -6.972 1.00 86.69 313 SER A C 1
ATOM 2389 O O . SER A 1 313 ? 14.283 -1.884 -6.788 1.00 86.69 313 SER A O 1
ATOM 2391 N N . GLY A 1 314 ? 12.829 -3.023 -8.084 1.00 76.94 314 GLY A N 1
ATOM 2392 C CA . GLY A 1 314 ? 13.754 -3.243 -9.211 1.00 76.94 314 GLY A CA 1
ATOM 2393 C C . GLY A 1 314 ? 14.259 -1.964 -9.912 1.00 76.94 314 GLY A C 1
ATOM 2394 O O . GLY A 1 314 ? 15.186 -2.019 -10.717 1.00 76.94 314 GLY A O 1
ATOM 2395 N N . GLY A 1 315 ? 13.678 -0.797 -9.611 1.00 77.06 315 GLY A N 1
ATOM 2396 C CA . GLY A 1 315 ? 14.119 0.513 -10.097 1.00 77.06 315 GLY A CA 1
ATOM 2397 C C . GLY A 1 315 ? 13.060 1.612 -9.952 1.00 77.06 315 GLY A C 1
ATOM 2398 O O . GLY A 1 315 ? 12.000 1.424 -9.355 1.00 77.06 315 GLY A O 1
ATOM 2399 N N . THR A 1 316 ? 13.320 2.786 -10.529 1.00 76.00 316 THR A N 1
ATOM 2400 C CA . THR A 1 316 ? 12.358 3.900 -10.524 1.00 76.00 316 THR A CA 1
ATOM 2401 C C . THR A 1 316 ? 11.126 3.567 -11.376 1.00 76.00 316 THR A C 1
ATOM 2403 O O . THR A 1 316 ? 11.260 3.206 -12.544 1.00 76.00 316 THR A O 1
ATOM 2406 N N . GLY A 1 317 ? 9.918 3.723 -10.823 1.00 78.00 317 GLY A N 1
ATOM 2407 C CA . GLY A 1 317 ? 8.663 3.405 -11.524 1.00 78.00 317 GLY A CA 1
ATOM 2408 C C . GLY A 1 317 ? 8.232 1.942 -11.466 1.00 78.00 317 GLY A C 1
ATOM 2409 O O . GLY A 1 317 ? 7.160 1.609 -11.977 1.00 78.00 317 GLY A O 1
ATOM 2410 N N . THR A 1 318 ? 9.045 1.092 -10.844 1.00 83.38 318 THR A N 1
ATOM 2411 C CA . THR A 1 318 ? 8.738 -0.326 -10.656 1.00 83.38 318 THR A CA 1
ATOM 2412 C C . THR A 1 318 ? 7.868 -0.530 -9.417 1.00 83.38 318 THR A C 1
ATOM 2414 O O . THR A 1 318 ? 7.914 0.311 -8.512 1.00 83.38 318 THR A O 1
ATOM 2417 N N . PRO A 1 319 ? 7.061 -1.601 -9.381 1.00 88.62 319 PRO A N 1
ATOM 2418 C CA . PRO A 1 319 ? 6.364 -2.000 -8.170 1.00 88.62 319 PRO A CA 1
ATOM 2419 C C . PRO A 1 319 ? 7.358 -2.200 -7.014 1.00 88.62 319 PRO A C 1
ATOM 2421 O O . PRO A 1 319 ? 8.529 -2.514 -7.239 1.00 88.62 319 PRO A O 1
ATOM 2424 N N . ALA A 1 320 ? 6.912 -1.961 -5.786 1.00 92.56 320 ALA A N 1
ATOM 2425 C CA . ALA A 1 320 ? 7.793 -1.880 -4.634 1.00 92.56 320 ALA A CA 1
ATOM 2426 C C . ALA A 1 320 ? 7.279 -2.678 -3.438 1.00 92.56 320 ALA A C 1
ATOM 2428 O O . ALA A 1 320 ? 6.105 -2.602 -3.087 1.00 92.56 320 ALA A O 1
ATOM 2429 N N . THR A 1 321 ? 8.194 -3.357 -2.754 1.00 93.12 321 THR A N 1
ATOM 2430 C CA . THR A 1 321 ? 7.953 -3.906 -1.419 1.00 93.12 321 THR A CA 1
ATOM 2431 C C . THR A 1 321 ? 8.289 -2.837 -0.388 1.00 93.12 321 THR A C 1
ATOM 2433 O O . THR A 1 321 ? 9.402 -2.288 -0.376 1.00 93.12 321 THR A O 1
ATOM 2436 N N . LEU A 1 322 ? 7.332 -2.547 0.488 1.00 95.25 322 LEU A N 1
ATOM 2437 C CA . LEU A 1 322 ? 7.501 -1.615 1.590 1.00 95.25 322 LEU A CA 1
ATOM 2438 C C . LEU A 1 322 ? 7.862 -2.391 2.857 1.00 95.25 322 LEU A C 1
ATOM 2440 O O . LEU A 1 322 ? 7.162 -3.311 3.262 1.00 95.25 322 LEU A O 1
ATOM 2444 N N . THR A 1 323 ? 8.978 -2.043 3.485 1.00 95.69 323 THR A N 1
ATOM 2445 C CA . THR A 1 323 ? 9.389 -2.631 4.761 1.00 95.69 323 THR A CA 1
ATOM 2446 C C . THR A 1 323 ? 9.383 -1.559 5.830 1.00 95.69 323 THR A C 1
ATOM 2448 O O . THR A 1 323 ? 10.163 -0.613 5.747 1.00 95.69 323 THR A O 1
ATOM 2451 N N . PHE A 1 324 ? 8.533 -1.703 6.836 1.00 96.06 324 PHE A N 1
ATOM 2452 C CA . PHE A 1 324 ? 8.570 -0.866 8.027 1.00 96.06 324 PHE A CA 1
ATOM 2453 C C . PHE A 1 324 ? 9.576 -1.421 9.030 1.00 96.06 324 PHE A C 1
ATOM 2455 O O . PHE A 1 324 ? 9.725 -2.634 9.161 1.00 96.06 324 PHE A O 1
ATOM 2462 N N . GLY A 1 325 ? 10.279 -0.526 9.716 1.00 94.31 325 GLY A N 1
ATOM 2463 C CA . GLY A 1 325 ? 11.129 -0.875 10.845 1.00 94.31 325 GLY A CA 1
ATOM 2464 C C . GLY A 1 325 ? 10.316 -1.098 12.113 1.00 94.31 325 GLY A C 1
ATOM 2465 O O . GLY A 1 325 ? 9.154 -1.497 12.072 1.00 94.31 325 GLY A O 1
ATOM 2466 N N . THR A 1 326 ? 10.902 -0.761 13.259 1.00 89.25 326 THR A N 1
ATOM 2467 C CA . THR A 1 326 ? 10.142 -0.638 14.505 1.00 89.25 326 THR A CA 1
ATOM 2468 C C . THR A 1 326 ? 9.062 0.431 14.349 1.00 89.25 326 THR A C 1
ATOM 2470 O O . THR A 1 326 ? 9.366 1.620 14.242 1.00 89.25 326 THR A O 1
ATOM 2473 N N . ILE A 1 327 ? 7.804 -0.002 14.365 1.00 85.38 327 ILE A N 1
ATOM 2474 C CA . ILE A 1 327 ? 6.636 0.873 14.426 1.00 85.38 327 ILE A CA 1
ATOM 2475 C C . ILE A 1 327 ? 6.288 1.074 15.903 1.00 85.38 327 ILE A C 1
ATOM 2477 O O . ILE A 1 327 ? 6.049 0.113 16.632 1.00 85.38 327 ILE A O 1
ATOM 2481 N N . GLY A 1 328 ? 6.276 2.323 16.354 1.00 82.69 328 GLY A N 1
ATOM 2482 C CA . GLY A 1 328 ? 5.923 2.688 17.721 1.00 82.69 328 GLY A CA 1
ATOM 2483 C C . GLY A 1 328 ? 5.635 4.180 17.832 1.00 82.69 328 GLY A C 1
ATOM 2484 O O . GLY A 1 328 ? 5.922 4.937 16.910 1.00 82.69 328 GLY A O 1
ATOM 2485 N N . GLY A 1 329 ? 5.064 4.597 18.961 1.00 88.00 329 GLY A N 1
ATOM 2486 C CA . GLY A 1 329 ? 4.629 5.977 19.185 1.00 88.00 329 GLY A CA 1
ATOM 2487 C C . GLY A 1 329 ? 3.128 6.068 19.443 1.00 88.00 329 GLY A C 1
ATOM 2488 O O . GLY A 1 329 ? 2.501 5.092 19.859 1.00 88.00 329 GLY A O 1
ATOM 2489 N N . SER A 1 330 ? 2.562 7.256 19.230 1.00 93.50 330 SER A N 1
ATOM 2490 C CA . SER A 1 330 ? 1.114 7.453 19.300 1.00 93.50 330 SER A CA 1
ATOM 2491 C C . SER A 1 330 ? 0.425 6.779 18.099 1.00 93.50 330 SER A C 1
ATOM 2493 O O . SER A 1 330 ? 1.025 6.691 17.025 1.00 93.50 330 SER A O 1
ATOM 2495 N N . PRO A 1 331 ? -0.837 6.325 18.228 1.00 94.94 331 PRO A N 1
ATOM 2496 C CA . PRO A 1 331 ? -1.587 5.780 17.095 1.00 94.94 331 PRO A CA 1
ATOM 2497 C C . PRO A 1 331 ? -1.638 6.724 15.883 1.00 94.94 331 PRO A C 1
ATOM 2499 O O . PRO A 1 331 ? -1.471 6.267 14.756 1.00 94.94 331 PRO A O 1
ATOM 2502 N N . ALA A 1 332 ? -1.797 8.032 16.115 1.00 95.31 332 ALA A N 1
ATOM 2503 C CA . ALA A 1 332 ? -1.790 9.038 15.053 1.00 95.31 332 ALA A CA 1
ATOM 2504 C C . ALA A 1 332 ? -0.445 9.082 14.308 1.00 95.31 332 ALA A C 1
ATOM 2506 O O . ALA A 1 332 ? -0.432 9.016 13.081 1.00 95.31 332 ALA A O 1
ATOM 2507 N N . GLY A 1 333 ? 0.680 9.075 15.031 1.00 95.06 333 GLY A N 1
ATOM 2508 C CA . GLY A 1 333 ? 2.000 9.091 14.393 1.00 95.06 333 GLY A CA 1
ATOM 2509 C C . GLY A 1 333 ? 2.328 7.816 13.625 1.00 95.06 333 GLY A C 1
ATOM 2510 O O . GLY A 1 333 ? 2.979 7.855 12.585 1.00 95.06 333 GLY A O 1
ATOM 2511 N N . VAL A 1 334 ? 1.805 6.670 14.065 1.00 95.94 334 VAL A N 1
ATOM 2512 C CA . VAL A 1 334 ? 1.899 5.426 13.290 1.00 95.94 334 VAL A CA 1
ATOM 2513 C C . VAL A 1 334 ? 1.097 5.515 11.987 1.00 95.94 334 VAL A C 1
ATOM 2515 O O . VAL A 1 334 ? 1.588 5.092 10.941 1.00 95.94 334 VAL A O 1
ATOM 2518 N N . ILE A 1 335 ? -0.112 6.082 12.028 1.00 97.38 335 ILE A N 1
ATOM 2519 C CA . ILE A 1 335 ? -0.946 6.288 10.835 1.00 97.38 335 ILE A CA 1
ATOM 2520 C C . ILE A 1 335 ? -0.257 7.233 9.844 1.00 97.38 335 ILE A C 1
ATOM 2522 O O . ILE A 1 335 ? -0.199 6.935 8.651 1.00 97.38 335 ILE A O 1
ATOM 2526 N N . HIS A 1 336 ? 0.323 8.324 10.340 1.00 96.94 336 HIS A N 1
ATOM 2527 C CA . HIS A 1 336 ? 1.094 9.282 9.549 1.00 96.94 336 HIS A CA 1
ATOM 2528 C C . HIS A 1 336 ? 2.315 8.637 8.890 1.00 96.94 336 HIS A C 1
ATOM 2530 O O . HIS A 1 336 ? 2.469 8.730 7.672 1.00 96.94 336 HIS A O 1
ATOM 2536 N N . LEU A 1 337 ? 3.103 7.874 9.655 1.00 96.31 337 LEU A N 1
ATOM 2537 C CA . LEU A 1 337 ? 4.244 7.124 9.131 1.00 96.31 337 LEU A CA 1
ATOM 2538 C C . LEU A 1 337 ? 3.838 6.177 7.991 1.00 96.31 337 LEU A C 1
ATOM 2540 O O . LEU A 1 337 ? 4.550 6.063 6.989 1.00 96.31 337 LEU A O 1
ATOM 2544 N N . ILE A 1 338 ? 2.705 5.484 8.135 1.00 97.50 338 ILE A N 1
ATOM 2545 C CA . ILE A 1 338 ? 2.175 4.605 7.088 1.00 97.50 338 ILE A CA 1
ATOM 2546 C C . ILE A 1 338 ? 1.794 5.430 5.856 1.00 97.50 338 ILE A C 1
ATOM 2548 O O . ILE A 1 338 ? 2.264 5.120 4.762 1.00 97.50 338 ILE A O 1
ATOM 2552 N N . ALA A 1 339 ? 1.023 6.506 6.018 1.00 97.38 339 ALA A N 1
ATOM 2553 C CA . ALA A 1 339 ? 0.624 7.372 4.909 1.00 97.38 339 ALA A CA 1
ATOM 2554 C C . ALA A 1 339 ? 1.834 7.952 4.152 1.00 97.38 339 ALA A C 1
ATOM 2556 O O . ALA A 1 339 ? 1.884 7.884 2.923 1.00 97.38 339 ALA A O 1
ATOM 2557 N N . HIS A 1 340 ? 2.855 8.426 4.870 1.00 97.12 340 HIS A N 1
ATOM 2558 C CA . HIS A 1 340 ? 4.115 8.896 4.292 1.00 97.12 340 HIS A CA 1
ATOM 2559 C C . HIS A 1 340 ? 4.811 7.796 3.495 1.00 97.12 340 HIS A C 1
ATOM 2561 O O . HIS A 1 340 ? 5.239 8.017 2.362 1.00 97.12 340 HIS A O 1
ATOM 2567 N N . ALA A 1 341 ? 4.928 6.596 4.055 1.00 97.00 341 ALA A N 1
ATOM 2568 C CA . ALA A 1 341 ? 5.624 5.503 3.397 1.00 97.00 341 ALA A CA 1
ATOM 2569 C C . ALA A 1 341 ? 4.957 5.095 2.068 1.00 97.00 341 ALA A C 1
ATOM 2571 O O . ALA A 1 341 ? 5.655 4.872 1.074 1.00 97.00 341 ALA A O 1
ATOM 2572 N N . TYR A 1 342 ? 3.621 5.071 2.022 1.00 97.44 342 TYR A N 1
ATOM 2573 C CA . TYR A 1 342 ? 2.857 4.856 0.788 1.00 97.44 342 TYR A CA 1
ATOM 2574 C C . TYR A 1 342 ? 3.025 6.016 -0.205 1.00 97.44 342 TYR A C 1
ATOM 2576 O O . TYR A 1 342 ? 3.216 5.789 -1.404 1.00 97.44 342 TYR A O 1
ATOM 2584 N N . GLU A 1 343 ? 3.060 7.254 0.286 1.00 96.31 343 GLU A N 1
ATOM 2585 C CA . GLU A 1 343 ? 3.328 8.432 -0.537 1.00 96.31 343 GLU A CA 1
ATOM 2586 C C . GLU A 1 343 ? 4.748 8.408 -1.149 1.00 96.31 343 GLU A C 1
ATOM 2588 O O . GLU A 1 343 ? 4.907 8.716 -2.332 1.00 96.31 343 GLU A O 1
ATOM 2593 N N . ASP A 1 344 ? 5.785 7.947 -0.428 1.00 95.56 344 ASP A N 1
ATOM 2594 C CA . ASP A 1 344 ? 7.138 7.771 -1.001 1.00 95.56 344 ASP A CA 1
ATOM 2595 C C . ASP A 1 344 ? 7.118 6.764 -2.161 1.00 95.56 344 ASP A C 1
ATOM 2597 O O . ASP A 1 344 ? 7.761 7.001 -3.189 1.00 95.56 344 ASP A O 1
ATOM 2601 N N . VAL A 1 345 ? 6.354 5.669 -2.050 1.00 95.19 345 VAL A N 1
ATOM 2602 C CA . VAL A 1 345 ? 6.191 4.692 -3.143 1.00 95.19 345 VAL A CA 1
ATOM 2603 C C . VAL A 1 345 ? 5.508 5.339 -4.351 1.00 95.19 345 VAL A C 1
ATOM 2605 O O . VAL A 1 345 ? 6.013 5.233 -5.477 1.00 95.19 345 VAL A O 1
ATOM 2608 N N . ARG A 1 346 ? 4.413 6.075 -4.134 1.00 94.69 346 ARG A N 1
ATOM 2609 C CA . ARG A 1 346 ? 3.690 6.785 -5.198 1.00 94.69 346 ARG A CA 1
ATOM 2610 C C . ARG A 1 346 ? 4.594 7.792 -5.914 1.00 94.69 346 ARG A C 1
ATOM 2612 O O . ARG A 1 346 ? 4.699 7.782 -7.141 1.00 94.69 346 ARG A O 1
ATOM 2619 N N . LEU A 1 347 ? 5.334 8.608 -5.168 1.00 93.44 347 LEU A N 1
ATOM 2620 C CA . LEU A 1 347 ? 6.210 9.637 -5.732 1.00 93.44 347 LEU A CA 1
ATOM 2621 C C . LEU A 1 347 ? 7.481 9.061 -6.382 1.00 93.44 347 LEU A C 1
ATOM 2623 O O . LEU A 1 347 ? 8.048 9.673 -7.294 1.00 93.44 347 LEU A O 1
ATOM 2627 N N . ARG A 1 348 ? 7.932 7.861 -5.982 1.00 91.69 348 ARG A N 1
ATOM 2628 C CA . ARG A 1 348 ? 8.958 7.111 -6.734 1.00 91.69 348 ARG A CA 1
ATOM 2629 C C . ARG A 1 348 ? 8.473 6.760 -8.128 1.00 91.69 348 ARG A C 1
ATOM 2631 O O . ARG A 1 348 ? 9.277 6.791 -9.062 1.00 91.69 348 ARG A O 1
ATOM 2638 N N . ARG A 1 349 ? 7.182 6.455 -8.291 1.00 88.06 349 ARG A N 1
ATOM 2639 C CA . ARG A 1 349 ? 6.602 6.203 -9.617 1.00 88.06 349 ARG A CA 1
ATOM 2640 C C . ARG A 1 349 ? 6.624 7.443 -10.495 1.00 88.06 349 ARG A C 1
ATOM 2642 O O . ARG A 1 349 ? 6.939 7.340 -11.677 1.00 88.06 349 ARG A O 1
ATOM 2649 N N . GLU A 1 350 ? 6.401 8.604 -9.897 1.00 89.94 350 GLU A N 1
ATOM 2650 C CA . GLU A 1 350 ? 6.522 9.907 -10.559 1.00 89.94 350 GLU A CA 1
ATOM 2651 C C . GLU A 1 350 ? 7.969 10.351 -10.807 1.00 89.94 350 GLU A C 1
ATOM 2653 O O . GLU A 1 350 ? 8.200 11.404 -11.395 1.00 89.94 350 GLU A O 1
ATOM 2658 N N . ARG A 1 351 ? 8.961 9.549 -10.394 1.00 90.50 351 ARG A N 1
ATOM 2659 C CA . ARG A 1 351 ? 10.394 9.840 -10.555 1.00 90.50 351 ARG A CA 1
ATOM 2660 C C . ARG A 1 351 ? 10.842 11.126 -9.851 1.00 90.50 351 ARG A C 1
ATOM 2662 O O . ARG A 1 351 ? 11.828 11.732 -10.263 1.00 90.50 351 ARG A O 1
ATOM 2669 N N . ARG A 1 352 ? 10.155 11.520 -8.774 1.00 93.75 352 ARG A N 1
ATOM 2670 C CA . ARG A 1 352 ? 10.555 12.657 -7.932 1.00 93.75 352 ARG A CA 1
ATOM 2671 C C . ARG A 1 352 ? 11.905 12.393 -7.259 1.00 93.75 352 ARG A C 1
ATOM 2673 O O . ARG A 1 352 ? 12.206 11.238 -6.917 1.00 93.75 352 ARG A O 1
ATOM 2680 N N . SER A 1 353 ? 12.699 13.447 -7.049 1.00 94.50 353 SER A N 1
ATOM 2681 C CA . SER A 1 353 ? 13.965 13.364 -6.313 1.00 94.50 353 SER A CA 1
ATOM 2682 C C . SER A 1 353 ? 13.746 12.893 -4.874 1.00 94.50 353 SER A C 1
ATOM 2684 O O . SER A 1 353 ? 12.642 12.961 -4.337 1.00 94.50 353 SER A O 1
ATOM 2686 N N . ALA A 1 354 ? 14.794 12.380 -4.228 1.00 93.94 354 ALA A N 1
ATOM 2687 C CA . ALA A 1 354 ? 14.670 11.861 -2.868 1.00 93.94 354 ALA A CA 1
ATOM 2688 C C . ALA A 1 354 ? 14.200 12.929 -1.861 1.00 93.94 354 ALA A C 1
ATOM 2690 O O . ALA A 1 354 ? 13.396 12.609 -0.988 1.00 93.94 354 ALA A O 1
ATOM 2691 N N . ASP A 1 355 ? 14.665 14.175 -1.987 1.00 96.75 355 ASP A N 1
ATOM 2692 C CA . ASP A 1 355 ? 14.242 15.263 -1.101 1.00 96.75 355 ASP A CA 1
ATOM 2693 C C . ASP A 1 355 ? 12.822 15.741 -1.422 1.00 96.75 355 ASP A C 1
ATOM 2695 O O . ASP A 1 355 ? 12.049 15.959 -0.489 1.00 96.75 355 ASP A O 1
ATOM 2699 N N . ALA A 1 356 ? 12.421 15.772 -2.702 1.00 97.69 356 ALA A N 1
ATOM 2700 C CA . ALA A 1 356 ? 11.041 16.075 -3.093 1.00 97.69 356 ALA A CA 1
ATOM 2701 C C . ALA A 1 356 ? 10.060 15.060 -2.503 1.00 97.69 356 ALA A C 1
ATOM 2703 O O . ALA A 1 356 ? 9.028 15.442 -1.954 1.00 97.69 356 ALA A O 1
ATOM 2704 N N . ARG A 1 357 ? 10.410 13.768 -2.550 1.00 96.75 357 ARG A N 1
ATOM 2705 C CA . ARG A 1 357 ? 9.587 12.713 -1.948 1.00 96.75 357 ARG A CA 1
ATOM 2706 C C . ARG A 1 357 ? 9.443 12.865 -0.448 1.00 96.75 357 ARG A C 1
ATOM 2708 O O . ARG A 1 357 ? 8.332 12.787 0.054 1.00 96.75 357 ARG A O 1
ATOM 2715 N N . ARG A 1 358 ? 10.545 13.124 0.260 1.00 97.00 358 ARG A N 1
ATOM 2716 C CA . ARG A 1 358 ? 10.504 13.318 1.715 1.00 97.00 358 ARG A CA 1
ATOM 2717 C C . ARG A 1 358 ? 9.695 14.552 2.095 1.00 97.00 358 ARG A C 1
ATOM 2719 O O . ARG A 1 358 ? 8.886 14.467 3.005 1.00 97.00 358 ARG A O 1
ATOM 2726 N N . PHE A 1 359 ? 9.885 15.678 1.406 1.00 98.44 359 PHE A N 1
ATOM 2727 C CA . PHE A 1 359 ? 9.092 16.883 1.654 1.00 98.44 359 PHE A CA 1
ATOM 2728 C C . PHE A 1 359 ? 7.590 16.619 1.471 1.00 98.44 359 PHE A C 1
ATOM 2730 O O . PHE A 1 359 ? 6.800 16.960 2.346 1.00 98.44 359 PHE A O 1
ATOM 2737 N N . LEU A 1 360 ? 7.201 15.983 0.364 1.00 98.06 360 LEU A N 1
ATOM 2738 C CA . LEU A 1 360 ? 5.800 15.668 0.085 1.00 98.06 360 LEU A CA 1
ATOM 2739 C C . LEU A 1 360 ? 5.230 14.590 1.023 1.00 98.06 360 LEU A C 1
ATOM 2741 O O . LEU A 1 360 ? 4.062 14.675 1.385 1.00 98.06 360 LEU A O 1
ATOM 2745 N N . GLY A 1 361 ? 6.050 13.642 1.478 1.00 97.12 361 GLY A N 1
ATOM 2746 C CA . GLY A 1 361 ? 5.691 12.702 2.540 1.00 97.12 361 GLY A CA 1
ATOM 2747 C C . GLY A 1 361 ? 5.364 13.417 3.852 1.00 97.12 361 GLY A C 1
ATOM 2748 O O . GLY A 1 361 ? 4.259 13.271 4.362 1.00 97.12 361 GLY A O 1
ATOM 2749 N N . TYR A 1 362 ? 6.253 14.297 4.332 1.00 97.88 362 TYR A N 1
ATOM 2750 C CA . TYR A 1 362 ? 5.980 15.111 5.527 1.00 97.88 362 TYR A CA 1
ATOM 2751 C C . TYR A 1 362 ? 4.793 16.065 5.341 1.00 97.88 362 TYR A C 1
ATOM 2753 O O . TYR A 1 362 ? 4.076 16.361 6.292 1.00 97.88 362 TYR A O 1
ATOM 2761 N N . LYS A 1 363 ? 4.545 16.556 4.120 1.00 97.62 363 LYS A N 1
ATOM 2762 C CA . LYS A 1 363 ? 3.341 17.343 3.824 1.00 97.62 363 LYS A CA 1
ATOM 2763 C C . LYS A 1 363 ? 2.071 16.542 4.136 1.00 97.62 363 LYS A C 1
ATOM 2765 O O . LYS A 1 363 ? 1.157 17.115 4.723 1.00 97.62 363 LYS A O 1
ATOM 2770 N N . VAL A 1 364 ? 2.000 15.262 3.756 1.00 96.88 364 VAL A N 1
ATOM 2771 C CA . VAL A 1 364 ? 0.839 14.401 4.057 1.00 96.88 364 VAL A CA 1
ATOM 2772 C C . VAL A 1 364 ? 0.602 14.321 5.567 1.00 96.88 364 VAL A C 1
ATOM 2774 O O . VAL A 1 364 ? -0.523 14.542 6.014 1.00 96.88 364 VAL A O 1
ATOM 2777 N N . GLU A 1 365 ? 1.664 14.111 6.347 1.00 95.88 365 GLU A N 1
ATOM 2778 C CA . GLU A 1 365 ? 1.607 14.058 7.816 1.00 95.88 365 GLU A CA 1
ATOM 2779 C C . GLU A 1 365 ? 1.121 15.398 8.406 1.00 95.88 365 GLU A C 1
ATOM 2781 O O . GLU A 1 365 ? 0.156 15.448 9.169 1.00 95.88 365 GLU A O 1
ATOM 2786 N N . ILE A 1 366 ? 1.703 16.523 7.973 1.00 96.81 366 ILE A N 1
ATOM 2787 C CA . ILE A 1 366 ? 1.378 17.868 8.481 1.00 96.81 366 ILE A CA 1
ATOM 2788 C C . ILE A 1 366 ? -0.062 18.275 8.172 1.00 96.81 366 ILE A C 1
ATOM 2790 O O . ILE A 1 366 ? -0.739 18.856 9.027 1.00 96.81 366 ILE A O 1
ATOM 2794 N N . LEU A 1 367 ? -0.520 18.048 6.939 1.00 96.25 367 LEU A N 1
ATOM 2795 C CA . LEU A 1 367 ? -1.872 18.437 6.545 1.00 96.25 367 LEU A CA 1
ATOM 2796 C C . LEU A 1 367 ? -2.922 17.583 7.251 1.00 96.25 367 LEU A C 1
ATOM 2798 O O . LEU A 1 367 ? -3.976 18.122 7.603 1.00 96.25 367 LEU A O 1
ATOM 2802 N N . SER A 1 368 ? -2.598 16.308 7.494 1.00 92.69 368 SER A N 1
ATOM 2803 C CA . SER A 1 368 ? -3.477 15.322 8.124 1.00 92.69 368 SER A CA 1
ATOM 2804 C C . SER A 1 368 ? -4.852 15.274 7.441 1.00 92.69 368 SER A C 1
ATOM 2806 O O . SER A 1 368 ? -5.882 15.172 8.103 1.00 92.69 368 SER A O 1
ATOM 2808 N N . ASP A 1 369 ? -4.901 15.423 6.110 1.00 91.44 369 ASP A N 1
ATOM 2809 C CA . ASP A 1 369 ? -6.175 15.395 5.384 1.00 91.44 369 ASP A CA 1
ATOM 2810 C C . ASP A 1 369 ? -6.802 14.008 5.535 1.00 91.44 369 ASP A C 1
ATOM 2812 O O . ASP A 1 369 ? -6.268 13.018 5.037 1.00 91.44 369 ASP A O 1
ATOM 2816 N N . ARG A 1 370 ? -7.918 13.952 6.271 1.00 89.69 370 ARG A N 1
ATOM 2817 C CA . ARG A 1 370 ? -8.604 12.722 6.701 1.00 89.69 370 ARG A CA 1
ATOM 2818 C C . ARG A 1 370 ? -7.785 11.812 7.620 1.00 89.69 370 ARG A C 1
ATOM 2820 O O . ARG A 1 370 ? -8.210 10.688 7.836 1.00 89.69 370 ARG A O 1
ATOM 2827 N N . LEU A 1 371 ? -6.662 12.271 8.168 1.00 95.81 371 LEU A N 1
ATOM 2828 C CA . LEU A 1 371 ? -5.868 11.534 9.154 1.00 95.81 371 LEU A CA 1
ATOM 2829 C C . LEU A 1 371 ? -6.070 12.144 10.554 1.00 95.81 371 LEU A C 1
ATOM 2831 O O . LEU A 1 371 ? -6.331 13.3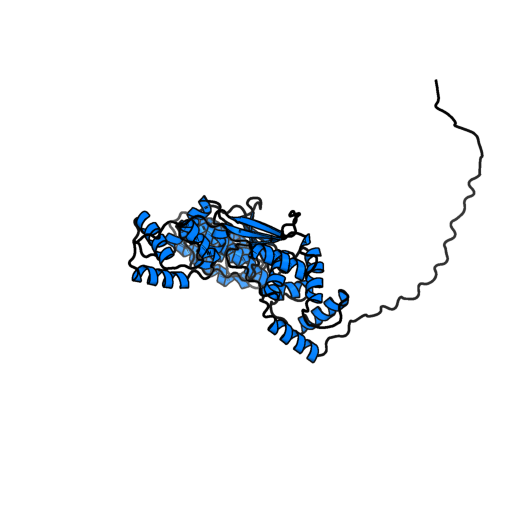46 10.662 1.00 95.81 371 LEU A O 1
ATOM 2835 N N . PRO A 1 372 ? -5.940 11.351 11.631 1.00 95.81 372 PRO A N 1
ATOM 2836 C CA . PRO A 1 372 ? -6.031 11.858 12.996 1.00 95.81 372 PRO A CA 1
ATOM 2837 C C . PRO A 1 372 ? -4.926 12.879 13.278 1.00 95.81 372 PRO A C 1
ATOM 2839 O O . PRO A 1 372 ? -3.770 12.685 12.911 1.00 95.81 372 PRO A O 1
ATOM 2842 N N . GLU A 1 373 ? -5.247 13.944 14.008 1.00 93.50 373 GLU A N 1
ATOM 2843 C CA . GLU A 1 373 ? -4.230 14.915 14.405 1.00 93.50 373 GLU A CA 1
ATOM 2844 C C . GLU A 1 373 ? -3.236 14.310 15.413 1.00 93.50 373 GLU A C 1
ATOM 2846 O O . GLU A 1 373 ? -3.615 13.775 16.455 1.00 93.50 373 GLU A O 1
ATOM 2851 N N . GLU A 1 374 ? -1.939 14.452 15.131 1.00 92.12 374 GLU A N 1
ATOM 2852 C CA . GLU A 1 374 ? -0.878 14.060 16.068 1.00 92.12 374 GLU A CA 1
ATOM 2853 C C . GLU A 1 374 ? -0.821 14.917 17.342 1.00 92.12 374 GLU A C 1
ATOM 2855 O O . GLU A 1 374 ? -1.522 15.916 17.505 1.00 92.12 374 GLU A O 1
ATOM 2860 N N . ASP A 1 375 ? 0.057 14.564 18.274 1.00 92.31 375 ASP A N 1
ATOM 2861 C CA . ASP A 1 375 ? 0.400 15.488 19.345 1.00 92.31 375 ASP A CA 1
ATOM 2862 C C . ASP A 1 375 ? 1.294 16.634 18.829 1.00 92.31 375 ASP A C 1
ATOM 2864 O O . ASP A 1 375 ? 1.864 16.596 17.736 1.00 92.31 375 ASP A O 1
ATOM 2868 N N . VAL A 1 376 ? 1.389 17.715 19.610 1.00 92.50 376 VAL A N 1
ATOM 2869 C CA . VAL A 1 376 ? 2.199 18.887 19.232 1.00 92.50 376 VAL A CA 1
ATOM 2870 C C . VAL A 1 376 ? 3.675 18.521 18.997 1.00 92.50 376 VAL A C 1
ATOM 2872 O O . VAL A 1 376 ? 4.235 19.015 18.018 1.00 92.50 376 VAL A O 1
ATOM 2875 N N . PRO A 1 377 ? 4.327 17.676 19.825 1.00 93.12 377 PRO A N 1
ATOM 2876 C CA . PRO A 1 377 ? 5.703 17.254 19.571 1.00 93.12 377 PRO A CA 1
ATOM 2877 C C . PRO A 1 377 ? 5.902 16.525 18.234 1.00 93.12 377 PRO A C 1
ATOM 2879 O O . PRO A 1 377 ? 6.842 16.878 17.519 1.00 93.12 377 PRO A O 1
ATOM 2882 N N . GLY A 1 378 ? 5.032 15.566 17.882 1.00 92.88 378 GLY A N 1
ATOM 2883 C CA . GLY A 1 378 ? 5.072 14.878 16.586 1.00 92.88 378 GLY A CA 1
ATOM 2884 C C . GLY A 1 378 ? 4.928 15.864 15.431 1.00 92.88 378 GLY A C 1
ATOM 2885 O O . GLY A 1 378 ? 5.829 15.997 14.606 1.00 92.88 378 GLY A O 1
ATOM 2886 N N . PHE A 1 379 ? 3.898 16.711 15.492 1.00 95.44 379 PHE A N 1
ATOM 2887 C CA . PHE A 1 379 ? 3.666 17.731 14.471 1.00 95.44 379 PHE A CA 1
ATOM 2888 C C . PHE A 1 379 ? 4.856 18.692 14.275 1.00 95.44 379 PHE A C 1
ATOM 2890 O O . PHE A 1 379 ? 5.201 19.055 13.150 1.00 95.44 379 PHE A O 1
ATOM 2897 N N . VAL A 1 380 ? 5.495 19.139 15.363 1.00 95.50 380 VAL A N 1
ATOM 2898 C CA . VAL A 1 380 ? 6.673 20.024 15.300 1.00 95.50 380 VAL A CA 1
ATOM 2899 C C . VAL A 1 380 ? 7.878 19.310 14.680 1.00 95.50 380 VAL A C 1
ATOM 2901 O O . VAL A 1 380 ? 8.635 19.943 13.933 1.00 95.50 380 VAL A O 1
ATOM 2904 N N . SER A 1 381 ? 8.060 18.018 14.970 1.00 95.19 381 SER A N 1
ATOM 2905 C CA . SER A 1 381 ? 9.095 17.188 14.347 1.00 95.19 381 SER A CA 1
ATOM 2906 C C . SER A 1 381 ? 8.906 17.135 12.830 1.00 95.19 381 SER A C 1
ATOM 2908 O O . SER A 1 381 ? 9.832 17.479 12.089 1.00 95.19 381 SER A O 1
ATOM 2910 N N . ASP A 1 382 ? 7.697 16.820 12.368 1.00 95.81 382 ASP A N 1
ATOM 2911 C CA . ASP A 1 382 ? 7.407 16.661 10.939 1.00 95.81 382 ASP A CA 1
ATOM 2912 C C . ASP A 1 382 ? 7.467 17.993 10.197 1.00 95.81 382 ASP A C 1
ATOM 2914 O O . ASP A 1 382 ? 8.081 18.085 9.135 1.00 95.81 382 ASP A O 1
ATOM 2918 N N . ALA A 1 383 ? 6.951 19.072 10.792 1.00 97.44 383 ALA A N 1
ATOM 2919 C CA . ALA A 1 383 ? 7.097 20.427 10.261 1.00 97.44 383 ALA A CA 1
ATOM 2920 C C . ALA A 1 383 ? 8.571 20.845 10.133 1.00 97.44 383 ALA A C 1
ATOM 2922 O O . ALA A 1 383 ? 8.986 21.434 9.133 1.00 97.44 383 ALA A O 1
ATOM 2923 N N . THR A 1 384 ? 9.405 20.516 11.118 1.00 97.69 384 THR A N 1
ATOM 2924 C CA . THR A 1 384 ? 10.843 20.803 11.030 1.00 97.69 384 THR A CA 1
ATOM 2925 C C . THR A 1 384 ? 11.486 20.014 9.889 1.00 97.69 384 THR A C 1
ATOM 2927 O O . THR A 1 384 ? 12.201 20.594 9.068 1.00 97.69 384 THR A O 1
ATOM 2930 N N . ALA A 1 385 ? 11.192 18.716 9.795 1.00 97.38 385 ALA A N 1
ATOM 2931 C CA . ALA A 1 385 ? 11.741 17.849 8.763 1.00 97.38 385 ALA A CA 1
ATOM 2932 C C . ALA A 1 385 ? 11.262 18.237 7.353 1.00 97.38 385 ALA A C 1
ATOM 2934 O O . ALA A 1 385 ? 12.071 18.262 6.424 1.00 97.38 385 ALA A O 1
ATOM 2935 N N . ALA A 1 386 ? 9.991 18.616 7.187 1.00 98.12 386 ALA A N 1
ATOM 2936 C CA . ALA A 1 386 ? 9.442 19.121 5.931 1.00 98.12 386 ALA A CA 1
ATOM 2937 C C . ALA A 1 386 ? 10.189 20.366 5.451 1.00 98.12 386 ALA A C 1
ATOM 2939 O O . ALA A 1 386 ? 10.611 20.425 4.295 1.00 98.12 386 ALA A O 1
ATOM 2940 N N . LEU A 1 387 ? 10.386 21.348 6.337 1.00 98.38 387 LEU A N 1
ATOM 2941 C CA . LEU A 1 387 ? 11.106 22.573 6.003 1.00 98.38 387 LEU A CA 1
ATOM 2942 C C . LEU A 1 387 ? 12.548 22.281 5.578 1.00 98.38 387 LEU A C 1
ATOM 2944 O O . LEU A 1 387 ? 13.003 22.800 4.559 1.00 98.38 387 LEU A O 1
ATOM 2948 N N . ASP A 1 388 ? 13.252 21.434 6.330 1.00 98.25 388 ASP A N 1
ATOM 2949 C CA . ASP A 1 388 ? 14.631 21.058 6.015 1.00 98.25 388 ASP A CA 1
ATOM 2950 C C . ASP A 1 388 ? 14.728 20.368 4.647 1.00 98.25 388 ASP A C 1
ATOM 2952 O O . ASP A 1 388 ? 15.655 20.637 3.883 1.00 98.25 388 ASP A O 1
ATOM 2956 N N . ARG A 1 389 ? 13.749 19.519 4.300 1.00 98.06 389 ARG A N 1
ATOM 2957 C CA . ARG A 1 389 ? 13.693 18.853 2.990 1.00 98.06 389 ARG A CA 1
ATOM 2958 C C . ARG A 1 389 ? 13.360 19.806 1.861 1.00 98.06 389 ARG A C 1
ATOM 2960 O O . ARG A 1 389 ? 14.009 19.728 0.826 1.00 98.06 389 ARG A O 1
ATOM 2967 N N . PHE A 1 390 ? 12.423 20.729 2.065 1.00 98.44 390 PHE A N 1
ATOM 2968 C CA . PHE A 1 390 ? 12.108 21.751 1.071 1.00 98.44 390 PHE A CA 1
ATOM 2969 C C . PHE A 1 390 ? 13.328 22.629 0.760 1.00 98.44 390 PHE A C 1
ATOM 2971 O O . PHE A 1 390 ? 13.634 22.884 -0.400 1.00 98.44 390 PHE A O 1
ATOM 2978 N N . LEU A 1 391 ? 14.071 23.046 1.789 1.00 97.94 391 LEU A N 1
ATOM 2979 C CA . LEU A 1 391 ? 15.275 23.864 1.624 1.00 97.94 391 LEU A CA 1
ATOM 2980 C C . LEU A 1 391 ? 16.443 23.111 0.968 1.00 97.94 391 LEU A C 1
ATOM 2982 O O . LEU A 1 391 ? 17.330 23.754 0.409 1.00 97.94 391 LEU A O 1
ATOM 2986 N N . ALA A 1 392 ? 16.450 21.776 1.028 1.00 97.81 392 ALA A N 1
ATOM 2987 C CA . ALA A 1 392 ? 17.447 20.932 0.371 1.00 97.81 392 ALA A CA 1
ATOM 2988 C C . ALA A 1 392 ? 17.169 20.699 -1.126 1.00 97.81 392 ALA A C 1
ATOM 2990 O O . ALA A 1 392 ? 18.070 20.261 -1.842 1.00 97.81 392 ALA A O 1
ATOM 2991 N N . LEU A 1 393 ? 15.953 20.995 -1.601 1.00 97.75 393 LEU A N 1
ATOM 2992 C CA . LEU A 1 393 ? 15.598 20.916 -3.018 1.00 97.75 393 LEU A CA 1
ATOM 2993 C C . LEU A 1 393 ? 16.431 21.887 -3.853 1.00 97.75 393 LEU A C 1
ATOM 2995 O O . LEU A 1 393 ? 16.760 22.990 -3.403 1.00 97.75 393 LEU A O 1
ATOM 2999 N N . ASP A 1 394 ? 16.692 21.518 -5.107 1.00 96.94 394 ASP A N 1
ATOM 3000 C CA . ASP A 1 394 ? 17.215 22.480 -6.068 1.00 96.94 394 ASP A CA 1
ATOM 3001 C C . ASP A 1 394 ? 16.174 23.569 -6.394 1.00 96.94 394 ASP A C 1
ATOM 3003 O O . ASP A 1 394 ? 14.978 23.429 -6.136 1.00 96.94 394 ASP A O 1
ATOM 3007 N N . VAL A 1 395 ? 16.624 24.688 -6.964 1.00 96.56 395 VAL A N 1
ATOM 3008 C CA . VAL A 1 395 ? 15.749 25.841 -7.235 1.00 96.56 395 VAL A CA 1
ATOM 3009 C C . VAL A 1 395 ? 14.596 25.481 -8.179 1.00 96.56 395 VAL A C 1
ATOM 3011 O O . VAL A 1 395 ? 13.499 26.015 -8.027 1.00 96.56 395 VAL A O 1
ATOM 3014 N N . ALA A 1 396 ? 14.815 24.593 -9.153 1.00 96.44 396 ALA A N 1
ATOM 3015 C CA . ALA A 1 396 ? 13.773 24.209 -10.100 1.00 96.44 396 ALA A CA 1
ATOM 3016 C C . ALA A 1 396 ? 12.676 23.389 -9.407 1.00 96.44 396 ALA A C 1
ATOM 3018 O O . ALA A 1 396 ? 11.494 23.656 -9.627 1.00 96.44 396 ALA A O 1
ATOM 3019 N N . GLU A 1 397 ? 13.057 22.462 -8.530 1.00 97.38 397 GLU A N 1
ATOM 3020 C CA . GLU A 1 397 ? 12.136 21.687 -7.700 1.00 97.38 397 GLU A CA 1
ATOM 3021 C C . GLU A 1 397 ? 11.433 22.556 -6.650 1.00 97.38 397 GLU A C 1
ATOM 3023 O O . GLU A 1 397 ? 10.233 22.398 -6.445 1.00 97.38 397 GLU A O 1
ATOM 3028 N N . GLN A 1 398 ? 12.121 23.524 -6.031 1.00 97.94 398 GLN A N 1
ATOM 3029 C CA . GLN A 1 398 ? 11.474 24.479 -5.120 1.00 97.94 398 GLN A CA 1
ATOM 3030 C C . GLN A 1 398 ? 10.402 25.307 -5.831 1.00 97.94 398 GLN A C 1
ATOM 3032 O O . GLN A 1 398 ? 9.369 25.595 -5.233 1.00 97.94 398 GLN A O 1
ATOM 3037 N N . ILE A 1 399 ? 10.633 25.700 -7.090 1.00 97.19 399 ILE A N 1
ATOM 3038 C CA . ILE A 1 399 ? 9.628 26.399 -7.902 1.00 97.19 399 ILE A CA 1
ATOM 3039 C C . ILE A 1 399 ? 8.437 25.478 -8.175 1.00 97.19 399 ILE A C 1
ATOM 3041 O O . ILE A 1 399 ? 7.300 25.898 -7.981 1.00 97.19 399 ILE A O 1
ATOM 3045 N N . ASP A 1 400 ? 8.697 24.243 -8.609 1.00 97.25 400 ASP A N 1
ATOM 3046 C CA . ASP A 1 400 ? 7.654 23.253 -8.913 1.00 97.25 400 ASP A CA 1
ATOM 3047 C C . ASP A 1 400 ? 6.794 22.916 -7.682 1.00 97.25 400 ASP A C 1
ATOM 3049 O O . ASP A 1 400 ? 5.583 22.749 -7.785 1.00 97.25 400 ASP A O 1
ATOM 3053 N N . LEU A 1 401 ? 7.409 22.876 -6.498 1.00 98.12 401 LEU A N 1
ATOM 3054 C CA . LEU A 1 401 ? 6.765 22.496 -5.239 1.00 98.12 401 LEU A CA 1
ATOM 3055 C C . LEU A 1 401 ? 6.394 23.692 -4.346 1.00 98.12 401 LEU A C 1
ATOM 3057 O O . LEU A 1 401 ? 6.005 23.499 -3.192 1.00 98.12 401 LEU A O 1
ATOM 3061 N N . TRP A 1 402 ? 6.475 24.925 -4.856 1.00 98.06 402 TRP A N 1
ATOM 3062 C CA . TRP A 1 402 ? 6.226 26.130 -4.059 1.00 98.06 402 TRP A CA 1
ATOM 3063 C C . TRP A 1 402 ? 4.802 26.180 -3.494 1.00 98.06 402 TRP A C 1
ATOM 3065 O O . TRP A 1 402 ? 4.612 26.505 -2.324 1.00 98.06 402 TRP A O 1
ATOM 3075 N N . GLU A 1 403 ? 3.791 25.822 -4.289 1.00 98.19 403 GLU A N 1
ATOM 3076 C CA . GLU A 1 403 ? 2.392 25.816 -3.836 1.00 98.19 403 GLU A CA 1
ATOM 3077 C C . GLU A 1 403 ? 2.176 24.814 -2.694 1.00 98.19 403 GLU A C 1
ATOM 3079 O O . GLU A 1 403 ? 1.568 25.149 -1.675 1.00 98.19 403 GLU A O 1
ATOM 3084 N N . ALA A 1 404 ? 2.771 23.624 -2.809 1.00 97.81 404 ALA A N 1
ATOM 3085 C CA . ALA A 1 404 ? 2.754 22.610 -1.759 1.00 97.81 404 ALA A CA 1
ATOM 3086 C C . ALA A 1 404 ? 3.449 23.100 -0.473 1.00 97.81 404 ALA A C 1
ATOM 3088 O O . ALA A 1 404 ? 2.986 22.817 0.636 1.00 97.81 404 ALA A O 1
ATOM 3089 N N . PHE A 1 405 ? 4.532 23.872 -0.599 1.00 98.44 405 PHE A N 1
ATOM 3090 C CA . PHE A 1 405 ? 5.192 24.512 0.541 1.00 98.44 405 PHE A CA 1
ATOM 3091 C C . PHE A 1 405 ? 4.318 25.577 1.201 1.00 98.44 405 PHE A C 1
ATOM 3093 O O . PHE A 1 405 ? 4.218 25.608 2.428 1.00 98.44 405 PHE A O 1
ATOM 3100 N N . VAL A 1 406 ? 3.650 26.427 0.417 1.00 98.19 406 VAL A N 1
ATOM 3101 C CA . VAL A 1 406 ? 2.739 27.453 0.944 1.00 98.19 406 VAL A CA 1
ATOM 3102 C C . VAL A 1 406 ? 1.590 26.819 1.729 1.00 98.19 406 VAL A C 1
ATOM 3104 O O . VAL A 1 406 ? 1.270 27.303 2.815 1.00 98.19 406 VAL A O 1
ATOM 3107 N N . GLU A 1 407 ? 1.018 25.729 1.221 1.00 97.81 407 GLU A N 1
ATOM 3108 C CA . GLU A 1 407 ? -0.028 24.960 1.902 1.00 97.81 407 GLU A CA 1
ATOM 3109 C C . GLU A 1 407 ? 0.471 24.392 3.241 1.00 97.81 407 GLU A C 1
ATOM 3111 O O . GLU A 1 407 ? -0.122 24.648 4.292 1.00 97.81 407 GLU A O 1
ATOM 3116 N N . THR A 1 408 ? 1.630 23.722 3.223 1.00 97.62 408 THR A N 1
ATOM 3117 C CA . THR A 1 408 ? 2.290 23.181 4.424 1.00 97.62 408 THR A CA 1
ATOM 3118 C C . THR A 1 408 ? 2.535 24.284 5.459 1.00 97.62 408 THR A C 1
ATOM 3120 O O . THR A 1 408 ? 2.185 24.150 6.633 1.00 97.62 408 THR A O 1
ATOM 3123 N N . ARG A 1 409 ? 3.075 25.427 5.019 1.00 97.31 409 ARG A N 1
ATOM 3124 C CA . ARG A 1 409 ? 3.317 26.606 5.860 1.00 97.31 409 ARG A CA 1
ATOM 3125 C C . ARG A 1 409 ? 2.028 27.147 6.482 1.00 97.31 409 ARG A C 1
ATOM 3127 O O . ARG A 1 409 ? 2.043 27.525 7.652 1.00 97.31 409 ARG A O 1
ATOM 3134 N N . GLY A 1 410 ? 0.933 27.185 5.724 1.00 96.31 410 GLY A N 1
ATOM 3135 C CA . GLY A 1 410 ? -0.377 27.631 6.204 1.00 96.31 410 GLY A CA 1
ATOM 3136 C C . GLY A 1 410 ? -0.924 26.753 7.333 1.00 96.31 410 GLY A C 1
ATOM 3137 O O . GLY A 1 410 ? -1.403 27.272 8.342 1.00 96.31 410 GLY A O 1
ATOM 3138 N N . LYS A 1 411 ? -0.775 25.427 7.228 1.00 95.69 411 LYS A N 1
ATOM 3139 C CA . LYS A 1 411 ? -1.173 24.499 8.300 1.00 95.69 411 LYS A CA 1
ATOM 3140 C C . LYS A 1 411 ? -0.284 24.634 9.542 1.00 95.69 411 LYS A C 1
ATOM 3142 O O . LYS A 1 411 ? -0.803 24.682 10.656 1.00 95.69 411 LYS A O 1
ATOM 3147 N N . VAL A 1 412 ? 1.036 24.778 9.373 1.00 95.50 412 VAL A N 1
ATOM 3148 C CA . VAL A 1 412 ? 1.973 25.042 10.488 1.00 95.50 412 VAL A CA 1
ATOM 3149 C C . VAL A 1 412 ? 1.610 26.333 11.224 1.00 95.50 412 VAL A C 1
ATOM 3151 O O . VAL A 1 412 ? 1.583 26.361 12.453 1.00 95.50 412 VAL A O 1
ATOM 3154 N N . GLN A 1 413 ? 1.263 27.385 10.482 1.00 92.75 413 GLN A N 1
ATOM 3155 C CA . GLN A 1 413 ? 0.753 28.647 11.019 1.00 92.75 413 GLN A CA 1
ATOM 3156 C C . GLN A 1 413 ? -0.500 28.463 11.866 1.00 92.75 413 GLN A C 1
ATOM 3158 O O . GLN A 1 413 ? -0.546 28.910 13.014 1.00 92.75 413 GLN A O 1
ATOM 3163 N N . GLN A 1 414 ? -1.501 27.803 11.287 1.00 92.69 414 GLN A N 1
ATOM 3164 C CA . GLN A 1 414 ? -2.782 27.561 11.933 1.00 92.69 414 GLN A CA 1
ATOM 3165 C C . GLN A 1 414 ? -2.607 26.796 13.246 1.00 92.69 414 GLN A C 1
ATOM 3167 O O . GLN A 1 414 ? -3.222 27.154 14.248 1.00 92.69 414 GLN A O 1
ATOM 3172 N N . ARG A 1 415 ? -1.773 25.751 13.236 1.00 91.62 415 ARG A N 1
ATOM 3173 C CA . ARG A 1 415 ? -1.648 24.832 14.366 1.00 91.62 415 ARG A CA 1
ATOM 3174 C C . ARG A 1 415 ? -0.719 25.340 15.459 1.00 91.62 415 ARG A C 1
ATOM 3176 O O . ARG A 1 415 ? -1.007 25.131 16.633 1.00 91.62 415 ARG A O 1
ATOM 3183 N N . LEU A 1 416 ? 0.384 26.001 15.098 1.00 89.94 416 LEU A N 1
ATOM 3184 C CA . LEU A 1 416 ? 1.350 26.453 16.095 1.00 89.94 416 LEU A CA 1
ATOM 3185 C C . LEU A 1 416 ? 1.020 27.830 16.667 1.00 89.94 416 LEU A C 1
ATOM 3187 O O . LEU A 1 416 ? 1.297 28.018 17.839 1.00 89.94 416 LEU A O 1
ATOM 3191 N N . GLY A 1 417 ? 0.400 28.766 15.944 1.00 77.75 417 GLY A N 1
ATOM 3192 C CA . GLY A 1 417 ? -0.025 30.065 16.498 1.00 77.75 417 GLY A CA 1
ATOM 3193 C C . GLY A 1 417 ? 1.022 30.846 17.341 1.00 77.75 417 GLY A C 1
ATOM 3194 O O . GLY A 1 417 ? 2.145 30.415 17.579 1.00 77.75 417 GLY A O 1
ATOM 3195 N N . PRO A 1 418 ? 0.702 32.038 17.854 1.00 66.12 418 PRO A N 1
ATOM 3196 C CA . PRO A 1 418 ? 1.670 32.836 18.617 1.00 66.12 418 PRO A CA 1
ATOM 3197 C C . PRO A 1 418 ? 1.921 32.355 20.062 1.00 66.12 418 PRO A C 1
ATOM 3199 O O . PRO A 1 418 ? 2.703 32.978 20.767 1.00 66.12 418 PRO A O 1
ATOM 3202 N N . THR A 1 419 ? 1.254 31.297 20.539 1.00 65.25 419 THR A N 1
ATOM 3203 C CA . THR A 1 419 ? 1.244 30.916 21.968 1.00 65.25 419 THR A CA 1
ATOM 3204 C C . THR A 1 419 ? 1.816 29.531 22.278 1.00 65.25 419 THR A C 1
ATOM 3206 O O . THR A 1 419 ? 1.785 29.126 23.437 1.00 65.25 419 THR A O 1
ATOM 3209 N N . THR A 1 420 ? 2.314 28.776 21.293 1.00 71.12 420 THR A N 1
ATOM 3210 C CA . THR A 1 420 ? 2.797 27.396 21.534 1.00 71.12 420 THR A CA 1
ATOM 3211 C C . THR A 1 420 ? 4.275 27.288 21.914 1.00 71.12 420 THR A C 1
ATOM 3213 O O . THR A 1 420 ? 4.753 26.172 22.099 1.00 71.12 420 THR A O 1
ATOM 3216 N N . GLY A 1 421 ? 5.016 28.397 22.032 1.00 79.69 421 GLY A N 1
ATOM 3217 C CA . GLY A 1 421 ? 6.457 28.363 22.325 1.00 79.69 421 GLY A CA 1
ATOM 3218 C C . GLY A 1 421 ? 7.319 27.836 21.167 1.00 79.69 421 GLY A C 1
ATOM 3219 O O . GLY A 1 421 ? 8.452 27.409 21.381 1.00 79.69 421 GLY A O 1
ATOM 3220 N N . ASN A 1 422 ? 6.772 27.823 19.944 1.00 88.06 422 ASN A N 1
ATOM 3221 C CA . ASN A 1 422 ? 7.439 27.369 18.717 1.00 88.06 422 ASN A CA 1
ATOM 3222 C C . ASN A 1 422 ? 7.752 28.533 17.758 1.00 88.06 422 ASN A C 1
ATOM 3224 O O . ASN A 1 422 ? 7.773 28.363 16.534 1.00 88.06 422 ASN A O 1
ATOM 3228 N N . GLU A 1 423 ? 7.994 29.732 18.296 1.00 88.06 423 GLU A N 1
ATOM 3229 C CA . GLU A 1 423 ? 8.207 30.956 17.514 1.00 88.06 423 GLU A CA 1
ATOM 3230 C C . GLU A 1 423 ? 9.415 30.828 16.578 1.00 88.06 423 GLU A C 1
ATOM 3232 O O . GLU A 1 423 ? 9.404 31.363 15.472 1.00 88.06 423 GLU A O 1
ATOM 3237 N N . ALA A 1 424 ? 10.439 30.068 16.981 1.00 90.25 424 ALA A N 1
ATOM 3238 C CA . ALA A 1 424 ? 11.625 29.825 16.165 1.00 90.25 424 ALA A CA 1
ATOM 3239 C C . ALA A 1 424 ? 11.306 29.041 14.880 1.00 90.25 424 ALA A C 1
ATOM 3241 O O . ALA A 1 424 ? 11.754 29.428 13.801 1.00 90.25 424 ALA A O 1
ATOM 3242 N N . LEU A 1 425 ? 10.514 27.965 14.967 1.00 92.56 425 LEU A N 1
ATOM 3243 C CA . LEU A 1 425 ? 10.130 27.180 13.790 1.00 92.56 425 LEU A CA 1
ATOM 3244 C C . LEU A 1 425 ? 9.254 28.009 12.847 1.00 92.56 425 LEU A C 1
ATOM 3246 O O . LEU A 1 425 ? 9.481 28.020 11.637 1.00 92.56 425 LEU A O 1
ATOM 3250 N N . GLN A 1 426 ? 8.309 28.766 13.404 1.00 91.19 426 GLN A N 1
ATOM 3251 C CA . GLN A 1 426 ? 7.494 29.695 12.627 1.00 91.19 426 GLN A CA 1
ATOM 3252 C C . GLN A 1 426 ? 8.365 30.729 11.911 1.00 91.19 426 GLN A C 1
ATOM 3254 O O . GLN A 1 426 ? 8.300 30.851 10.693 1.00 91.19 426 GLN A O 1
ATOM 3259 N N . ALA A 1 427 ? 9.272 31.403 12.618 1.00 92.50 427 ALA A N 1
ATOM 3260 C CA . ALA A 1 427 ? 10.173 32.373 12.002 1.00 92.50 427 ALA A CA 1
ATOM 3261 C C . ALA A 1 427 ? 10.966 31.774 10.823 1.00 92.50 427 ALA A C 1
ATOM 3263 O O . ALA A 1 427 ? 11.100 32.424 9.784 1.00 92.50 427 ALA A O 1
ATOM 3264 N N . ARG A 1 428 ? 11.424 30.516 10.932 1.00 96.25 428 ARG A N 1
ATOM 3265 C CA . ARG A 1 428 ? 12.114 29.820 9.832 1.00 96.25 428 ARG A CA 1
ATOM 3266 C C . ARG A 1 428 ? 11.216 29.625 8.607 1.00 96.25 428 ARG A C 1
ATOM 3268 O O . ARG A 1 428 ? 11.656 29.913 7.500 1.00 96.25 428 ARG A O 1
ATOM 3275 N N . TYR A 1 429 ? 9.964 29.205 8.788 1.00 95.38 429 TYR A N 1
ATOM 3276 C CA . TYR A 1 429 ? 9.002 29.057 7.686 1.00 95.38 429 TYR A CA 1
ATOM 3277 C C . TYR A 1 429 ? 8.680 30.385 6.975 1.00 95.38 429 TYR A C 1
ATOM 3279 O O . TYR A 1 429 ? 8.444 30.398 5.766 1.00 95.38 429 TYR A O 1
ATOM 3287 N N . TRP A 1 430 ? 8.666 31.510 7.699 1.00 92.88 430 TRP A N 1
ATOM 3288 C CA . TRP A 1 430 ? 8.411 32.838 7.118 1.00 92.88 430 TRP A CA 1
ATOM 3289 C C . TRP A 1 430 ? 9.630 33.447 6.438 1.00 92.88 430 TRP A C 1
ATOM 3291 O O . TRP A 1 430 ? 9.480 34.274 5.540 1.00 92.88 430 TRP A O 1
ATOM 3301 N N . ALA A 1 431 ? 10.831 33.050 6.855 1.00 96.00 431 ALA A N 1
ATOM 3302 C CA . ALA A 1 431 ? 12.058 33.498 6.215 1.00 96.00 431 ALA A CA 1
ATOM 3303 C C . ALA A 1 431 ? 12.182 32.967 4.775 1.00 96.00 431 ALA A C 1
ATOM 3305 O O . ALA A 1 431 ? 12.832 33.612 3.952 1.00 96.00 431 ALA A O 1
ATOM 3306 N N . VAL A 1 432 ? 11.534 31.839 4.452 1.00 96.12 432 VAL A N 1
ATOM 3307 C CA . VAL A 1 432 ? 11.543 31.265 3.100 1.00 96.12 432 VAL A CA 1
ATOM 3308 C C . VAL A 1 432 ? 10.764 32.159 2.131 1.00 96.12 432 VAL A C 1
ATOM 3310 O O . VAL A 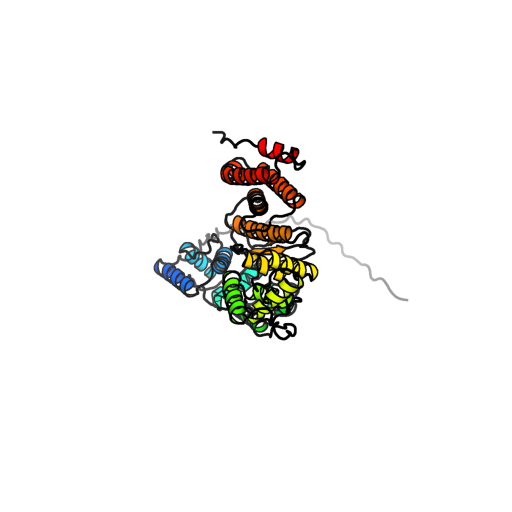1 432 ? 9.546 32.325 2.241 1.00 96.12 432 VAL A O 1
ATOM 3313 N N . GLN A 1 433 ? 11.485 32.725 1.165 1.00 96.38 433 GLN A N 1
ATOM 3314 C CA . GLN A 1 433 ? 10.936 33.545 0.085 1.00 96.38 433 GLN A CA 1
ATOM 3315 C C . GLN A 1 433 ? 10.654 32.695 -1.163 1.00 96.38 433 GLN A C 1
ATOM 3317 O O . GLN A 1 433 ? 11.308 31.666 -1.340 1.00 96.38 433 GLN A O 1
ATOM 3322 N N . PRO A 1 434 ? 9.723 33.119 -2.042 1.00 95.56 434 PRO A N 1
ATOM 3323 C CA . PRO A 1 434 ? 9.497 32.444 -3.314 1.00 95.56 434 PRO A CA 1
ATOM 3324 C C . PRO A 1 434 ? 10.800 32.328 -4.124 1.00 95.56 434 PRO A C 1
ATOM 3326 O O . PRO A 1 434 ? 11.490 33.340 -4.300 1.00 95.56 434 PRO A O 1
ATOM 3329 N N . PRO A 1 435 ? 11.148 31.136 -4.635 1.00 93.12 435 PRO A N 1
ATOM 3330 C CA . PRO A 1 435 ? 12.322 30.967 -5.480 1.00 93.12 435 PRO A CA 1
ATOM 3331 C C . PRO A 1 435 ? 12.128 31.701 -6.815 1.00 93.12 435 PRO A C 1
ATOM 3333 O O . PRO A 1 435 ? 11.056 31.664 -7.420 1.00 93.12 435 PRO A O 1
ATOM 3336 N N . VAL A 1 436 ? 13.176 32.373 -7.296 1.00 91.50 436 VAL A N 1
ATOM 3337 C CA . VAL A 1 436 ? 13.152 33.139 -8.552 1.00 91.50 436 VAL A CA 1
ATOM 3338 C C . VAL A 1 436 ? 13.984 32.404 -9.599 1.00 91.50 436 VAL A C 1
ATOM 3340 O O . VAL A 1 436 ? 15.146 32.079 -9.348 1.00 91.50 436 VAL A O 1
ATOM 3343 N N . ARG A 1 437 ? 13.423 32.165 -10.796 1.00 82.19 437 ARG A N 1
ATOM 3344 C CA . ARG A 1 437 ? 14.215 31.669 -11.935 1.00 82.19 437 ARG A CA 1
ATOM 3345 C C . ARG A 1 437 ? 15.246 32.727 -12.299 1.00 82.19 437 ARG A C 1
ATOM 3347 O O . ARG A 1 437 ? 14.877 33.821 -12.719 1.00 82.19 437 ARG A O 1
ATOM 3354 N N . THR A 1 438 ? 16.523 32.406 -12.126 1.00 74.44 438 THR A N 1
ATOM 3355 C CA . THR A 1 438 ? 17.581 33.242 -12.695 1.00 74.44 438 THR A CA 1
ATOM 3356 C C . THR A 1 438 ? 17.574 32.995 -14.211 1.00 74.44 438 THR A C 1
ATOM 3358 O O . THR A 1 438 ? 17.567 31.824 -14.597 1.00 74.44 438 THR A O 1
ATOM 3361 N N . PRO A 1 439 ? 17.440 34.045 -15.041 1.00 65.94 439 PRO A N 1
ATOM 3362 C CA . PRO A 1 439 ? 17.276 33.918 -16.489 1.00 65.94 439 PRO A CA 1
ATOM 3363 C C . PRO A 1 439 ? 18.492 33.330 -17.206 1.00 65.94 439 PRO A C 1
ATOM 3365 O O . PRO A 1 439 ? 19.621 33.460 -16.677 1.00 65.94 439 PRO A O 1
#

Mean predicted aligned error: 7.71 Å

Sequence (439 aa):
MWDREAARRRGERRQVAETPREPPVLARQPVAEATNASPQLRDWEEQESLRYVEGLRLDDLSVRAVQVAIGTPPTGWWTKEDAQAFSKWRVANGLTRGGKLTGGALDALVRTQAAAGNHDELIHLVADYFDLDLQPGTLSVRFDATLTAVSGTSFDGLGLKLITIGPAAFRNARALFVAIRKQLDEPSFFGASGPPPQILTDAEAKDAADANSGVFQDSRSVHAVQAVLGAKPTGQIDADTAQFIAASQQGRGVMPTGLLDEPQLLKVVEELLRRGELDALVRIVVDFFTIPEVGVLDVKVDPDLGRAFAVRSGGTGTPATLTFGTIGGSPAGVIHLIAHAYEDVRLRRERRSADARRFLGYKVEILSDRLPEEDVPGFVSDATAALDRFLALDVAEQIDLWEAFVETRGKVQQRLGPTTGNEALQARYWAVQPPVRTP